Protein AF-A0AAV2S262-F1 (afdb_monomer)

Organism: Meganyctiphanes norvegica (NCBI:txid48144)

Sequence (398 aa):
MKMANRIYLKCILLMVELHSCVMGREFIGNPYIEHWLRALAPPADCSGASPGDKAVDTSDCKKFFLCTGDGSMLPDPFACPEEDGFLCFDSATGECSDVEAACDVACALTAPSCTSECTVLGDNTADLTNCNRHYLCLGDSTAGKIELYCPDERPHFNGKECVNDKSQCCNCHVGTCENTGELLADPQNCHAFYACADLDGTGDIDALGPVTCPNGGSFVSGECDATTTDCENICDLGDIVTSTSPTDSSDPTSTQLISTFHTLTSTSSSASSTAETTVTTPTSTAESTTITTPHTTGSMSTAETTTITTPTMTGSTSTAETTTITKPTTTQLCTDLSEFWCYSYGHYARCPYCDPSYFSCNSASWTPIIRYCPRDLVFNPNPLYPYCIRPEHCPYNP

pLDDT: mean 71.96, std 23.12, range [27.61, 97.75]

Structure (mmCIF, N/CA/C/O backbone):
data_AF-A0AAV2S262-F1
#
_entry.id   AF-A0AAV2S262-F1
#
loop_
_atom_site.group_PDB
_atom_site.id
_atom_site.type_symbol
_atom_site.label_atom_id
_atom_site.label_alt_id
_atom_site.label_comp_id
_atom_site.label_asym_id
_atom_site.label_entity_id
_atom_site.label_seq_id
_atom_site.pdbx_PDB_ins_code
_atom_site.Cartn_x
_atom_site.Cartn_y
_atom_site.Cartn_z
_atom_site.occupancy
_atom_site.B_iso_or_equiv
_atom_site.auth_seq_id
_atom_site.auth_comp_id
_atom_site.auth_asym_id
_atom_site.auth_atom_id
_atom_site.pdbx_PDB_model_num
ATOM 1 N N . MET A 1 1 ? 41.056 58.615 8.304 1.00 53.78 1 MET A N 1
ATOM 2 C CA . MET A 1 1 ? 41.321 57.156 8.222 1.00 53.78 1 MET A CA 1
ATOM 3 C C . MET A 1 1 ? 40.098 56.234 8.383 1.00 53.78 1 MET A C 1
ATOM 5 O O . MET A 1 1 ? 40.258 55.046 8.159 1.00 53.78 1 MET A O 1
ATOM 9 N N . LYS A 1 2 ? 38.870 56.707 8.680 1.00 52.25 2 LYS A N 1
ATOM 10 C CA . LYS A 1 2 ? 37.680 55.823 8.797 1.00 52.25 2 LYS A CA 1
ATOM 11 C C . LYS A 1 2 ? 36.916 55.542 7.486 1.00 52.25 2 LYS A C 1
ATOM 13 O O . LYS A 1 2 ? 36.132 54.603 7.448 1.00 52.25 2 LYS A O 1
ATOM 18 N N . MET A 1 3 ? 37.149 56.301 6.408 1.00 54.62 3 MET A N 1
ATOM 19 C CA . MET A 1 3 ? 36.452 56.083 5.124 1.00 54.62 3 MET A CA 1
ATOM 20 C C . MET A 1 3 ? 37.087 55.004 4.231 1.00 54.62 3 MET A C 1
ATOM 22 O O . MET A 1 3 ? 36.367 54.355 3.481 1.00 54.62 3 MET A O 1
ATOM 26 N N . ALA A 1 4 ? 38.394 54.746 4.352 1.00 62.72 4 ALA A N 1
ATOM 27 C CA . ALA A 1 4 ? 39.076 53.748 3.519 1.00 62.72 4 ALA A CA 1
ATOM 28 C C . ALA A 1 4 ? 38.607 52.306 3.805 1.00 62.72 4 ALA A C 1
ATOM 30 O O . ALA A 1 4 ? 38.541 51.483 2.899 1.00 62.72 4 ALA A O 1
ATOM 31 N N . ASN A 1 5 ? 38.191 52.021 5.044 1.00 65.12 5 ASN A N 1
ATOM 32 C CA . ASN A 1 5 ? 37.823 50.665 5.455 1.00 65.12 5 ASN A CA 1
ATOM 33 C C . ASN A 1 5 ? 36.444 50.222 4.918 1.00 65.12 5 ASN A C 1
ATOM 35 O O . ASN A 1 5 ? 36.216 49.049 4.646 1.00 65.12 5 ASN A O 1
ATOM 39 N N . ARG A 1 6 ? 35.521 51.170 4.687 1.00 74.19 6 ARG A N 1
ATOM 40 C CA . ARG A 1 6 ? 34.193 50.857 4.126 1.00 74.19 6 ARG A CA 1
ATOM 41 C C . ARG A 1 6 ? 34.226 50.560 2.629 1.00 74.19 6 ARG A C 1
ATOM 43 O O . ARG A 1 6 ? 33.408 49.778 2.157 1.00 74.19 6 ARG A O 1
ATOM 50 N N . ILE A 1 7 ? 35.154 51.172 1.895 1.00 82.94 7 ILE A N 1
ATOM 51 C CA . ILE A 1 7 ? 35.324 50.911 0.460 1.00 82.94 7 ILE A CA 1
ATOM 52 C C . ILE A 1 7 ? 35.983 49.543 0.260 1.00 82.94 7 ILE A C 1
ATOM 54 O O . ILE A 1 7 ? 35.539 48.774 -0.585 1.00 82.94 7 ILE A O 1
ATOM 58 N N . TYR A 1 8 ? 36.956 49.196 1.106 1.00 80.44 8 TYR A N 1
ATOM 59 C CA . TYR A 1 8 ? 37.627 47.900 1.041 1.00 80.44 8 TYR A CA 1
ATOM 60 C C . TYR A 1 8 ? 36.667 46.730 1.311 1.00 80.44 8 TYR A C 1
ATOM 62 O O . TYR A 1 8 ? 36.642 45.766 0.551 1.00 80.44 8 TYR A O 1
ATOM 70 N N . LEU A 1 9 ? 35.794 46.853 2.318 1.00 82.19 9 LEU A N 1
ATOM 71 C CA . LEU A 1 9 ? 34.812 45.811 2.638 1.00 82.19 9 LEU A CA 1
ATOM 72 C C . LEU A 1 9 ? 33.758 45.627 1.531 1.00 82.19 9 LEU A C 1
ATOM 74 O O . LEU A 1 9 ? 33.371 44.502 1.229 1.00 82.19 9 LEU A O 1
ATOM 78 N N . LYS A 1 10 ? 33.330 46.720 0.883 1.00 84.38 10 LYS A N 1
ATOM 79 C CA . LYS A 1 10 ? 32.408 46.644 -0.261 1.00 84.38 10 LYS A CA 1
ATOM 80 C C . LYS A 1 10 ? 33.054 46.014 -1.495 1.00 84.38 10 LYS A C 1
ATOM 82 O O . LYS A 1 10 ? 32.384 45.260 -2.188 1.00 84.38 10 LYS A O 1
ATOM 87 N N . CYS A 1 11 ? 34.339 46.272 -1.744 1.00 81.62 11 CYS A N 1
ATOM 88 C CA . CYS A 1 11 ? 35.067 45.598 -2.820 1.00 81.62 11 CYS A CA 1
ATOM 89 C C . CYS A 1 11 ? 35.237 44.098 -2.552 1.00 81.62 11 CYS A C 1
ATOM 91 O O . CYS A 1 11 ? 35.118 43.315 -3.485 1.00 81.62 11 CYS A O 1
ATOM 93 N N . ILE A 1 12 ? 35.463 43.682 -1.301 1.00 85.88 12 ILE A N 1
ATOM 94 C CA . ILE A 1 12 ? 35.548 42.254 -0.956 1.00 85.88 12 ILE A CA 1
ATOM 95 C C . ILE A 1 12 ? 34.196 41.561 -1.165 1.00 85.88 12 ILE A C 1
ATOM 97 O O . ILE A 1 12 ? 34.156 40.514 -1.798 1.00 85.88 12 ILE A O 1
ATOM 101 N N . LEU A 1 13 ? 33.088 42.163 -0.720 1.00 81.75 13 LEU A N 1
ATOM 102 C CA . LEU A 1 13 ? 31.748 41.593 -0.924 1.00 81.75 13 LEU A CA 1
ATOM 103 C C . LEU A 1 13 ? 31.374 41.484 -2.409 1.00 81.75 13 LEU A C 1
ATOM 105 O O . LEU A 1 13 ? 30.894 40.439 -2.835 1.00 81.75 13 LEU A O 1
ATOM 109 N N . LEU A 1 14 ? 31.686 42.504 -3.215 1.00 81.00 14 LEU A N 1
ATOM 110 C CA . LEU A 1 14 ? 31.475 42.451 -4.666 1.00 81.00 14 LEU A CA 1
ATOM 111 C C . LEU A 1 14 ? 32.349 41.392 -5.348 1.00 81.00 14 LEU A C 1
ATOM 113 O O . LEU A 1 14 ? 31.895 40.739 -6.280 1.00 81.00 14 LEU A O 1
ATOM 117 N N . MET A 1 15 ? 33.582 41.178 -4.882 1.00 78.31 15 MET A N 1
ATOM 118 C CA . MET A 1 15 ? 34.447 40.121 -5.418 1.00 78.31 15 MET A CA 1
ATOM 119 C C . MET A 1 15 ? 33.938 38.719 -5.053 1.00 78.31 15 MET A C 1
ATOM 121 O O . MET A 1 15 ? 34.092 37.808 -5.865 1.00 78.31 15 MET A O 1
ATOM 125 N N . VAL A 1 16 ? 33.302 38.546 -3.888 1.00 76.31 16 VAL A N 1
ATOM 126 C CA . VAL A 1 16 ? 32.683 37.275 -3.462 1.00 76.31 16 VAL A CA 1
ATOM 127 C C . VAL A 1 16 ? 31.395 36.986 -4.246 1.00 76.31 16 VAL A C 1
ATOM 129 O O . VAL A 1 16 ? 31.206 35.859 -4.706 1.00 76.31 16 VAL A O 1
ATOM 132 N N . GLU A 1 17 ? 30.551 37.990 -4.499 1.00 68.88 17 GLU A N 1
ATOM 133 C CA . GLU A 1 17 ? 29.368 37.829 -5.364 1.00 68.88 17 GLU A CA 1
ATOM 134 C C . GLU A 1 17 ? 29.751 37.565 -6.828 1.00 68.88 17 GLU A C 1
ATOM 136 O O . GLU A 1 17 ? 29.176 36.679 -7.465 1.00 68.88 17 GLU A O 1
ATOM 141 N N . LEU A 1 18 ? 30.772 38.250 -7.361 1.00 63.19 18 LEU A N 1
ATOM 142 C CA . LEU A 1 18 ? 31.256 37.978 -8.719 1.00 63.19 18 LEU A CA 1
ATOM 143 C C . LEU A 1 18 ? 31.902 36.590 -8.849 1.00 63.19 18 LEU A C 1
ATOM 145 O O . LEU A 1 18 ? 31.713 35.944 -9.879 1.00 63.19 18 LEU A O 1
ATOM 149 N N . HIS A 1 19 ? 32.598 36.087 -7.823 1.00 56.75 19 HIS A N 1
ATOM 150 C CA . HIS A 1 19 ? 33.107 34.707 -7.837 1.00 56.75 19 HIS A CA 1
ATOM 151 C C . HIS A 1 19 ? 31.979 33.669 -7.763 1.00 56.75 19 HIS A C 1
ATOM 153 O O . HIS A 1 19 ? 32.073 32.626 -8.407 1.00 56.75 19 HIS A O 1
ATOM 159 N N . SER A 1 20 ? 30.884 33.976 -7.064 1.00 57.72 20 SER A N 1
ATOM 160 C CA . SER A 1 20 ? 29.717 33.089 -6.971 1.00 57.72 20 SER A CA 1
ATOM 161 C C . SER A 1 20 ? 28.951 32.980 -8.299 1.00 57.72 20 SER A C 1
ATOM 163 O O . SER A 1 20 ? 28.394 31.932 -8.607 1.00 57.72 20 SER A O 1
ATOM 165 N N . CYS A 1 21 ? 28.975 34.023 -9.137 1.00 50.12 21 CYS A N 1
ATOM 166 C CA . CYS A 1 21 ? 28.367 33.991 -10.474 1.00 50.12 21 CYS A CA 1
ATOM 167 C C . CYS A 1 21 ? 29.249 33.319 -11.542 1.00 50.12 21 CYS A C 1
ATOM 169 O O . CYS A 1 21 ? 28.723 32.678 -12.451 1.00 50.12 21 CYS A O 1
ATOM 171 N N . VAL A 1 22 ? 30.578 33.444 -11.455 1.00 48.84 22 VAL A N 1
ATOM 172 C CA . VAL A 1 22 ? 31.494 32.870 -12.462 1.00 48.84 22 VAL A CA 1
ATOM 173 C C . VAL A 1 22 ? 31.703 31.365 -12.259 1.00 48.84 22 VAL A C 1
ATOM 175 O O . VAL A 1 22 ? 31.854 30.637 -13.235 1.00 48.84 22 VAL A O 1
ATOM 178 N N . MET A 1 23 ? 31.603 30.861 -11.027 1.00 47.00 23 MET A N 1
ATOM 179 C CA . MET A 1 23 ? 31.748 29.424 -10.754 1.00 47.00 23 MET A CA 1
ATOM 180 C C . MET A 1 23 ? 30.463 28.613 -11.006 1.00 47.00 23 MET A C 1
ATOM 182 O O . MET A 1 23 ? 30.516 27.392 -10.992 1.00 47.00 23 MET A O 1
ATOM 186 N N . GLY A 1 24 ? 29.314 29.244 -11.281 1.00 47.31 24 GLY A N 1
ATOM 187 C CA . GLY A 1 24 ? 28.032 28.541 -11.456 1.00 47.31 24 GLY A CA 1
ATOM 188 C C . GLY A 1 24 ? 27.760 27.979 -12.858 1.00 47.31 24 GLY A C 1
ATOM 189 O O . GLY A 1 24 ? 26.856 27.164 -13.015 1.00 47.31 24 GLY A O 1
ATOM 190 N N . ARG A 1 25 ? 28.508 28.397 -13.892 1.00 45.53 25 ARG A N 1
ATOM 191 C CA . ARG A 1 25 ? 28.199 28.031 -15.293 1.00 45.53 25 ARG A CA 1
ATOM 192 C C . ARG A 1 25 ? 29.162 27.054 -15.963 1.00 45.53 25 ARG A C 1
ATOM 194 O O . ARG A 1 25 ? 28.786 26.482 -16.978 1.00 45.53 25 ARG A O 1
ATOM 201 N N . GLU A 1 26 ? 30.340 26.814 -15.391 1.00 45.97 26 GLU A N 1
ATOM 202 C CA . GLU A 1 26 ? 31.292 25.816 -15.913 1.00 45.97 26 GLU A CA 1
ATOM 203 C C . GLU A 1 26 ? 31.527 24.622 -14.969 1.00 45.97 26 GLU A C 1
ATOM 205 O O . GLU A 1 26 ? 32.183 23.660 -15.356 1.00 45.97 26 GLU A O 1
ATOM 210 N N . PHE A 1 27 ? 30.943 24.613 -13.764 1.00 46.22 27 PHE A N 1
ATOM 211 C CA . PHE A 1 27 ? 31.129 23.514 -12.802 1.00 46.22 27 PHE A CA 1
ATOM 212 C C . PHE A 1 27 ? 30.110 22.367 -12.901 1.00 46.22 27 PHE A C 1
ATOM 214 O O . PHE A 1 27 ? 30.348 21.313 -12.322 1.00 46.22 27 PHE A O 1
ATOM 221 N N . ILE A 1 28 ? 29.018 22.516 -13.660 1.00 43.81 28 ILE A N 1
ATOM 222 C CA . ILE A 1 28 ? 27.957 21.487 -13.772 1.00 43.81 28 ILE A CA 1
ATOM 223 C C . ILE A 1 28 ? 28.272 20.444 -14.874 1.00 43.81 28 ILE A C 1
ATOM 225 O O . ILE A 1 28 ? 27.508 19.522 -15.120 1.00 43.81 28 ILE A O 1
ATOM 229 N N . GLY A 1 29 ? 29.429 20.544 -15.538 1.00 40.34 29 GLY A N 1
ATOM 230 C CA . GLY A 1 29 ? 29.844 19.611 -16.596 1.00 40.34 29 GLY A CA 1
ATOM 231 C C . GLY A 1 29 ? 30.991 18.667 -16.232 1.00 40.34 29 GLY A C 1
ATOM 232 O O . GLY A 1 29 ? 31.475 17.962 -17.114 1.00 40.34 29 GLY A O 1
ATOM 233 N N . ASN A 1 30 ? 31.483 18.678 -14.986 1.00 42.75 30 ASN A N 1
ATOM 234 C CA . ASN A 1 30 ? 32.630 17.856 -14.602 1.00 42.75 30 ASN A CA 1
ATOM 235 C C . ASN A 1 30 ? 32.173 16.546 -13.926 1.00 42.75 30 ASN A C 1
ATOM 237 O O . ASN A 1 30 ? 31.775 16.587 -12.758 1.00 42.75 30 ASN A O 1
ATOM 241 N N . PRO A 1 31 ? 32.281 15.379 -14.597 1.00 54.09 31 PRO A N 1
ATOM 242 C CA . PRO A 1 31 ? 31.865 14.089 -14.036 1.00 54.09 31 PRO A CA 1
ATOM 243 C C . PRO A 1 31 ? 32.653 13.688 -12.778 1.00 54.09 31 PRO A C 1
ATOM 245 O O . PRO A 1 31 ? 32.226 12.803 -12.045 1.00 54.09 31 PRO A O 1
ATOM 248 N N . TYR A 1 32 ? 33.776 14.354 -12.480 1.00 45.38 32 TYR A N 1
ATOM 249 C CA . TYR A 1 32 ? 34.546 14.104 -11.263 1.00 45.38 32 TYR A CA 1
ATOM 250 C C . TYR A 1 32 ? 33.973 14.762 -10.001 1.00 45.38 32 TYR A C 1
ATOM 252 O O . TYR A 1 32 ? 34.370 14.363 -8.914 1.00 45.38 32 TYR A O 1
ATOM 260 N N . ILE A 1 33 ? 33.071 15.748 -10.095 1.00 45.34 33 ILE A N 1
ATOM 261 C CA . ILE A 1 33 ? 32.545 16.465 -8.911 1.00 45.34 33 ILE A CA 1
ATOM 262 C C . ILE A 1 33 ? 31.213 15.874 -8.428 1.00 45.34 33 ILE A C 1
ATOM 264 O O . ILE A 1 33 ? 30.994 15.802 -7.220 1.00 45.34 33 ILE A O 1
ATOM 268 N N . GLU A 1 34 ? 30.378 15.348 -9.331 1.00 43.75 34 GLU A N 1
ATOM 269 C CA . GLU A 1 34 ? 29.190 14.555 -8.955 1.00 43.75 34 GLU A CA 1
ATOM 270 C C . GLU A 1 34 ? 29.557 13.308 -8.133 1.00 43.75 34 GLU A C 1
ATOM 272 O O . GLU A 1 34 ? 28.815 12.919 -7.235 1.00 43.75 34 GLU A O 1
ATOM 277 N N . HIS A 1 35 ? 30.740 12.735 -8.373 1.00 49.75 35 HIS A N 1
ATOM 278 C CA . HIS A 1 35 ? 31.241 11.573 -7.638 1.00 49.75 35 HIS A CA 1
ATOM 279 C C . HIS A 1 35 ? 31.560 11.880 -6.160 1.00 49.75 35 HIS A C 1
ATOM 281 O O . HIS A 1 35 ? 31.409 11.013 -5.308 1.00 49.75 35 HIS A O 1
ATOM 287 N N . TRP A 1 36 ? 31.959 13.115 -5.824 1.00 45.41 36 TRP A N 1
ATOM 288 C CA . TRP A 1 36 ? 32.319 13.484 -4.444 1.00 45.41 36 TRP A CA 1
ATOM 289 C C . TRP A 1 36 ? 31.127 13.924 -3.588 1.00 45.41 36 TRP A C 1
ATOM 291 O O . TRP A 1 36 ? 31.184 13.794 -2.369 1.00 45.41 36 TRP A O 1
ATOM 301 N N . LEU A 1 37 ? 30.047 14.427 -4.196 1.00 42.66 37 LEU A N 1
ATOM 302 C CA . LEU A 1 37 ? 28.841 14.843 -3.463 1.00 42.66 37 LEU A CA 1
ATOM 303 C C . LEU A 1 37 ? 27.837 13.699 -3.238 1.00 42.66 37 LEU A C 1
ATOM 305 O O . LEU A 1 37 ? 27.020 13.803 -2.329 1.00 42.66 37 LEU A O 1
ATOM 309 N N . ARG A 1 38 ? 27.925 12.595 -3.995 1.00 47.97 38 ARG A N 1
ATOM 310 C CA . ARG A 1 38 ? 27.140 11.363 -3.759 1.00 47.97 38 ARG A CA 1
ATOM 311 C C . ARG A 1 38 ? 27.763 10.408 -2.733 1.00 47.97 38 ARG A C 1
ATOM 313 O O . ARG A 1 38 ? 27.133 9.430 -2.358 1.00 47.97 38 ARG A O 1
ATOM 320 N N . ALA A 1 39 ? 28.960 10.706 -2.228 1.00 46.78 39 ALA A N 1
ATOM 321 C CA . ALA A 1 39 ? 29.702 9.866 -1.282 1.00 46.78 39 ALA A CA 1
ATOM 322 C C . ALA A 1 39 ? 29.159 9.879 0.167 1.00 46.78 39 ALA A C 1
ATOM 324 O O . ALA A 1 39 ? 29.912 9.609 1.098 1.00 46.78 39 ALA A O 1
ATOM 325 N N . LEU A 1 40 ? 27.889 10.240 0.381 1.00 49.03 40 LEU A N 1
ATOM 326 C CA . LEU A 1 40 ? 27.304 10.359 1.723 1.00 49.03 40 LEU A CA 1
ATOM 327 C C . LEU A 1 40 ? 26.153 9.382 2.006 1.00 49.03 40 LEU A C 1
ATOM 329 O O . LEU A 1 40 ? 25.723 9.314 3.152 1.00 49.03 40 LEU A O 1
ATOM 333 N N . ALA A 1 41 ? 25.694 8.612 1.016 1.00 50.31 41 ALA A N 1
ATOM 334 C CA . ALA A 1 41 ? 24.873 7.422 1.236 1.00 50.31 41 ALA A CA 1
ATOM 335 C C . ALA A 1 41 ? 24.850 6.552 -0.036 1.00 50.31 41 ALA A C 1
ATOM 337 O O . ALA A 1 41 ? 24.491 7.064 -1.103 1.00 50.31 41 ALA A O 1
ATOM 338 N N . PRO A 1 42 ? 25.225 5.265 0.034 1.00 56.84 42 PRO A N 1
ATOM 339 C CA . PRO A 1 42 ? 24.845 4.264 -0.947 1.00 56.84 42 PRO A CA 1
ATOM 340 C C . PRO A 1 42 ? 23.373 4.374 -1.384 1.00 56.84 42 PRO A C 1
ATOM 342 O O . PRO A 1 42 ? 22.484 4.507 -0.539 1.00 56.84 42 PRO A O 1
ATOM 345 N N . PRO A 1 43 ? 23.091 4.318 -2.695 1.00 64.19 43 PRO A N 1
ATOM 346 C CA . PRO A 1 43 ? 21.724 4.315 -3.195 1.00 64.19 43 PRO A CA 1
ATOM 347 C C . PRO A 1 43 ? 20.995 3.014 -2.813 1.00 64.19 43 PRO A C 1
ATOM 349 O O . PRO A 1 43 ? 21.597 1.942 -2.717 1.00 64.19 43 PRO A O 1
ATOM 352 N N . ALA A 1 44 ? 19.678 3.113 -2.598 1.00 75.12 44 ALA A N 1
ATOM 353 C CA . ALA A 1 44 ? 18.814 1.953 -2.350 1.00 75.12 44 ALA A CA 1
ATOM 354 C C . ALA A 1 44 ? 18.728 1.016 -3.570 1.00 75.12 44 ALA A C 1
ATOM 356 O O . ALA A 1 44 ? 18.375 -0.154 -3.441 1.00 75.12 44 ALA A O 1
ATOM 357 N N . ASP A 1 45 ? 19.069 1.524 -4.755 1.00 85.00 45 ASP A N 1
ATOM 358 C CA . ASP A 1 45 ? 19.191 0.771 -5.992 1.00 85.00 45 ASP A CA 1
ATOM 359 C C . ASP A 1 45 ? 20.539 1.033 -6.688 1.00 85.00 45 ASP A C 1
ATOM 361 O O . ASP A 1 45 ? 21.328 1.866 -6.265 1.00 85.00 45 ASP A O 1
ATOM 365 N N . CYS A 1 46 ? 20.840 0.326 -7.778 1.00 91.62 46 CYS A N 1
ATOM 366 C CA . CYS A 1 46 ? 22.075 0.565 -8.538 1.00 91.62 46 CYS A CA 1
ATOM 367 C C . CYS A 1 46 ? 21.966 1.730 -9.542 1.00 91.62 46 CYS A C 1
ATOM 369 O O . CYS A 1 46 ? 22.856 1.917 -10.381 1.00 91.62 46 CYS A O 1
ATOM 371 N N . SER A 1 47 ? 20.904 2.541 -9.467 1.00 90.00 47 SER A N 1
ATOM 372 C CA . SER A 1 47 ? 20.652 3.631 -10.409 1.00 90.00 47 SER A CA 1
ATOM 373 C C . SER A 1 47 ? 21.670 4.759 -10.221 1.00 90.00 47 SER A C 1
ATOM 375 O O . SER A 1 47 ? 21.591 5.579 -9.309 1.00 90.00 47 SER A O 1
ATOM 377 N N . GLY A 1 48 ? 22.649 4.828 -11.126 1.00 85.12 48 GLY A N 1
ATOM 378 C CA . GLY A 1 48 ? 23.728 5.821 -11.065 1.00 85.12 48 GLY A CA 1
ATOM 379 C C . GLY A 1 48 ? 24.871 5.455 -10.116 1.00 85.12 48 GLY A C 1
ATOM 380 O O . GLY A 1 48 ? 25.731 6.302 -9.866 1.00 85.12 48 GLY A O 1
ATOM 381 N N . ALA A 1 49 ? 24.891 4.217 -9.620 1.00 88.62 49 ALA A N 1
ATOM 382 C CA . ALA A 1 49 ? 26.023 3.641 -8.910 1.00 88.62 49 ALA A CA 1
ATOM 383 C C . ALA A 1 49 ? 27.129 3.223 -9.899 1.00 88.62 49 ALA A C 1
ATOM 385 O O . ALA A 1 49 ? 26.868 2.878 -11.056 1.00 88.62 49 ALA A O 1
ATOM 386 N N . SER A 1 50 ? 28.382 3.263 -9.458 1.00 93.81 50 SER A N 1
ATOM 387 C CA . SER A 1 50 ? 29.518 2.743 -10.219 1.00 93.81 50 SER A CA 1
ATOM 388 C C . SER A 1 50 ? 29.580 1.212 -10.116 1.00 93.81 50 SER A C 1
ATOM 390 O O . SER A 1 50 ? 29.176 0.641 -9.103 1.00 93.81 50 SER A O 1
ATOM 392 N N . PRO A 1 51 ? 30.111 0.505 -11.131 1.00 95.25 51 PRO A N 1
ATOM 393 C CA . PRO A 1 51 ? 30.345 -0.930 -11.012 1.00 95.25 51 PRO A CA 1
ATOM 394 C C . PRO A 1 51 ? 31.232 -1.258 -9.802 1.00 95.25 51 PRO A C 1
ATOM 396 O O . PRO A 1 51 ? 32.356 -0.763 -9.704 1.00 95.25 51 PRO A O 1
ATOM 399 N N . GLY A 1 52 ? 30.739 -2.132 -8.926 1.00 93.44 52 GLY A N 1
ATOM 400 C CA . GLY A 1 52 ? 31.377 -2.516 -7.665 1.00 93.44 52 GLY A CA 1
ATOM 401 C C . GLY A 1 52 ? 30.823 -1.808 -6.427 1.00 93.44 52 GLY A C 1
ATOM 402 O O . GLY A 1 52 ? 31.109 -2.264 -5.319 1.00 93.44 52 GLY A O 1
ATOM 403 N N . ASP A 1 53 ? 30.013 -0.759 -6.595 1.00 93.75 53 ASP A N 1
ATOM 404 C CA . ASP A 1 53 ? 29.271 -0.157 -5.487 1.00 93.75 53 ASP A CA 1
ATOM 405 C C . ASP A 1 53 ? 28.288 -1.178 -4.899 1.00 93.75 53 ASP A C 1
ATOM 407 O O . ASP A 1 53 ? 27.876 -2.135 -5.562 1.00 93.75 53 ASP A O 1
ATOM 411 N N . LYS A 1 54 ? 27.926 -0.985 -3.633 1.00 94.19 54 LYS A N 1
ATOM 412 C CA . LYS A 1 54 ? 27.026 -1.880 -2.908 1.00 94.19 54 LYS A CA 1
ATOM 413 C C . LYS A 1 54 ? 25.673 -1.204 -2.720 1.00 94.19 54 LYS A C 1
ATOM 415 O O . LYS A 1 54 ? 25.629 -0.057 -2.286 1.00 94.19 54 LYS A O 1
ATOM 420 N N . ALA A 1 55 ? 24.601 -1.927 -3.009 1.00 92.19 55 ALA A N 1
ATOM 421 C CA . ALA A 1 55 ? 23.229 -1.525 -2.722 1.00 92.19 55 ALA A CA 1
ATOM 422 C C . ALA A 1 55 ? 22.676 -2.405 -1.597 1.00 92.19 55 ALA A C 1
ATOM 424 O O . ALA A 1 55 ? 22.966 -3.600 -1.548 1.00 92.19 55 ALA A O 1
ATOM 425 N N . VAL A 1 56 ? 21.903 -1.829 -0.681 1.00 89.88 56 VAL A N 1
ATOM 426 C CA . VAL A 1 56 ? 21.309 -2.579 0.437 1.00 89.88 56 VAL A CA 1
ATOM 427 C C . VAL A 1 56 ? 20.278 -3.595 -0.070 1.00 89.88 56 VAL A C 1
ATOM 429 O O . VAL A 1 56 ? 19.531 -3.310 -1.004 1.00 89.88 56 VAL A O 1
ATOM 432 N N . ASP A 1 57 ? 20.226 -4.785 0.534 1.00 89.44 57 ASP A N 1
ATOM 433 C CA . ASP A 1 57 ? 19.106 -5.703 0.327 1.00 89.44 57 ASP A CA 1
ATOM 434 C C . ASP A 1 57 ? 17.956 -5.292 1.253 1.00 89.44 57 ASP A C 1
ATOM 436 O O . ASP A 1 57 ? 17.997 -5.497 2.465 1.00 89.44 57 ASP A O 1
ATOM 440 N N . THR A 1 58 ? 16.909 -4.701 0.677 1.00 80.25 58 THR A N 1
ATOM 441 C CA . THR A 1 58 ? 15.740 -4.232 1.434 1.00 80.25 58 THR A CA 1
ATOM 442 C C . THR A 1 58 ? 14.972 -5.360 2.118 1.00 80.25 58 THR A C 1
ATOM 444 O O . THR A 1 58 ? 14.144 -5.082 2.975 1.00 80.25 58 THR A O 1
ATOM 447 N N . SER A 1 59 ? 15.183 -6.620 1.727 1.00 77.19 59 SER A N 1
ATOM 448 C CA . SER A 1 59 ? 14.518 -7.777 2.333 1.00 77.19 59 SER A CA 1
ATOM 449 C C . SER A 1 59 ? 15.316 -8.418 3.472 1.00 77.19 59 SER A C 1
ATOM 451 O O . SER A 1 59 ? 14.739 -9.135 4.288 1.00 77.19 59 SER A O 1
ATOM 453 N N . ASP A 1 60 ? 16.623 -8.157 3.541 1.00 86.69 60 ASP A N 1
ATOM 454 C CA . ASP A 1 60 ? 17.538 -8.722 4.532 1.00 86.69 60 ASP A CA 1
ATOM 455 C C . ASP A 1 60 ? 18.756 -7.801 4.707 1.00 86.69 60 ASP A C 1
ATOM 457 O O . ASP A 1 60 ? 19.723 -7.881 3.959 1.00 86.69 60 ASP A O 1
ATOM 461 N N . CYS A 1 61 ? 18.757 -6.948 5.729 1.00 86.62 61 CYS A N 1
ATOM 462 C CA . CYS A 1 61 ? 19.873 -6.035 6.039 1.00 86.62 61 CYS A CA 1
ATOM 463 C C . CYS A 1 61 ? 21.195 -6.704 6.371 1.00 86.62 61 CYS A C 1
ATOM 465 O O . CYS A 1 61 ? 22.219 -6.024 6.468 1.00 86.62 61 CYS A O 1
ATOM 467 N N . LYS A 1 62 ? 21.207 -8.017 6.581 1.00 90.62 62 LYS A N 1
ATOM 468 C CA . LYS A 1 62 ? 22.464 -8.749 6.703 1.00 90.62 62 LYS A CA 1
ATOM 469 C C . LYS A 1 62 ? 23.086 -8.996 5.338 1.00 90.62 62 LYS A C 1
ATOM 471 O O . LYS A 1 62 ? 24.150 -9.607 5.262 1.00 90.62 62 LYS A O 1
ATOM 476 N N . LYS A 1 63 ? 22.429 -8.557 4.265 1.00 92.81 63 LYS A N 1
ATOM 477 C CA . LYS A 1 63 ? 22.838 -8.743 2.888 1.00 92.81 63 LYS A CA 1
ATOM 478 C C . LYS A 1 63 ? 22.870 -7.436 2.101 1.00 92.81 63 LYS A C 1
ATOM 480 O O . LYS A 1 63 ? 22.257 -6.429 2.449 1.00 92.81 63 LYS A O 1
ATOM 485 N N . PHE A 1 64 ? 23.623 -7.467 1.012 1.00 94.31 64 PHE A N 1
ATOM 486 C CA . PHE A 1 64 ? 23.734 -6.382 0.047 1.00 94.31 64 PHE A CA 1
ATOM 487 C C . PHE A 1 64 ? 23.953 -6.943 -1.360 1.00 94.31 64 PHE A C 1
ATOM 489 O O . PHE A 1 64 ? 24.458 -8.052 -1.541 1.00 94.31 64 PHE A O 1
ATOM 496 N N . PHE A 1 65 ? 23.620 -6.162 -2.376 1.00 95.56 65 PHE A N 1
ATOM 497 C CA . PHE A 1 65 ? 23.900 -6.460 -3.775 1.00 95.56 65 PHE A CA 1
ATOM 498 C C . PHE A 1 65 ? 25.116 -5.680 -4.265 1.00 95.56 65 PHE A C 1
ATOM 500 O O . PHE A 1 65 ? 25.407 -4.588 -3.782 1.00 95.56 65 PHE A O 1
ATOM 507 N N . LEU A 1 66 ? 25.818 -6.224 -5.259 1.00 96.25 66 LEU A N 1
ATOM 508 C CA . LEU A 1 66 ? 26.861 -5.498 -5.983 1.00 96.25 66 LEU A CA 1
ATOM 509 C C . LEU A 1 66 ? 26.297 -4.927 -7.281 1.00 96.25 66 LEU A C 1
ATOM 511 O O . LEU A 1 66 ? 25.686 -5.650 -8.071 1.00 96.25 66 LEU A O 1
ATOM 515 N N . CYS A 1 67 ? 26.547 -3.646 -7.512 1.00 96.44 67 CYS A N 1
ATOM 516 C CA . CYS A 1 67 ? 26.155 -2.950 -8.722 1.00 96.44 67 CYS A CA 1
ATOM 517 C C . CYS A 1 67 ? 27.094 -3.274 -9.879 1.00 96.44 67 CYS A C 1
ATOM 519 O O . CYS A 1 67 ? 28.316 -3.367 -9.730 1.00 96.44 67 CYS A O 1
ATOM 521 N N . THR A 1 68 ? 26.517 -3.434 -11.062 1.00 95.81 68 THR A N 1
ATOM 522 C CA . THR A 1 68 ? 27.242 -3.670 -12.309 1.00 95.81 68 THR A CA 1
ATOM 523 C C . THR A 1 68 ? 27.269 -2.402 -13.164 1.00 95.81 68 THR A C 1
ATOM 525 O O . THR A 1 68 ? 26.572 -1.426 -12.896 1.00 95.81 68 THR A O 1
ATOM 528 N N . GLY A 1 69 ? 28.119 -2.379 -14.195 1.00 92.75 69 GLY A N 1
ATOM 529 C CA . GLY A 1 69 ? 28.371 -1.167 -14.985 1.00 92.75 69 GLY A CA 1
ATOM 530 C C . GLY A 1 69 ? 27.203 -0.706 -15.858 1.00 92.75 69 GLY A C 1
ATOM 531 O O . GLY A 1 69 ? 27.299 0.355 -16.468 1.00 92.75 69 GLY A O 1
ATOM 532 N N . ASP A 1 70 ? 26.130 -1.493 -15.937 1.00 92.00 70 ASP A N 1
ATOM 533 C CA . ASP A 1 70 ? 24.892 -1.139 -16.632 1.00 92.00 70 ASP A CA 1
ATOM 534 C C . ASP A 1 70 ? 23.817 -0.549 -15.695 1.00 92.00 70 ASP A C 1
ATOM 536 O O . ASP A 1 70 ? 22.735 -0.202 -16.163 1.00 92.00 70 ASP A O 1
ATOM 540 N N . GLY A 1 71 ? 24.118 -0.396 -14.398 1.00 89.38 71 GLY A N 1
ATOM 541 C CA . GLY A 1 71 ? 23.171 0.082 -13.388 1.00 89.38 71 GLY A CA 1
ATOM 542 C C . GLY A 1 71 ? 22.275 -1.009 -12.795 1.00 89.38 71 GLY A C 1
ATOM 543 O O . GLY A 1 71 ? 21.362 -0.689 -12.039 1.00 89.38 71 GLY A O 1
ATOM 544 N N . SER A 1 72 ? 22.518 -2.286 -13.101 1.00 91.69 72 SER A N 1
ATOM 545 C CA . SER A 1 72 ? 21.788 -3.426 -12.529 1.00 91.69 72 SER A CA 1
ATOM 546 C C . SER A 1 72 ? 22.525 -4.032 -11.332 1.00 91.69 72 SER A C 1
ATOM 548 O O . SER A 1 72 ? 23.757 -4.003 -11.264 1.00 91.69 72 SER A O 1
ATOM 550 N N . MET A 1 73 ? 21.773 -4.645 -10.417 1.00 94.44 73 MET A N 1
ATOM 551 C CA . MET A 1 73 ? 22.304 -5.470 -9.325 1.00 94.44 73 MET A CA 1
ATOM 552 C C . MET A 1 73 ? 22.711 -6.858 -9.832 1.00 94.44 73 MET A C 1
ATOM 554 O O . MET A 1 73 ? 22.073 -7.413 -10.730 1.00 94.44 73 MET A O 1
ATOM 558 N N . LEU A 1 74 ? 23.739 -7.458 -9.229 1.00 95.38 74 LEU A N 1
ATOM 559 C CA . LEU A 1 74 ? 23.962 -8.898 -9.363 1.00 95.38 74 LEU A CA 1
ATOM 560 C C . LEU A 1 74 ? 22.760 -9.680 -8.798 1.00 95.38 74 LEU A C 1
ATOM 562 O O . LEU A 1 74 ? 22.143 -9.229 -7.839 1.00 95.38 74 LEU A O 1
ATOM 566 N N . PRO A 1 75 ? 22.417 -10.844 -9.377 1.00 88.88 75 PRO A N 1
ATOM 567 C CA . PRO A 1 75 ? 21.207 -11.579 -9.008 1.00 88.88 75 PRO A CA 1
ATOM 568 C C . PRO A 1 75 ? 21.260 -12.187 -7.601 1.00 88.88 75 PRO A C 1
ATOM 570 O O . PRO A 1 75 ? 20.215 -12.352 -6.979 1.00 88.88 75 PRO A O 1
ATOM 573 N N . ASP A 1 76 ? 22.459 -12.512 -7.107 1.00 95.25 76 ASP A N 1
ATOM 574 C CA . ASP A 1 76 ? 22.649 -13.131 -5.798 1.00 95.25 76 ASP A CA 1
ATOM 575 C C . ASP A 1 76 ? 23.169 -12.096 -4.785 1.00 95.25 76 ASP A C 1
ATOM 577 O O . ASP A 1 76 ? 24.196 -11.454 -5.046 1.00 95.25 76 ASP A O 1
ATOM 581 N N . PRO A 1 77 ? 22.497 -11.932 -3.632 1.00 94.88 77 PRO A N 1
ATOM 582 C CA . PRO A 1 77 ? 22.954 -11.037 -2.581 1.00 94.88 77 PRO A CA 1
ATOM 583 C C . PRO A 1 77 ? 24.130 -11.638 -1.795 1.00 94.88 77 PRO A C 1
ATOM 585 O O . PRO A 1 77 ? 24.246 -12.853 -1.615 1.00 94.88 77 PRO A O 1
ATOM 588 N N . PHE A 1 78 ? 24.989 -10.770 -1.274 1.00 95.88 78 PHE A N 1
ATOM 589 C CA . PHE A 1 78 ? 26.149 -11.109 -0.455 1.00 95.88 78 PHE A CA 1
ATOM 590 C C . PHE A 1 78 ? 25.842 -10.847 1.013 1.00 95.88 78 PHE A C 1
ATOM 592 O O . PHE A 1 78 ? 25.371 -9.767 1.350 1.00 95.88 78 PHE A O 1
ATOM 599 N N . ALA A 1 79 ? 26.137 -11.811 1.884 1.00 94.50 79 ALA A N 1
ATOM 600 C CA . ALA A 1 79 ? 25.982 -11.643 3.325 1.00 94.50 79 ALA A CA 1
ATOM 601 C C . ALA A 1 79 ? 27.158 -10.868 3.938 1.00 94.50 79 ALA A C 1
ATOM 603 O O . ALA A 1 79 ? 28.310 -11.026 3.519 1.00 94.50 79 ALA A O 1
ATOM 604 N N . CYS A 1 80 ? 26.871 -10.072 4.964 1.00 93.25 80 CYS A N 1
ATOM 605 C CA . CYS A 1 80 ? 27.884 -9.516 5.843 1.00 93.25 80 CYS A CA 1
ATOM 606 C C . CYS A 1 80 ? 28.599 -10.644 6.614 1.00 93.25 80 CYS A C 1
ATOM 608 O O . CYS A 1 80 ? 27.964 -11.626 7.004 1.00 93.25 80 CYS A O 1
ATOM 610 N N . PRO A 1 81 ? 29.929 -10.555 6.794 1.00 91.06 81 PRO A N 1
ATOM 611 C CA . PRO A 1 81 ? 30.705 -11.605 7.442 1.00 91.06 81 PRO A CA 1
ATOM 612 C C . PRO A 1 81 ? 30.391 -11.689 8.942 1.00 91.06 81 PRO A C 1
ATOM 614 O O . PRO A 1 81 ? 30.720 -10.789 9.708 1.00 91.06 81 PRO A O 1
ATOM 617 N N . GLU A 1 82 ? 29.812 -12.813 9.367 1.00 84.50 82 GLU A N 1
ATOM 618 C CA . GLU A 1 82 ? 29.395 -13.029 10.761 1.00 84.50 82 GLU A CA 1
ATOM 619 C C . GLU A 1 82 ? 30.569 -13.239 11.735 1.00 84.50 82 GLU A C 1
ATOM 621 O O . GLU A 1 82 ? 30.421 -13.007 12.934 1.00 84.50 82 GLU A O 1
ATOM 626 N N . GLU A 1 83 ? 31.739 -13.676 11.249 1.00 79.94 83 GLU A N 1
ATOM 627 C CA . GLU A 1 83 ? 32.843 -14.112 12.124 1.00 79.94 83 GLU A CA 1
ATOM 628 C C . GLU A 1 83 ? 33.481 -12.979 12.942 1.00 79.94 83 GLU A C 1
ATOM 630 O O . GLU A 1 83 ? 34.038 -13.236 14.009 1.00 79.94 83 GLU A O 1
ATOM 635 N N . ASP A 1 84 ? 33.341 -11.734 12.490 1.00 73.00 84 ASP A N 1
ATOM 636 C CA . ASP A 1 84 ? 33.934 -10.557 13.133 1.00 73.00 84 ASP A CA 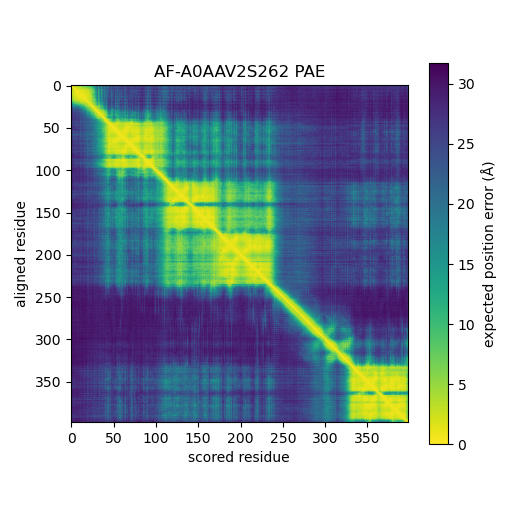1
ATOM 637 C C . ASP A 1 84 ? 32.892 -9.686 13.866 1.00 73.00 84 ASP A C 1
ATOM 639 O O . ASP A 1 84 ? 33.200 -8.578 14.301 1.00 73.00 84 ASP A O 1
ATOM 643 N N . GLY A 1 85 ? 31.654 -10.173 14.022 1.00 72.50 85 GLY A N 1
ATOM 644 C CA . GLY A 1 85 ? 30.573 -9.433 14.683 1.00 72.50 85 GLY A CA 1
ATOM 645 C C . GLY A 1 85 ? 29.878 -8.385 13.805 1.00 72.50 85 GLY A C 1
ATOM 646 O O . GLY A 1 85 ? 29.014 -7.671 14.304 1.00 72.50 85 GLY A O 1
ATOM 647 N N . PHE A 1 86 ? 30.198 -8.311 12.507 1.00 75.88 86 PHE A N 1
ATOM 648 C CA . PHE A 1 86 ? 29.503 -7.449 11.546 1.00 75.88 86 PHE A CA 1
ATOM 649 C C . PHE A 1 86 ? 28.192 -8.095 11.098 1.00 75.88 86 PHE A C 1
ATOM 651 O O . PHE A 1 86 ? 28.168 -8.964 10.227 1.00 75.88 86 PHE A O 1
ATOM 658 N N . LEU A 1 87 ? 27.085 -7.672 11.699 1.00 82.00 87 LEU A N 1
ATOM 659 C CA . LEU A 1 87 ? 25.787 -8.306 11.478 1.00 82.00 87 LEU A CA 1
ATOM 660 C C . LEU A 1 87 ? 24.946 -7.603 10.410 1.00 82.00 87 LEU A C 1
ATOM 662 O O . LEU A 1 87 ? 23.985 -8.202 9.937 1.00 82.00 87 LEU A O 1
ATOM 666 N N . CYS A 1 88 ? 25.284 -6.366 10.036 1.00 88.44 88 CYS A N 1
ATOM 667 C CA . CYS A 1 88 ? 24.379 -5.476 9.305 1.00 88.44 88 CYS A CA 1
ATOM 668 C C . CYS A 1 88 ? 25.117 -4.674 8.237 1.00 88.44 88 CYS A C 1
ATOM 670 O O . CYS A 1 88 ? 26.220 -4.193 8.485 1.00 88.44 88 CYS A O 1
ATOM 672 N N . PHE A 1 89 ? 24.509 -4.482 7.072 1.00 89.88 89 PHE A N 1
ATOM 673 C CA . 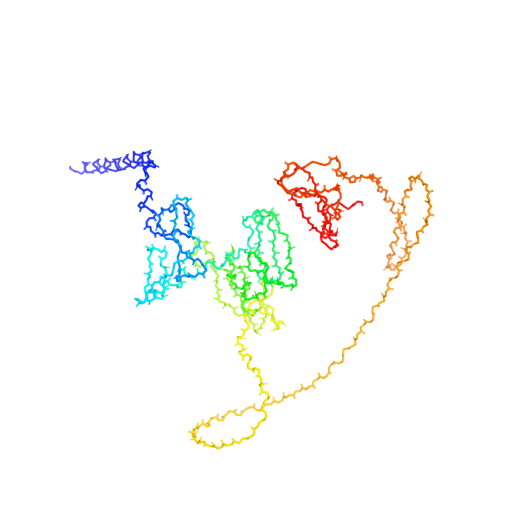PHE A 1 89 ? 25.014 -3.578 6.047 1.00 89.88 89 PHE A CA 1
ATOM 674 C C . PHE A 1 89 ? 24.574 -2.138 6.342 1.00 89.88 89 PHE A C 1
ATOM 676 O O . PHE A 1 89 ? 23.382 -1.844 6.376 1.00 89.88 89 PHE A O 1
ATOM 683 N N . ASP A 1 90 ? 25.531 -1.237 6.552 1.00 87.00 90 ASP A N 1
ATOM 684 C CA . ASP A 1 90 ? 25.277 0.186 6.758 1.00 87.00 90 ASP A CA 1
ATOM 685 C C . ASP A 1 90 ? 25.252 0.908 5.403 1.00 87.00 90 ASP A C 1
ATOM 687 O O . ASP A 1 90 ? 26.281 1.137 4.757 1.00 87.00 90 ASP A O 1
ATOM 691 N N . SER A 1 91 ? 24.049 1.287 4.973 1.00 83.62 91 SER A N 1
ATOM 692 C CA . SER A 1 91 ? 23.820 1.988 3.712 1.00 83.62 91 SER A CA 1
ATOM 693 C C . SER A 1 91 ? 24.273 3.447 3.721 1.00 83.62 91 SER A C 1
ATOM 695 O O . SER A 1 91 ? 24.122 4.098 2.697 1.00 83.62 91 SER A O 1
ATOM 697 N N . ALA A 1 92 ? 24.780 4.002 4.824 1.00 82.38 92 ALA A N 1
ATOM 698 C CA . ALA A 1 92 ? 25.413 5.321 4.832 1.00 82.38 92 ALA A CA 1
ATOM 699 C C . ALA A 1 92 ? 26.907 5.221 4.493 1.00 82.38 92 ALA A C 1
ATOM 701 O O . ALA A 1 92 ? 27.452 6.082 3.800 1.00 82.38 92 ALA A O 1
ATOM 702 N N . THR A 1 93 ? 27.567 4.153 4.943 1.00 87.19 93 THR A N 1
ATOM 703 C CA . THR A 1 93 ? 29.008 3.937 4.738 1.00 87.19 93 THR A CA 1
ATOM 704 C C . THR A 1 93 ? 29.323 3.001 3.574 1.00 87.19 93 THR A C 1
ATOM 706 O O . THR A 1 93 ? 30.422 3.058 3.024 1.00 87.19 93 THR A O 1
ATOM 709 N N . GLY A 1 94 ? 28.372 2.162 3.157 1.00 89.38 94 GLY A N 1
ATOM 710 C CA . GLY A 1 94 ? 28.598 1.124 2.149 1.00 89.38 94 GLY A CA 1
ATOM 711 C C . GLY A 1 94 ? 29.429 -0.048 2.682 1.00 89.38 94 GLY A C 1
ATOM 712 O O . GLY A 1 94 ? 30.058 -0.784 1.911 1.00 89.38 94 GLY A O 1
ATOM 713 N N . GLU A 1 95 ? 29.470 -0.233 3.999 1.00 91.50 95 GLU A N 1
ATOM 714 C CA . GLU A 1 95 ? 30.234 -1.281 4.670 1.00 91.50 95 GLU A CA 1
ATOM 715 C C . GLU A 1 95 ? 29.366 -2.047 5.670 1.00 91.50 95 GLU A C 1
ATOM 717 O O . GLU A 1 95 ? 28.311 -1.587 6.092 1.00 91.50 95 GLU A O 1
ATOM 722 N N . CYS A 1 96 ? 29.789 -3.262 6.018 1.00 91.81 96 CYS A N 1
ATOM 723 C CA . CYS A 1 96 ? 29.132 -4.002 7.086 1.00 91.81 96 CYS A CA 1
ATOM 724 C C . CYS A 1 96 ? 29.595 -3.437 8.436 1.00 91.81 96 CYS A C 1
ATOM 726 O O . CYS A 1 96 ? 30.791 -3.221 8.628 1.00 91.81 96 CYS A O 1
ATOM 728 N N . SER A 1 97 ? 28.660 -3.206 9.355 1.00 88.81 97 SER A N 1
ATOM 729 C CA . SER A 1 97 ? 28.887 -2.644 10.686 1.00 88.81 97 SER A CA 1
ATOM 730 C C . SER A 1 97 ? 28.525 -3.651 11.785 1.00 88.81 97 SER A C 1
ATOM 732 O O . SER A 1 97 ? 27.670 -4.522 11.608 1.00 88.81 97 SER A O 1
ATOM 734 N N . ASP A 1 98 ? 29.231 -3.552 12.911 1.00 84.19 98 ASP A N 1
ATOM 735 C CA . ASP A 1 98 ? 29.053 -4.341 14.135 1.00 84.19 98 ASP A CA 1
ATOM 736 C C . ASP A 1 98 ? 28.011 -3.730 15.085 1.00 84.19 98 ASP A C 1
ATOM 738 O O . ASP A 1 98 ? 27.682 -4.296 16.128 1.00 84.19 98 ASP A O 1
ATOM 742 N N . VAL A 1 99 ? 27.469 -2.564 14.731 1.00 70.38 99 VAL A N 1
ATOM 743 C CA . VAL A 1 99 ? 26.515 -1.841 15.563 1.00 70.38 99 VAL A CA 1
ATOM 744 C C . VAL A 1 99 ? 25.107 -2.398 15.337 1.00 70.38 99 VAL A C 1
ATOM 746 O O . VAL A 1 99 ? 24.489 -2.125 14.312 1.00 70.38 99 VAL A O 1
ATOM 749 N N . GLU A 1 100 ? 24.555 -3.117 16.321 1.00 63.91 100 GLU A N 1
ATOM 750 C CA . GLU A 1 100 ? 23.159 -3.608 16.293 1.00 63.91 100 GLU A CA 1
ATOM 751 C C . GLU A 1 100 ? 22.142 -2.488 15.998 1.00 63.91 100 GLU A C 1
ATOM 753 O O . GLU A 1 100 ? 21.200 -2.695 15.241 1.00 63.91 100 GLU A O 1
ATOM 758 N N . ALA A 1 101 ? 22.376 -1.268 16.501 1.00 59.28 101 ALA A N 1
ATOM 759 C CA . ALA A 1 101 ? 21.509 -0.113 16.239 1.00 59.28 101 ALA A CA 1
ATOM 760 C C . ALA A 1 101 ? 21.516 0.362 14.768 1.00 59.28 101 ALA A C 1
ATOM 762 O O . ALA A 1 101 ? 20.605 1.077 14.358 1.00 59.28 101 ALA A O 1
ATOM 763 N N . ALA A 1 102 ? 22.520 -0.017 13.965 1.00 58.22 102 ALA A N 1
ATOM 764 C CA . ALA A 1 102 ? 22.559 0.291 12.534 1.00 58.22 102 ALA A CA 1
ATOM 765 C C . ALA A 1 102 ? 21.675 -0.666 11.715 1.00 58.22 102 ALA A C 1
ATOM 767 O O . ALA A 1 102 ? 21.161 -0.260 10.673 1.00 58.22 102 ALA A O 1
ATOM 768 N N . CYS A 1 103 ? 21.427 -1.891 12.204 1.00 62.59 103 CYS A N 1
ATOM 769 C CA . CYS A 1 103 ? 20.441 -2.786 11.594 1.00 62.59 103 CYS A CA 1
ATOM 770 C C . CYS A 1 103 ? 19.044 -2.178 11.667 1.00 62.59 103 CYS A C 1
ATOM 772 O O . CYS A 1 103 ? 18.366 -2.134 10.656 1.00 62.59 103 CYS A O 1
ATOM 774 N N . ASP A 1 104 ? 18.621 -1.651 12.814 1.00 56.50 104 ASP A N 1
ATOM 775 C CA . ASP A 1 104 ? 17.253 -1.136 12.953 1.00 56.50 104 ASP A CA 1
ATOM 776 C C . ASP A 1 104 ? 16.963 0.062 12.038 1.00 56.50 104 ASP A C 1
ATOM 778 O O . ASP A 1 104 ? 15.824 0.261 11.636 1.00 56.50 104 ASP A O 1
ATOM 782 N N . VAL A 1 105 ? 17.981 0.845 11.665 1.00 58.09 105 VAL A N 1
ATOM 783 C CA . VAL A 1 105 ? 17.810 2.020 10.795 1.00 58.09 105 VAL A CA 1
ATOM 784 C C . VAL A 1 105 ? 17.967 1.667 9.312 1.00 58.09 105 VAL A C 1
ATOM 786 O O . VAL A 1 105 ? 17.208 2.171 8.490 1.00 58.09 105 VAL A O 1
ATOM 789 N N . ALA A 1 106 ? 18.911 0.787 8.955 1.00 53.19 106 ALA A N 1
ATOM 790 C CA . ALA A 1 106 ? 19.121 0.344 7.569 1.00 53.19 106 ALA A CA 1
ATOM 791 C C . ALA A 1 106 ? 18.130 -0.753 7.124 1.00 53.19 106 ALA A C 1
ATOM 793 O O . ALA A 1 106 ? 17.885 -0.930 5.933 1.00 53.19 106 ALA A O 1
ATOM 794 N N . CYS A 1 107 ? 17.574 -1.483 8.094 1.00 55.78 107 CYS A N 1
ATOM 795 C CA . CYS A 1 107 ? 16.635 -2.602 7.971 1.00 55.78 107 CYS A CA 1
ATOM 796 C C . CYS A 1 107 ? 15.294 -2.323 8.624 1.00 55.78 107 CYS A C 1
ATOM 798 O O . CYS A 1 107 ? 14.463 -3.233 8.708 1.00 55.78 107 CYS A O 1
ATOM 800 N N . ALA A 1 108 ? 15.051 -1.089 9.073 1.00 53.25 108 ALA A N 1
ATOM 801 C CA . ALA A 1 108 ? 13.705 -0.577 8.969 1.00 53.25 108 ALA A CA 1
ATOM 802 C C . ALA A 1 108 ? 13.372 -0.745 7.490 1.00 53.25 108 ALA A C 1
ATOM 804 O O . ALA A 1 108 ? 13.698 0.116 6.671 1.00 53.25 108 ALA A O 1
ATOM 805 N N . LEU A 1 109 ? 12.806 -1.916 7.148 1.00 46.44 109 LEU A N 1
ATOM 806 C CA . LEU A 1 109 ? 11.996 -2.126 5.971 1.00 46.44 109 LEU A CA 1
ATOM 807 C C . LEU A 1 109 ? 11.321 -0.784 5.827 1.00 46.44 109 LEU A C 1
ATOM 809 O O . LEU A 1 109 ? 10.666 -0.338 6.775 1.00 46.44 109 LEU A O 1
ATOM 813 N N . THR A 1 110 ? 11.586 -0.079 4.731 1.00 47.75 110 THR A N 1
ATOM 814 C CA . THR A 1 110 ? 10.721 1.030 4.368 1.00 47.75 110 THR A CA 1
ATOM 815 C C . THR A 1 110 ? 9.398 0.323 4.180 1.00 47.75 110 THR A C 1
ATOM 817 O O . THR A 1 110 ? 9.204 -0.308 3.142 1.00 47.75 110 THR A O 1
ATOM 820 N N . ALA A 1 111 ? 8.643 0.199 5.278 1.00 49.06 111 ALA A N 1
ATOM 821 C CA . ALA A 1 111 ? 7.662 -0.856 5.445 1.00 49.06 111 ALA A CA 1
ATOM 822 C C . ALA A 1 111 ? 6.745 -0.653 4.261 1.00 49.06 111 ALA A C 1
ATOM 824 O O . ALA A 1 111 ? 6.324 0.498 4.108 1.00 49.06 111 ALA A O 1
ATOM 825 N N . PRO A 1 112 ? 6.674 -1.646 3.342 1.00 50.66 112 PRO A N 1
ATOM 826 C CA . PRO A 1 112 ? 6.403 -1.446 1.919 1.00 50.66 112 PRO A CA 1
ATOM 827 C C . PRO A 1 112 ? 5.379 -0.350 1.814 1.00 50.66 112 PRO A C 1
ATOM 829 O O . PRO A 1 112 ? 4.277 -0.582 2.290 1.00 50.66 112 PRO A O 1
ATOM 832 N N . SER A 1 113 ? 5.816 0.847 1.395 1.00 54.75 113 SER A N 1
ATOM 833 C CA . SER A 1 113 ? 5.140 2.102 1.729 1.00 54.75 113 SER A CA 1
ATOM 834 C C . SER A 1 113 ? 3.679 1.968 1.360 1.00 54.75 113 SER A C 1
ATOM 836 O O . SER A 1 113 ? 3.321 2.110 0.191 1.00 54.75 113 SER A O 1
ATOM 838 N N . CYS A 1 114 ? 2.850 1.608 2.335 1.00 60.78 114 CYS A N 1
ATOM 839 C CA . CYS A 1 114 ? 1.440 1.426 2.105 1.00 60.78 114 CYS A CA 1
ATOM 840 C C . CYS A 1 114 ? 0.882 2.828 2.082 1.00 60.78 114 CYS A C 1
ATOM 842 O O . CYS A 1 114 ? 0.386 3.349 3.076 1.00 60.78 114 CYS A O 1
ATOM 844 N N . THR A 1 115 ? 1.048 3.480 0.946 1.00 68.25 115 THR A N 1
ATOM 845 C CA . THR A 1 115 ? 0.374 4.724 0.666 1.00 68.25 115 THR A CA 1
ATOM 846 C C . THR A 1 115 ? -1.110 4.395 0.689 1.00 68.25 115 THR A C 1
ATOM 848 O O . THR A 1 115 ? -1.584 3.630 -0.146 1.00 68.25 115 THR A O 1
ATOM 851 N N . SER A 1 116 ? -1.831 4.905 1.687 1.00 71.81 116 SER A N 1
ATOM 852 C CA . SER A 1 116 ? -3.301 4.994 1.693 1.00 71.81 116 SER A CA 1
ATOM 853 C C . SER A 1 116 ? -3.796 6.002 0.645 1.00 71.81 116 SER A C 1
ATOM 855 O O . SER A 1 116 ? -4.940 5.963 0.179 1.00 71.81 116 SER A O 1
ATOM 857 N N . GLU A 1 117 ? -2.893 6.898 0.270 1.00 79.81 117 GLU A N 1
ATOM 858 C CA . GLU A 1 117 ? -3.020 7.956 -0.713 1.00 79.81 117 GLU A CA 1
ATOM 859 C C . GLU A 1 117 ? -2.768 7.450 -2.134 1.00 79.81 117 GLU A C 1
ATOM 861 O O . GLU A 1 117 ? -1.853 6.666 -2.389 1.00 79.81 117 GLU A O 1
ATOM 866 N N . CYS A 1 118 ? -3.557 7.951 -3.084 1.00 82.94 118 CYS A N 1
ATOM 867 C CA . CYS A 1 118 ? -3.280 7.729 -4.497 1.00 82.94 118 CYS A CA 1
ATOM 868 C C . CYS A 1 118 ? -2.258 8.747 -4.985 1.00 82.94 118 CYS A C 1
ATOM 870 O O . CYS A 1 118 ? -2.600 9.893 -5.273 1.00 82.94 118 CYS A O 1
ATOM 872 N N . THR A 1 119 ? -1.004 8.322 -5.089 1.00 81.00 119 THR A N 1
ATOM 873 C CA . THR A 1 119 ? 0.091 9.165 -5.585 1.00 81.00 119 THR A CA 1
ATOM 874 C C . THR A 1 119 ? 0.317 8.993 -7.085 1.00 81.00 119 THR A C 1
ATOM 876 O O . THR A 1 119 ? 0.674 9.953 -7.768 1.00 81.00 119 THR A O 1
ATOM 879 N N . VAL A 1 120 ? 0.074 7.791 -7.618 1.00 82.19 120 VAL A N 1
ATOM 880 C CA . VAL A 1 120 ? 0.342 7.444 -9.018 1.00 82.19 120 VAL A CA 1
ATOM 881 C C . VAL A 1 120 ? -0.881 6.784 -9.654 1.00 82.19 120 VAL A C 1
ATOM 883 O O . VAL A 1 120 ? -1.517 5.896 -9.090 1.00 82.19 120 VAL A O 1
ATOM 886 N N . LEU A 1 121 ? -1.203 7.214 -10.877 1.00 88.81 121 LEU A N 1
ATOM 887 C CA . LEU A 1 121 ? -2.237 6.594 -11.701 1.00 88.81 121 LEU A CA 1
ATOM 888 C C . LEU A 1 121 ? -1.913 5.111 -11.943 1.00 88.81 121 LEU A C 1
ATOM 890 O O . LEU A 1 121 ? -0.886 4.793 -12.538 1.00 88.81 121 LEU A O 1
ATOM 894 N N . GLY A 1 122 ? -2.840 4.229 -11.577 1.00 86.12 122 GLY A N 1
ATOM 895 C CA . GLY A 1 122 ? -2.722 2.784 -11.767 1.00 86.12 122 GLY A CA 1
ATOM 896 C C . GLY A 1 122 ? -2.096 2.026 -10.597 1.00 86.12 122 GLY A C 1
ATOM 897 O O . GLY A 1 122 ? -2.092 0.796 -10.643 1.00 86.12 122 GLY A O 1
ATOM 898 N N . ASP A 1 123 ? -1.624 2.716 -9.557 1.00 89.12 123 ASP A N 1
ATOM 899 C CA . ASP A 1 123 ? -1.161 2.058 -8.334 1.00 89.12 123 ASP A CA 1
ATOM 900 C C . ASP A 1 123 ? -2.336 1.570 -7.480 1.00 89.12 123 ASP A C 1
ATOM 902 O O . ASP A 1 123 ? -3.471 2.041 -7.611 1.00 89.12 123 ASP A O 1
ATOM 906 N N . ASN A 1 124 ? -2.056 0.594 -6.614 1.00 89.06 124 ASN A N 1
ATOM 907 C CA . ASN A 1 124 ? -3.016 0.088 -5.642 1.00 89.06 124 ASN A CA 1
ATOM 908 C C . ASN A 1 124 ? -2.682 0.628 -4.248 1.00 89.06 124 ASN A C 1
ATOM 910 O O . ASN A 1 124 ? -1.542 0.525 -3.807 1.00 89.06 124 ASN A O 1
ATOM 914 N N . THR A 1 125 ? -3.679 1.146 -3.539 1.00 89.12 125 THR A N 1
ATOM 915 C CA . THR A 1 125 ? -3.561 1.602 -2.146 1.00 89.12 125 THR A CA 1
ATOM 916 C C . THR A 1 125 ? -4.230 0.587 -1.234 1.00 89.12 125 THR A C 1
ATOM 918 O O . THR A 1 125 ? -5.300 0.069 -1.557 1.00 89.12 125 THR A O 1
ATOM 921 N N . ALA A 1 126 ? -3.642 0.309 -0.075 1.00 87.94 126 ALA A N 1
ATOM 922 C CA . ALA A 1 126 ? -4.306 -0.515 0.930 1.00 87.94 126 ALA A CA 1
ATOM 923 C C . ALA A 1 126 ? -5.481 0.244 1.564 1.00 87.94 126 ALA A C 1
ATOM 925 O O . ALA A 1 126 ? -5.427 1.469 1.715 1.00 87.94 126 ALA A O 1
ATOM 926 N N . ASP A 1 127 ? -6.535 -0.474 1.956 1.00 85.56 127 ASP A N 1
ATOM 927 C CA . ASP A 1 127 ? -7.515 0.059 2.895 1.00 85.56 127 ASP A CA 1
ATOM 928 C C . ASP A 1 127 ? -7.056 -0.219 4.330 1.00 85.56 127 ASP A C 1
ATOM 930 O O . ASP A 1 127 ? -7.004 -1.368 4.768 1.00 85.56 127 ASP A O 1
ATOM 934 N N . LEU A 1 128 ? -6.761 0.845 5.078 1.00 78.50 128 LEU A N 1
ATOM 935 C CA . LEU A 1 128 ? -6.269 0.738 6.455 1.00 78.50 128 LEU A CA 1
ATOM 936 C C . LEU A 1 128 ? -7.315 0.202 7.444 1.00 78.50 128 LEU A C 1
ATOM 938 O O . LEU A 1 128 ? -6.960 -0.160 8.555 1.00 78.50 128 LEU A O 1
ATOM 942 N N . THR A 1 129 ? -8.592 0.141 7.068 1.00 77.56 129 THR A N 1
ATOM 943 C CA . THR A 1 129 ? -9.685 -0.384 7.903 1.00 77.56 129 THR A CA 1
ATOM 944 C C . THR A 1 129 ? -10.076 -1.816 7.548 1.00 77.56 129 THR A C 1
ATOM 946 O O . THR A 1 129 ? -10.791 -2.462 8.313 1.00 77.56 129 THR A O 1
ATOM 949 N N . ASN A 1 130 ? -9.643 -2.332 6.393 1.00 85.50 130 ASN A N 1
ATOM 950 C CA . ASN A 1 130 ? -10.006 -3.668 5.935 1.00 85.50 130 ASN A CA 1
ATOM 951 C C . ASN A 1 130 ? -8.913 -4.276 5.050 1.00 85.50 130 ASN A C 1
ATOM 953 O O . ASN A 1 130 ? -8.817 -3.964 3.867 1.00 85.50 130 ASN A O 1
ATOM 957 N N . CYS A 1 131 ? -8.179 -5.249 5.592 1.00 88.44 131 CYS A N 1
ATOM 958 C CA . CYS A 1 131 ? -7.117 -5.952 4.871 1.00 88.44 131 CYS A CA 1
ATOM 959 C C . CYS A 1 131 ? -7.565 -6.674 3.594 1.00 88.44 131 CYS A C 1
ATOM 961 O O . CYS A 1 131 ? -6.729 -6.950 2.741 1.00 88.44 131 CYS A O 1
ATOM 963 N N . ASN A 1 132 ? -8.847 -7.002 3.436 1.00 93.19 132 ASN A N 1
ATOM 964 C CA . ASN A 1 132 ? -9.359 -7.625 2.213 1.00 93.19 132 ASN A CA 1
ATOM 965 C C . ASN A 1 132 ? -9.699 -6.601 1.120 1.00 93.19 132 ASN A C 1
ATOM 967 O O . ASN A 1 132 ? -10.075 -6.970 0.008 1.00 93.19 132 ASN A O 1
ATOM 971 N N . ARG A 1 133 ? -9.586 -5.306 1.415 1.00 92.56 133 ARG A N 1
ATOM 972 C CA . ARG A 1 133 ? -9.962 -4.223 0.516 1.00 92.56 133 ARG A CA 1
ATOM 973 C C . ARG A 1 133 ? -8.743 -3.385 0.146 1.00 92.56 133 ARG A C 1
ATOM 975 O O . ARG A 1 133 ? -7.867 -3.113 0.959 1.00 92.56 133 ARG A O 1
ATOM 982 N N . HIS A 1 134 ? -8.689 -2.988 -1.114 1.00 93.38 134 HIS A N 1
ATOM 983 C CA . HIS A 1 134 ? -7.676 -2.090 -1.654 1.00 93.38 134 HIS A CA 1
ATOM 984 C C . HIS A 1 134 ? -8.311 -1.204 -2.723 1.00 93.38 134 HIS A C 1
ATOM 986 O O . HIS A 1 134 ? -9.448 -1.435 -3.139 1.00 93.38 134 HIS A O 1
ATOM 992 N N . TYR A 1 135 ? -7.595 -0.179 -3.165 1.00 92.88 135 TYR A N 1
ATOM 993 C CA . TYR A 1 135 ? -8.103 0.776 -4.137 1.00 92.88 135 TYR A CA 1
ATOM 994 C C . TYR A 1 135 ? -7.167 0.910 -5.323 1.00 92.88 135 TYR A C 1
ATOM 996 O O . TYR A 1 135 ? -5.984 1.147 -5.129 1.00 92.88 135 TYR A O 1
ATOM 1004 N N . LEU A 1 136 ? -7.696 0.845 -6.544 1.00 93.12 136 LEU A N 1
ATOM 1005 C CA . LEU A 1 136 ? -6.948 1.218 -7.742 1.00 93.12 136 LEU A CA 1
ATOM 1006 C C . LEU A 1 136 ? -7.073 2.724 -7.982 1.00 93.12 136 LEU A C 1
ATOM 1008 O O . LEU A 1 136 ? -8.183 3.258 -8.102 1.00 93.12 136 LEU A O 1
ATOM 1012 N N . CYS A 1 137 ? -5.937 3.397 -8.095 1.00 92.25 137 CYS A N 1
ATOM 1013 C CA . CYS A 1 137 ? -5.855 4.831 -8.322 1.00 92.25 137 CYS A CA 1
ATOM 1014 C C . CYS A 1 137 ? -6.170 5.194 -9.771 1.00 92.25 137 CYS A C 1
ATOM 1016 O O . CYS A 1 137 ? -5.504 4.725 -10.695 1.00 92.25 137 CYS A O 1
ATOM 1018 N N . LEU A 1 138 ? -7.152 6.076 -9.984 1.00 90.19 138 LEU A N 1
ATOM 1019 C CA . LEU A 1 138 ? -7.518 6.571 -11.318 1.00 90.19 138 LEU A CA 1
ATOM 1020 C C . LEU A 1 138 ? -6.885 7.922 -11.686 1.00 90.19 138 LEU A C 1
ATOM 1022 O O . LEU A 1 138 ? -7.228 8.493 -12.722 1.00 90.19 138 LEU A O 1
ATOM 1026 N N . GLY A 1 139 ? -5.932 8.407 -10.891 1.00 82.38 139 GLY A N 1
ATOM 1027 C CA . GLY A 1 139 ? -5.126 9.598 -11.162 1.00 82.38 139 GLY A CA 1
ATOM 1028 C C . GLY A 1 139 ? -4.442 10.094 -9.893 1.00 82.38 139 GLY A C 1
ATOM 1029 O O . GLY A 1 139 ? -4.243 9.307 -8.968 1.00 82.38 139 GLY A O 1
ATOM 1030 N N . ASP A 1 140 ? -4.090 11.382 -9.861 1.00 73.06 140 ASP A N 1
ATOM 1031 C CA . ASP A 1 140 ? -3.692 12.038 -8.611 1.00 73.06 140 ASP A CA 1
ATOM 1032 C C . ASP A 1 140 ? -4.834 11.974 -7.579 1.00 73.06 140 ASP A C 1
ATOM 1034 O O . ASP A 1 140 ? -5.960 11.603 -7.919 1.00 73.06 140 ASP A O 1
ATOM 1038 N N . SER A 1 141 ? -4.549 12.292 -6.315 1.00 60.09 141 SER A N 1
ATOM 1039 C CA . SER A 1 141 ? -5.437 12.109 -5.152 1.00 60.09 141 SER A CA 1
ATOM 1040 C C . SER A 1 141 ? -6.884 12.613 -5.321 1.00 60.09 141 SER A C 1
ATOM 1042 O O . SER A 1 141 ? -7.772 12.197 -4.577 1.00 60.09 141 SER A O 1
ATOM 1044 N N . THR A 1 142 ? -7.172 13.433 -6.339 1.00 59.03 142 THR A N 1
ATOM 1045 C CA . THR A 1 142 ? -8.519 13.916 -6.677 1.00 59.03 142 THR A CA 1
ATOM 1046 C C . THR A 1 142 ? -9.295 13.080 -7.706 1.00 59.03 142 THR A C 1
ATOM 1048 O O . THR A 1 142 ? -10.519 13.202 -7.788 1.00 59.03 142 THR A O 1
ATOM 1051 N N . ALA A 1 143 ? -8.640 12.214 -8.482 1.00 65.62 143 ALA A N 1
ATOM 1052 C CA . ALA A 1 143 ? -9.210 11.561 -9.669 1.00 65.62 143 ALA A CA 1
ATOM 1053 C C . ALA A 1 143 ? -10.105 10.334 -9.390 1.00 65.62 143 ALA A C 1
ATOM 1055 O O . ALA A 1 143 ? -10.582 9.681 -10.320 1.00 65.62 143 ALA A O 1
ATOM 1056 N N . GLY A 1 144 ? -10.399 10.047 -8.123 1.00 78.88 144 GLY A N 1
ATOM 1057 C CA . GLY A 1 144 ? -11.244 8.929 -7.717 1.00 78.88 144 GLY A CA 1
ATOM 1058 C C . GLY A 1 144 ? -10.474 7.617 -7.547 1.00 78.88 144 GLY A C 1
ATOM 1059 O O . GLY A 1 144 ? -9.433 7.370 -8.158 1.00 78.88 144 GLY A O 1
ATOM 1060 N N . LYS A 1 145 ? -11.015 6.773 -6.671 1.00 91.00 145 LYS A N 1
ATOM 1061 C CA . LYS A 1 145 ? -10.483 5.460 -6.299 1.00 91.00 145 LYS A CA 1
ATOM 1062 C C . LYS A 1 145 ? -11.493 4.391 -6.717 1.00 91.00 145 LYS A C 1
ATOM 1064 O O . LYS A 1 145 ? -12.695 4.595 -6.544 1.00 91.00 145 LYS A O 1
ATOM 1069 N N . ILE A 1 146 ? -11.031 3.265 -7.260 1.00 92.38 146 ILE A N 1
ATOM 1070 C CA . ILE A 1 146 ? -11.890 2.091 -7.483 1.00 92.38 146 ILE A CA 1
ATOM 1071 C C . ILE A 1 146 ? -11.655 1.110 -6.361 1.00 92.38 146 ILE A C 1
ATOM 1073 O O . ILE A 1 146 ? -10.551 0.603 -6.215 1.00 92.38 146 ILE A O 1
ATOM 1077 N N . GLU A 1 147 ? -12.708 0.817 -5.615 1.00 94.69 147 GLU A N 1
ATOM 1078 C CA . GLU A 1 147 ? -12.695 -0.218 -4.595 1.00 94.69 147 GLU A CA 1
ATOM 1079 C C . GLU A 1 147 ? -12.544 -1.607 -5.228 1.00 94.69 147 GLU A C 1
ATOM 1081 O O . GLU A 1 147 ? -13.319 -2.010 -6.102 1.00 94.69 147 GLU A O 1
ATOM 1086 N N . LEU A 1 148 ? -11.537 -2.339 -4.768 1.00 95.31 148 LEU A N 1
ATOM 1087 C CA . LEU A 1 148 ? -11.221 -3.703 -5.158 1.00 95.31 148 LEU A CA 1
ATOM 1088 C C . LEU A 1 148 ? -11.120 -4.584 -3.911 1.00 95.31 148 LEU A C 1
ATOM 1090 O O . LEU A 1 148 ? -10.798 -4.128 -2.815 1.00 95.31 148 LEU A O 1
ATOM 1094 N N . TYR A 1 149 ? -11.384 -5.874 -4.100 1.00 96.12 149 TYR A N 1
ATOM 1095 C CA . TYR A 1 149 ? -11.313 -6.875 -3.043 1.00 96.12 149 TYR A CA 1
ATOM 1096 C C . TYR A 1 149 ? -10.309 -7.954 -3.409 1.00 96.12 149 TYR A C 1
ATOM 1098 O O . TYR A 1 149 ? -10.214 -8.360 -4.574 1.00 96.12 149 TYR A O 1
ATOM 1106 N N . CYS A 1 150 ? -9.569 -8.424 -2.413 1.00 96.12 150 CYS A N 1
ATOM 1107 C CA . CYS A 1 150 ? -8.735 -9.593 -2.581 1.00 96.12 150 CYS A CA 1
ATOM 1108 C C . CYS A 1 150 ? -9.602 -10.860 -2.712 1.00 96.12 150 CYS A C 1
ATOM 1110 O O . CYS A 1 150 ? -10.708 -10.934 -2.175 1.00 96.12 150 CYS A O 1
ATOM 1112 N N . PRO A 1 151 ? -9.161 -11.852 -3.504 1.00 95.75 151 PRO A N 1
ATOM 1113 C CA . PRO A 1 151 ? -9.896 -13.101 -3.648 1.00 95.75 151 PRO A CA 1
ATOM 1114 C C . PRO A 1 151 ? -9.720 -13.981 -2.403 1.00 95.75 151 PRO A C 1
ATOM 1116 O O . PRO A 1 151 ? -8.717 -13.877 -1.698 1.00 95.75 151 PRO A O 1
ATOM 1119 N N . ASP A 1 152 ? -10.675 -14.884 -2.174 1.00 94.38 152 ASP A N 1
ATOM 1120 C CA . ASP A 1 152 ? -10.765 -15.700 -0.954 1.00 94.38 152 ASP A CA 1
ATOM 1121 C C . ASP A 1 152 ? -9.518 -16.558 -0.686 1.00 94.38 152 ASP A C 1
ATOM 1123 O O . ASP A 1 152 ? -9.212 -16.859 0.465 1.00 94.38 152 ASP A O 1
ATOM 1127 N N . GLU A 1 153 ? -8.773 -16.954 -1.726 1.00 95.00 153 GLU A N 1
ATOM 1128 C CA . GLU A 1 153 ? -7.553 -17.746 -1.545 1.00 95.00 153 GLU A CA 1
ATOM 1129 C C . GLU A 1 153 ? -6.395 -16.941 -0.948 1.00 95.00 153 GLU A C 1
ATOM 1131 O O . GLU A 1 153 ? -5.492 -17.547 -0.379 1.00 95.00 153 GLU A O 1
ATOM 1136 N N . ARG A 1 154 ? -6.422 -15.610 -1.095 1.00 95.12 154 ARG A N 1
ATOM 1137 C CA . ARG A 1 154 ? -5.378 -14.661 -0.681 1.00 95.12 154 ARG A CA 1
ATOM 1138 C C . ARG A 1 154 ? -6.013 -13.362 -0.163 1.00 95.12 154 ARG A C 1
ATOM 1140 O O . ARG A 1 154 ? -5.880 -12.330 -0.811 1.00 95.12 154 ARG A O 1
ATOM 1147 N N . PRO A 1 155 ? -6.742 -13.394 0.963 1.00 95.44 155 PRO A N 1
ATOM 1148 C CA . PRO A 1 155 ? -7.704 -12.355 1.340 1.00 95.44 155 PRO A CA 1
ATOM 1149 C C . PRO A 1 155 ? -7.079 -11.110 1.994 1.00 95.44 155 PRO A C 1
ATOM 1151 O O . PRO A 1 155 ? -7.792 -10.331 2.623 1.00 95.44 155 PRO A O 1
ATOM 1154 N N . HIS A 1 156 ? -5.760 -10.919 1.905 1.00 92.19 156 HIS A N 1
ATOM 1155 C CA . HIS A 1 156 ? -5.060 -9.829 2.586 1.00 92.19 156 HIS A CA 1
ATOM 1156 C C . HIS A 1 156 ? -4.192 -9.041 1.610 1.00 92.19 156 HIS A C 1
ATOM 1158 O O . HIS A 1 156 ? -3.319 -9.609 0.972 1.00 92.19 156 HIS A O 1
ATOM 1164 N N . PHE A 1 157 ? -4.402 -7.737 1.477 1.00 91.56 157 PHE A N 1
ATOM 1165 C CA . PHE A 1 157 ? -3.594 -6.871 0.628 1.00 91.56 157 PHE A CA 1
ATOM 1166 C C . PHE A 1 157 ? -2.393 -6.333 1.411 1.00 91.56 157 PHE A C 1
ATOM 1168 O O . PHE A 1 157 ? -2.569 -5.659 2.420 1.00 91.56 157 PHE A O 1
ATOM 1175 N N . ASN A 1 158 ? -1.173 -6.605 0.949 1.00 86.00 158 ASN A N 1
ATOM 1176 C CA . ASN A 1 158 ? 0.067 -6.205 1.633 1.00 86.00 158 ASN A CA 1
ATOM 1177 C C . ASN A 1 158 ? 0.638 -4.851 1.170 1.00 86.00 158 ASN A C 1
ATOM 1179 O O . ASN A 1 158 ? 1.839 -4.614 1.274 1.00 86.00 158 ASN A O 1
ATOM 1183 N N . GLY A 1 159 ? -0.193 -4.004 0.560 1.00 85.25 159 GLY A N 1
ATOM 1184 C CA . GLY A 1 159 ? 0.242 -2.757 -0.076 1.00 85.25 159 GLY A CA 1
ATOM 1185 C C . GLY A 1 159 ? 0.636 -2.905 -1.550 1.00 85.25 159 GLY A C 1
ATOM 1186 O O . GLY A 1 159 ? 0.666 -1.912 -2.268 1.00 85.25 159 GLY A O 1
ATOM 1187 N N . LYS A 1 160 ? 0.878 -4.127 -2.042 1.00 87.44 160 LYS A N 1
ATOM 1188 C CA . LYS A 1 160 ? 1.248 -4.378 -3.446 1.00 87.44 160 LYS A CA 1
ATOM 1189 C C . LYS A 1 160 ? 0.364 -5.414 -4.118 1.00 87.44 160 LYS A C 1
ATOM 1191 O O . LYS A 1 160 ? -0.071 -5.227 -5.254 1.00 87.44 160 LYS A O 1
ATOM 1196 N N . GLU A 1 161 ? 0.113 -6.518 -3.434 1.00 92.44 161 GLU A N 1
ATOM 1197 C CA . GLU A 1 161 ? -0.701 -7.609 -3.938 1.00 92.44 161 GLU A CA 1
ATOM 1198 C C . GLU A 1 161 ? -1.490 -8.288 -2.823 1.00 92.44 161 GLU A C 1
ATOM 1200 O O . GLU A 1 161 ? -1.264 -8.094 -1.631 1.00 92.44 161 GLU A O 1
ATOM 1205 N N . CYS A 1 162 ? -2.443 -9.107 -3.245 1.00 94.44 162 CYS A N 1
ATOM 1206 C CA . CYS A 1 162 ? -3.181 -9.975 -2.353 1.00 94.44 162 CYS A CA 1
ATOM 1207 C C . CYS A 1 162 ? -2.315 -11.183 -1.966 1.00 94.44 162 CYS A C 1
ATOM 1209 O O . CYS A 1 162 ? -1.765 -11.858 -2.841 1.00 94.44 162 CYS A O 1
ATOM 1211 N N . VAL A 1 163 ? -2.231 -11.475 -0.673 1.00 94.00 163 VAL A N 1
ATOM 1212 C CA . VAL A 1 163 ? -1.455 -12.547 -0.047 1.00 94.00 163 VAL A CA 1
ATOM 1213 C C . VAL A 1 163 ? -2.305 -13.318 0.968 1.00 94.00 163 VAL A C 1
ATOM 1215 O O . VAL A 1 163 ? -3.389 -12.891 1.365 1.00 94.00 163 VAL A O 1
ATOM 1218 N N . ASN A 1 164 ? -1.816 -14.490 1.373 1.00 92.81 164 ASN A N 1
ATOM 1219 C CA . ASN A 1 164 ? -2.515 -15.369 2.321 1.00 92.81 164 ASN A CA 1
ATOM 1220 C C . ASN A 1 164 ? -2.243 -14.994 3.779 1.00 92.81 164 ASN A C 1
ATOM 1222 O O . ASN A 1 164 ? -2.985 -15.392 4.669 1.00 92.81 164 ASN A O 1
ATOM 1226 N N . ASP A 1 165 ? -1.144 -14.288 4.023 1.00 88.00 165 ASP A N 1
ATOM 1227 C CA . ASP A 1 165 ? -0.665 -13.977 5.358 1.00 88.00 165 ASP A CA 1
ATOM 1228 C C . ASP A 1 165 ? -1.236 -12.635 5.830 1.00 88.00 165 ASP A C 1
ATOM 1230 O O . ASP A 1 165 ? -0.897 -11.581 5.288 1.00 88.00 165 ASP A O 1
ATOM 1234 N N . LYS A 1 166 ? -2.099 -12.683 6.852 1.00 84.81 166 LYS A N 1
ATOM 1235 C CA . LYS A 1 166 ? -2.733 -11.499 7.451 1.00 84.81 166 LYS A CA 1
ATOM 1236 C C . LYS A 1 166 ? -1.701 -10.508 7.988 1.00 84.81 166 LYS A C 1
ATOM 1238 O O . LYS A 1 166 ? -1.922 -9.305 7.893 1.00 84.81 166 LYS A O 1
ATOM 1243 N N . SER A 1 167 ? -0.558 -10.986 8.485 1.00 81.31 167 SER A N 1
ATOM 1244 C CA . SER A 1 167 ? 0.484 -10.120 9.050 1.00 81.31 167 SER A CA 1
ATOM 1245 C C . SER A 1 167 ? 1.118 -9.188 8.015 1.00 81.31 167 SER A C 1
ATOM 1247 O O . SER A 1 167 ? 1.568 -8.098 8.354 1.00 81.31 167 SER A O 1
ATOM 1249 N N . GLN A 1 168 ? 1.094 -9.554 6.731 1.00 82.88 168 GLN A N 1
ATOM 1250 C CA . GLN A 1 168 ? 1.673 -8.726 5.674 1.00 82.88 168 GLN A CA 1
ATOM 1251 C C . GLN A 1 168 ? 0.805 -7.524 5.301 1.00 82.88 168 GLN A C 1
ATOM 1253 O O . GLN A 1 168 ? 1.333 -6.542 4.789 1.00 82.88 168 GLN A O 1
ATOM 1258 N N . CYS A 1 169 ? -0.495 -7.560 5.600 1.00 83.12 169 CYS A N 1
ATOM 1259 C CA . CYS A 1 169 ? -1.343 -6.366 5.552 1.00 83.12 169 CYS A CA 1
ATOM 1260 C C . CYS A 1 169 ? -0.896 -5.309 6.580 1.00 83.12 169 CYS A C 1
ATOM 1262 O O . CYS A 1 169 ? -1.146 -4.119 6.424 1.00 83.12 169 CYS A O 1
ATOM 1264 N N . CYS A 1 170 ? -0.197 -5.742 7.629 1.00 73.81 170 CYS A N 1
ATOM 1265 C CA . CYS A 1 170 ? 0.067 -4.955 8.828 1.00 73.81 170 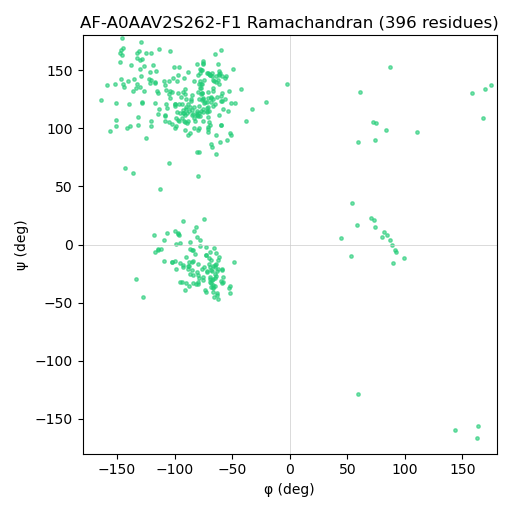CYS A CA 1
ATOM 1266 C C . CYS A 1 170 ? 1.430 -4.286 8.870 1.00 73.81 170 CYS A C 1
ATOM 1268 O O . CYS A 1 170 ? 1.732 -3.567 9.818 1.00 73.81 170 CYS A O 1
ATOM 1270 N N . ASN A 1 171 ? 2.224 -4.472 7.818 1.00 65.75 171 ASN A N 1
ATOM 1271 C CA . ASN A 1 171 ? 3.432 -3.686 7.596 1.00 65.75 171 ASN A CA 1
ATOM 1272 C C . ASN A 1 171 ? 3.124 -2.293 7.026 1.00 65.75 171 ASN A C 1
ATOM 1274 O O . ASN A 1 171 ? 4.037 -1.531 6.727 1.00 65.75 171 ASN A O 1
ATOM 1278 N N . CYS A 1 17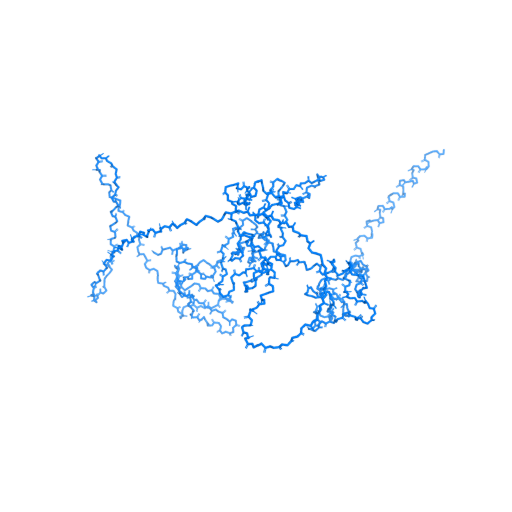2 ? 1.849 -1.940 6.881 1.00 64.81 172 CYS A N 1
ATOM 1279 C CA . CYS A 1 172 ? 1.443 -0.586 6.570 1.00 64.81 172 CYS A CA 1
ATOM 1280 C C . CYS A 1 172 ? 1.585 0.279 7.828 1.00 64.81 172 CYS A C 1
ATOM 1282 O O . CYS A 1 172 ? 0.794 0.155 8.764 1.00 64.81 172 CYS A O 1
ATOM 1284 N N . HIS A 1 173 ? 2.603 1.146 7.868 1.00 66.12 173 HIS A N 1
ATOM 1285 C CA . HIS A 1 173 ? 2.678 2.174 8.903 1.00 66.12 173 HIS A CA 1
ATOM 1286 C C . HIS A 1 173 ? 1.393 3.008 8.902 1.00 66.12 173 HIS A C 1
ATOM 1288 O O . HIS A 1 173 ? 0.801 3.252 7.849 1.00 66.12 173 HIS A O 1
ATOM 1294 N N . VAL A 1 174 ? 0.976 3.433 10.099 1.00 63.97 174 VAL A N 1
ATOM 1295 C CA . VAL A 1 174 ? -0.092 4.420 10.282 1.00 63.97 174 VAL A CA 1
ATOM 1296 C C . VAL A 1 174 ? 0.210 5.573 9.328 1.00 63.97 174 VAL A C 1
ATOM 1298 O O . VAL A 1 174 ? 1.331 6.085 9.345 1.00 63.97 174 VAL A O 1
ATOM 1301 N N . GLY A 1 175 ? -0.732 5.881 8.431 1.00 64.44 175 GLY A N 1
ATOM 1302 C CA . GLY A 1 175 ? -0.517 6.854 7.363 1.00 64.44 175 GLY A CA 1
ATOM 1303 C C . GLY A 1 175 ? 0.071 8.161 7.897 1.00 64.44 175 GLY A C 1
ATOM 1304 O O . GLY A 1 175 ? -0.153 8.533 9.050 1.00 64.44 175 GLY A O 1
ATOM 1305 N N . THR A 1 176 ? 0.845 8.858 7.068 1.00 71.62 176 THR A N 1
ATOM 1306 C CA . THR A 1 176 ? 1.289 10.211 7.408 1.00 71.62 176 THR A CA 1
ATOM 1307 C C . THR A 1 176 ? 0.063 11.083 7.624 1.00 71.62 176 THR A C 1
ATOM 1309 O O . THR A 1 176 ? -0.843 11.092 6.793 1.00 71.62 176 THR A O 1
ATOM 1312 N N . CYS A 1 177 ? 0.036 11.800 8.738 1.00 82.50 177 CYS A N 1
ATOM 1313 C CA . CYS A 1 177 ? -1.019 12.749 9.025 1.00 82.50 177 CYS A CA 1
ATOM 1314 C C . CYS A 1 177 ? -1.077 13.832 7.947 1.00 82.50 177 CYS A C 1
ATOM 1316 O O . CYS A 1 177 ? -0.089 14.527 7.716 1.00 82.50 177 CYS A O 1
ATOM 1318 N N . GLU A 1 178 ? -2.232 14.003 7.308 1.00 80.69 178 GLU A N 1
ATOM 1319 C CA . GLU A 1 178 ? -2.395 15.043 6.290 1.00 80.69 178 GLU A CA 1
ATOM 1320 C C . GLU A 1 178 ? -2.876 16.357 6.884 1.00 80.69 178 GLU A C 1
ATOM 1322 O O . GLU A 1 178 ? -2.542 17.434 6.389 1.00 80.69 178 GLU A O 1
ATOM 1327 N N . ASN A 1 179 ? -3.697 16.274 7.933 1.00 86.25 179 ASN A N 1
ATOM 1328 C CA . ASN A 1 179 ? -4.347 17.433 8.517 1.00 86.25 179 ASN A CA 1
ATOM 1329 C C . ASN A 1 179 ? -4.238 17.426 10.043 1.00 86.25 179 ASN A C 1
ATOM 1331 O O . ASN A 1 179 ? -4.512 16.434 10.717 1.00 86.25 179 ASN A O 1
ATOM 1335 N N . THR A 1 180 ? -3.903 18.583 10.614 1.00 90.56 180 THR A N 1
ATOM 1336 C CA . THR A 1 180 ? -3.957 18.787 12.063 1.00 90.56 180 THR A CA 1
ATOM 1337 C C . THR A 1 180 ? -5.384 18.567 12.566 1.00 90.56 180 THR A C 1
ATOM 1339 O O . THR A 1 180 ? -6.331 19.187 12.081 1.00 90.56 180 THR A O 1
ATOM 1342 N N . GLY A 1 181 ? -5.528 17.715 13.577 1.00 90.44 181 GLY A N 1
ATOM 1343 C CA . GLY A 1 181 ? -6.800 17.320 14.178 1.00 90.44 181 GLY A CA 1
ATOM 1344 C C . GLY A 1 181 ? -7.423 16.058 13.581 1.00 90.44 181 GLY A C 1
ATOM 1345 O O . GLY A 1 181 ? -8.424 15.589 14.120 1.00 90.44 181 GLY A O 1
ATOM 1346 N N . GLU A 1 182 ? -6.855 15.498 12.512 1.00 90.94 182 GLU A N 1
ATOM 1347 C CA . GLU A 1 182 ? -7.255 14.187 11.999 1.00 90.94 182 GLU A CA 1
ATOM 1348 C C . GLU A 1 182 ? -6.953 13.083 13.023 1.00 90.94 182 GLU A C 1
ATOM 1350 O O . GLU A 1 182 ? -5.976 13.157 13.768 1.00 90.94 182 GLU A O 1
ATOM 1355 N N . LEU A 1 183 ? -7.817 12.069 13.087 1.00 91.56 183 LEU A N 1
ATOM 1356 C CA . LEU A 1 183 ? -7.655 10.924 13.976 1.00 91.56 183 LEU A CA 1
ATOM 1357 C C . LEU A 1 183 ? -7.501 9.653 13.136 1.00 91.56 183 LEU A C 1
ATOM 1359 O O . LEU A 1 183 ? -8.390 9.308 12.357 1.00 91.56 183 LEU A O 1
ATOM 1363 N N . LEU A 1 184 ? -6.387 8.950 13.314 1.00 89.06 184 LEU A N 1
ATOM 1364 C CA . LEU A 1 184 ? -6.037 7.744 12.567 1.00 89.06 184 LEU A CA 1
ATOM 1365 C C . LEU A 1 184 ? -6.248 6.513 13.443 1.00 89.06 184 LEU A C 1
ATOM 1367 O O . LEU A 1 184 ? -5.744 6.464 14.559 1.00 89.06 184 LEU A O 1
ATOM 1371 N N . ALA A 1 185 ? -6.968 5.507 12.950 1.00 88.06 185 ALA A N 1
ATOM 1372 C CA . ALA A 1 185 ? -7.147 4.255 13.684 1.00 88.06 185 ALA A CA 1
ATOM 1373 C C . ALA A 1 185 ? -5.793 3.562 13.916 1.00 88.06 185 ALA A C 1
ATOM 1375 O O . ALA A 1 185 ? -4.970 3.507 13.000 1.00 88.06 185 ALA A O 1
ATOM 1376 N N . ASP A 1 186 ? -5.564 3.015 15.114 1.00 87.31 186 ASP A N 1
ATOM 1377 C CA . ASP A 1 186 ? -4.411 2.148 15.353 1.00 87.31 186 ASP A CA 1
ATOM 1378 C C . ASP A 1 186 ? -4.689 0.772 14.716 1.00 87.31 186 ASP A C 1
ATOM 1380 O O . ASP A 1 186 ? -5.633 0.082 15.115 1.00 87.31 186 ASP A O 1
ATOM 1384 N N . PRO A 1 187 ? -3.897 0.347 13.715 1.00 82.12 187 PRO A N 1
ATOM 1385 C CA . PRO A 1 187 ? -4.140 -0.909 13.023 1.00 82.12 187 PRO A CA 1
ATOM 1386 C C . PRO A 1 187 ? -3.973 -2.120 13.950 1.00 82.12 187 PRO A C 1
ATOM 1388 O O . PRO A 1 187 ? -4.632 -3.139 13.746 1.00 82.12 187 PRO A O 1
ATOM 1391 N N . GLN A 1 188 ? -3.127 -2.033 14.978 1.00 85.69 188 GLN A N 1
ATOM 1392 C CA . GLN A 1 188 ? -2.859 -3.130 15.913 1.00 85.69 188 GLN A CA 1
ATOM 1393 C C . GLN A 1 188 ? -3.829 -3.151 17.092 1.00 85.69 188 GLN A C 1
ATOM 1395 O O . GLN A 1 188 ? -3.956 -4.179 17.755 1.00 85.69 188 GLN A O 1
ATOM 1400 N N . ASN A 1 189 ? -4.515 -2.041 17.356 1.00 89.31 189 ASN A N 1
ATOM 1401 C CA . ASN A 1 189 ? -5.433 -1.918 18.475 1.00 89.31 189 ASN A CA 1
ATOM 1402 C C . ASN A 1 189 ? -6.666 -1.101 18.083 1.00 89.31 189 ASN A C 1
ATOM 1404 O O . ASN A 1 189 ? -6.662 0.124 18.139 1.00 89.31 189 ASN A O 1
ATOM 1408 N N . CYS A 1 190 ? -7.768 -1.779 17.783 1.00 91.94 190 CYS A N 1
ATOM 1409 C CA . CYS A 1 190 ? -9.038 -1.158 17.421 1.00 91.94 190 CYS A CA 1
ATOM 1410 C C . CYS A 1 190 ? -9.659 -0.323 18.556 1.00 91.94 190 CYS A C 1
ATOM 1412 O O . CYS A 1 190 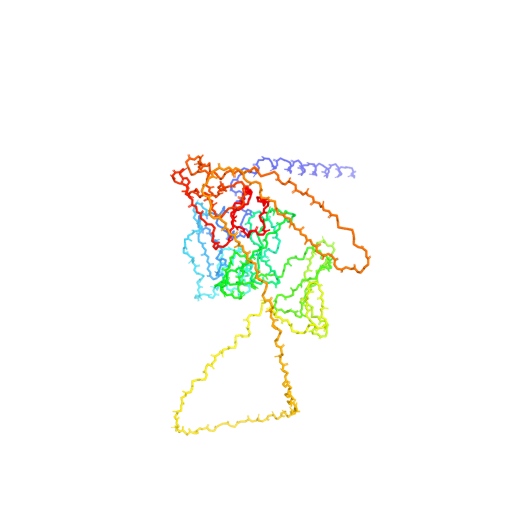? -10.631 0.392 18.326 1.00 91.94 190 CYS A O 1
ATOM 1414 N N . HIS A 1 191 ? -9.100 -0.363 19.768 1.00 94.06 191 HIS A N 1
ATOM 1415 C CA . HIS A 1 191 ? -9.447 0.521 20.882 1.00 94.06 191 HIS A CA 1
ATOM 1416 C C . HIS A 1 191 ? -8.522 1.731 21.005 1.00 94.06 191 HIS A C 1
ATOM 1418 O O . HIS A 1 191 ? -8.582 2.438 22.013 1.00 94.06 191 HIS A O 1
ATOM 1424 N N . ALA A 1 192 ? -7.640 1.971 20.042 1.00 93.50 192 ALA A N 1
ATOM 1425 C CA . ALA A 1 192 ? -6.718 3.089 20.050 1.00 93.50 192 ALA A CA 1
ATOM 1426 C C . ALA A 1 192 ? -6.691 3.823 18.707 1.00 93.50 192 ALA A C 1
ATOM 1428 O O . ALA A 1 192 ? -7.117 3.323 17.666 1.00 93.50 192 ALA A O 1
ATOM 1429 N N . PHE A 1 193 ? -6.210 5.058 18.759 1.00 93.31 193 PHE A N 1
ATOM 1430 C CA . PHE A 1 193 ? -6.038 5.922 17.601 1.00 93.31 193 PHE A CA 1
ATOM 1431 C C . PHE A 1 193 ? -4.826 6.835 17.791 1.00 93.31 193 PHE A C 1
ATOM 1433 O O . PHE A 1 193 ? -4.333 7.016 18.903 1.00 93.31 193 PHE A O 1
ATOM 1440 N N . TYR A 1 194 ? -4.358 7.448 16.716 1.00 92.75 194 TYR A N 1
ATOM 1441 C CA . TYR A 1 194 ? -3.344 8.492 16.721 1.00 92.75 194 TYR A CA 1
ATOM 1442 C C . TYR A 1 194 ? -4.005 9.824 16.379 1.00 92.75 194 TYR A C 1
ATOM 1444 O O . TYR A 1 194 ? -4.847 9.890 15.489 1.00 92.75 194 TYR A O 1
ATOM 1452 N N . ALA A 1 195 ? -3.648 10.884 17.093 1.00 93.31 195 ALA A N 1
ATOM 1453 C CA . ALA A 1 195 ? -4.121 12.234 16.827 1.00 93.31 195 ALA A CA 1
ATOM 1454 C C . ALA A 1 195 ? -3.064 13.010 16.045 1.00 93.31 195 ALA A C 1
ATOM 1456 O O . ALA A 1 195 ? -1.950 13.205 16.521 1.00 93.31 195 ALA A O 1
ATOM 1457 N N . CYS A 1 196 ? -3.418 13.486 14.866 1.00 93.62 196 CYS A N 1
ATOM 1458 C CA . CYS A 1 196 ? -2.537 14.276 14.027 1.00 93.62 196 CYS A CA 1
ATOM 1459 C C . CYS A 1 196 ? -2.399 15.697 14.571 1.00 93.62 196 CYS A C 1
ATOM 1461 O O . CYS A 1 196 ? -3.399 16.393 14.768 1.00 93.62 196 CYS A O 1
ATOM 1463 N N . ALA A 1 197 ? -1.174 16.153 14.819 1.00 92.69 197 ALA A N 1
ATOM 1464 C CA . ALA A 1 197 ? -0.921 17.498 15.317 1.00 92.69 197 ALA A CA 1
ATOM 1465 C C . ALA A 1 197 ? 0.372 18.096 14.758 1.00 92.69 197 ALA A C 1
ATOM 1467 O O . ALA A 1 197 ? 1.408 17.445 14.729 1.00 92.69 197 ALA A O 1
ATOM 1468 N N . ASP A 1 198 ? 0.304 19.376 14.397 1.00 93.94 198 ASP A N 1
ATOM 1469 C CA . ASP A 1 198 ? 1.475 20.218 14.149 1.00 93.94 198 ASP A CA 1
ATOM 1470 C C . ASP A 1 198 ? 2.053 20.671 15.501 1.00 93.94 198 ASP A C 1
ATOM 1472 O O . ASP A 1 198 ? 1.489 21.534 16.187 1.00 93.94 198 ASP A O 1
ATOM 1476 N N . LEU A 1 199 ? 3.122 20.006 15.939 1.00 88.69 199 LEU A N 1
ATOM 1477 C CA . LEU A 1 199 ? 3.706 20.202 17.268 1.00 88.69 199 LEU A CA 1
ATOM 1478 C C . LEU A 1 199 ? 4.596 21.437 17.366 1.00 88.69 199 LEU A C 1
ATOM 1480 O O . LEU A 1 199 ? 4.702 22.039 18.441 1.00 88.69 199 LEU A O 1
ATOM 1484 N N . ASP A 1 200 ? 5.271 21.789 16.280 1.00 91.12 200 ASP A N 1
ATOM 1485 C CA . ASP A 1 200 ? 6.299 22.825 16.254 1.00 91.12 200 ASP A CA 1
ATOM 1486 C C . ASP A 1 200 ? 5.878 24.073 15.461 1.00 91.12 200 ASP A C 1
ATOM 1488 O O . ASP A 1 200 ? 6.578 25.092 15.486 1.00 91.12 200 ASP A O 1
ATOM 1492 N N . GLY A 1 201 ? 4.697 24.043 14.840 1.00 89.81 201 GLY A N 1
ATOM 1493 C CA . GLY A 1 201 ? 4.158 25.127 14.030 1.00 89.81 201 GLY A CA 1
ATOM 1494 C C . GLY A 1 201 ? 4.853 25.257 12.677 1.00 89.81 201 GLY A C 1
ATOM 1495 O O . GLY A 1 201 ? 4.761 26.325 12.058 1.00 89.81 201 GLY A O 1
ATOM 1496 N N . THR A 1 202 ? 5.608 24.243 12.247 1.00 88.19 202 THR A N 1
ATOM 1497 C CA . THR A 1 202 ? 6.298 24.239 10.949 1.00 88.19 202 THR A CA 1
ATOM 1498 C C . THR A 1 202 ? 5.389 23.792 9.811 1.00 88.19 202 THR A C 1
ATOM 1500 O O . THR A 1 202 ? 5.702 24.060 8.649 1.00 88.19 202 THR A O 1
ATOM 1503 N N . GLY A 1 203 ? 4.239 23.200 10.140 1.00 85.88 203 GLY A N 1
ATOM 1504 C CA . GLY A 1 203 ? 3.354 22.543 9.187 1.00 85.88 203 GLY A CA 1
ATOM 1505 C C . GLY A 1 203 ? 3.686 21.068 8.967 1.00 85.88 203 GLY A C 1
ATOM 1506 O O . GLY A 1 203 ? 2.963 20.424 8.209 1.00 85.88 203 GLY A O 1
ATOM 1507 N N . ASP A 1 204 ? 4.717 20.534 9.628 1.00 83.00 204 ASP A N 1
ATOM 1508 C CA . ASP A 1 204 ? 4.955 19.095 9.702 1.00 83.00 204 ASP A CA 1
ATOM 1509 C C . ASP A 1 204 ? 3.973 18.497 10.722 1.00 83.00 204 ASP A C 1
ATOM 1511 O O . ASP A 1 204 ? 3.962 18.849 11.903 1.00 83.00 204 ASP A O 1
ATOM 1515 N N . ILE A 1 205 ? 3.068 17.646 10.237 1.00 84.62 205 ILE A N 1
ATOM 1516 C CA . ILE A 1 205 ? 1.994 17.082 11.055 1.00 84.62 205 ILE A CA 1
ATOM 1517 C C . ILE A 1 205 ? 2.421 15.690 11.507 1.00 84.62 205 ILE A C 1
ATOM 1519 O O . ILE A 1 205 ? 2.532 14.764 10.704 1.00 84.62 205 ILE A O 1
ATOM 1523 N N . ASP A 1 206 ? 2.610 15.543 12.813 1.00 85.69 206 ASP A N 1
ATOM 1524 C CA . ASP A 1 206 ? 3.010 14.289 13.436 1.00 85.69 206 ASP A CA 1
ATOM 1525 C C . ASP A 1 206 ? 1.799 13.535 13.995 1.00 85.69 206 ASP A C 1
ATOM 1527 O O . ASP A 1 206 ? 0.849 14.119 14.526 1.00 85.69 206 ASP A O 1
ATOM 1531 N N . ALA A 1 207 ? 1.856 12.205 13.932 1.00 87.94 207 ALA A N 1
ATOM 1532 C CA . ALA A 1 207 ? 0.889 11.329 14.582 1.00 87.94 207 ALA A CA 1
ATOM 1533 C C . ALA A 1 207 ? 1.218 11.187 16.080 1.00 87.94 207 ALA A C 1
ATOM 1535 O O . ALA A 1 207 ? 2.197 10.547 16.465 1.00 87.94 207 ALA A O 1
ATOM 1536 N N . LEU A 1 208 ? 0.380 11.750 16.952 1.00 90.31 208 LEU A N 1
ATOM 1537 C CA . LEU A 1 208 ? 0.490 11.621 18.406 1.00 90.31 208 LEU A CA 1
ATOM 1538 C C . LEU A 1 208 ? -0.294 10.413 18.911 1.00 90.31 208 LEU A C 1
ATOM 1540 O O . LEU A 1 208 ? -1.521 10.393 18.841 1.00 90.31 208 LEU A O 1
ATOM 1544 N N . GLY A 1 209 ? 0.378 9.423 19.491 1.00 88.06 209 GLY A N 1
ATOM 1545 C CA . GLY A 1 209 ? -0.313 8.263 20.049 1.00 88.06 209 GLY A CA 1
ATOM 1546 C C . GLY A 1 209 ? 0.590 7.054 20.300 1.00 88.06 209 GLY A C 1
ATOM 1547 O O . GLY A 1 209 ? 1.815 7.201 20.289 1.00 88.06 209 GLY A O 1
ATOM 1548 N N . PRO A 1 210 ? -0.008 5.870 20.539 1.00 90.06 210 PRO A N 1
ATOM 1549 C CA . PRO A 1 210 ? -1.452 5.599 20.497 1.00 90.06 210 PRO A CA 1
ATOM 1550 C C . PRO A 1 210 ? -2.220 6.172 21.707 1.00 90.06 210 PRO A C 1
ATOM 1552 O O . PRO A 1 210 ? -1.747 6.145 22.844 1.00 90.06 210 PRO A O 1
ATOM 1555 N N . VAL A 1 211 ? -3.427 6.683 21.465 1.00 94.69 211 VAL A N 1
ATOM 1556 C CA . VAL A 1 211 ? -4.397 7.166 22.459 1.00 94.69 211 VAL A CA 1
ATOM 1557 C C . VAL A 1 211 ? -5.538 6.161 22.552 1.00 94.69 211 VAL A C 1
ATOM 1559 O O . VAL A 1 211 ? -6.215 5.888 21.568 1.00 94.69 211 VAL A O 1
ATOM 1562 N N . THR A 1 212 ? -5.774 5.607 23.740 1.00 96.56 212 THR A N 1
ATOM 1563 C CA . THR A 1 212 ? -6.856 4.637 23.952 1.00 96.56 212 THR A CA 1
ATOM 1564 C C . THR A 1 212 ? -8.217 5.330 24.023 1.00 96.56 212 THR A C 1
ATOM 1566 O O . THR A 1 212 ? -8.374 6.360 24.687 1.00 96.56 212 THR A O 1
ATOM 1569 N N . CYS A 1 213 ? -9.225 4.736 23.393 1.00 96.69 213 CYS A N 1
ATOM 1570 C CA . CYS A 1 213 ? -10.598 5.193 23.461 1.00 96.69 213 CYS A CA 1
ATOM 1571 C C . CYS A 1 213 ? -11.155 5.127 24.897 1.00 96.69 213 CYS A C 1
ATOM 1573 O O . CYS A 1 213 ? -10.884 4.178 25.646 1.00 96.69 213 CYS A O 1
ATOM 1575 N N . PRO A 1 214 ? -11.967 6.117 25.314 1.00 95.56 214 PRO A N 1
ATOM 1576 C CA . PRO A 1 214 ? -12.574 6.123 26.639 1.00 95.56 214 PRO A CA 1
ATOM 1577 C C . PRO A 1 214 ? -13.441 4.883 26.876 1.00 95.56 214 PRO A C 1
ATOM 1579 O O . PRO A 1 214 ? -14.129 4.411 25.973 1.00 95.56 214 PRO A O 1
ATOM 1582 N N . ASN A 1 215 ? -13.455 4.391 28.119 1.00 93.88 215 ASN A N 1
ATOM 1583 C CA . ASN A 1 215 ? -14.248 3.232 28.554 1.00 93.88 215 ASN A CA 1
ATOM 1584 C C . ASN A 1 215 ? -13.963 1.919 27.797 1.00 93.88 215 ASN A C 1
ATOM 1586 O O . ASN A 1 215 ? -14.769 0.998 27.887 1.00 93.88 215 ASN A O 1
ATOM 1590 N N . GLY A 1 216 ? -12.842 1.821 27.074 1.00 92.94 216 GLY A N 1
ATOM 1591 C CA . GLY A 1 216 ? -12.543 0.650 26.245 1.00 92.94 216 GLY A CA 1
ATOM 1592 C C . GLY A 1 216 ? -13.435 0.540 25.006 1.00 92.94 216 GLY A C 1
ATOM 1593 O O . GLY A 1 216 ? -13.621 -0.557 24.495 1.00 92.94 216 GLY A O 1
ATOM 1594 N N . GLY A 1 217 ? -14.014 1.653 24.540 1.00 94.88 217 GLY A N 1
ATOM 1595 C CA . GLY A 1 217 ? -14.733 1.692 23.266 1.00 94.88 217 GLY A CA 1
ATOM 1596 C C . GLY A 1 217 ? -13.818 1.429 22.068 1.00 94.88 217 GLY A C 1
ATOM 1597 O O . GLY A 1 217 ? -12.595 1.500 22.190 1.00 94.88 217 GLY A O 1
ATOM 1598 N N . SER A 1 218 ? -14.395 1.122 20.914 1.00 93.88 218 SER A N 1
ATOM 1599 C CA . SER A 1 218 ? -13.676 0.927 19.652 1.00 93.88 218 SER A CA 1
ATOM 1600 C C . SER A 1 218 ? -13.583 2.231 18.864 1.00 93.88 218 SER A C 1
ATOM 1602 O O . SER A 1 218 ? -14.542 3.003 18.828 1.00 93.88 218 SER A O 1
ATOM 1604 N N . PHE A 1 219 ? -12.467 2.464 18.185 1.00 92.81 219 PHE A N 1
ATOM 1605 C CA . PHE A 1 219 ? -12.306 3.576 17.261 1.00 92.81 219 PHE A CA 1
ATOM 1606 C C . PHE A 1 219 ? -12.858 3.201 15.879 1.00 92.81 219 PHE A C 1
ATOM 1608 O O . PHE A 1 219 ? -12.320 2.331 15.197 1.00 92.81 219 PHE A O 1
ATOM 1615 N N . VAL A 1 220 ? -13.948 3.845 15.458 1.00 86.00 220 VAL A N 1
ATOM 1616 C CA . VAL A 1 220 ? -14.659 3.536 14.210 1.00 86.00 220 VAL A CA 1
ATOM 1617 C C . VAL A 1 220 ? -15.016 4.836 13.497 1.00 86.00 220 VAL A C 1
ATOM 1619 O O . VAL A 1 220 ? -15.572 5.751 14.092 1.00 86.00 220 VAL A O 1
ATOM 1622 N N . SER A 1 221 ? -14.733 4.914 12.193 1.00 85.88 221 SER A N 1
ATOM 1623 C CA . SER A 1 221 ? -15.087 6.070 11.345 1.00 85.88 221 SER A CA 1
ATOM 1624 C C . SER A 1 221 ? -14.584 7.429 11.865 1.00 85.88 221 SER A C 1
ATOM 1626 O O . SER A 1 221 ? -15.266 8.439 11.712 1.00 85.88 221 SER A O 1
ATOM 1628 N N . GLY A 1 222 ? -13.393 7.458 12.468 1.00 88.19 222 GLY A N 1
ATOM 1629 C CA . GLY A 1 222 ? -12.778 8.694 12.959 1.00 88.19 222 GLY A CA 1
ATOM 1630 C C . GLY A 1 222 ? -13.180 9.094 14.382 1.00 88.19 222 GLY A C 1
ATOM 1631 O O . GLY A 1 222 ? -12.748 10.144 14.847 1.00 88.19 222 GLY A O 1
ATOM 1632 N N . GLU A 1 223 ? -13.978 8.288 15.092 1.00 94.31 223 GLU A N 1
ATOM 1633 C CA . GLU A 1 223 ? -14.430 8.593 16.453 1.00 94.31 223 GLU A CA 1
ATOM 1634 C C . GLU A 1 223 ? -14.393 7.360 17.372 1.00 94.31 223 GLU A C 1
ATOM 1636 O O . GLU A 1 223 ? -14.501 6.217 16.931 1.00 94.31 223 GLU A O 1
ATOM 1641 N N . CYS A 1 224 ? -14.257 7.589 18.683 1.00 95.81 224 CYS A N 1
ATOM 1642 C CA . CYS A 1 224 ? -14.384 6.528 19.682 1.00 95.81 224 CYS A CA 1
ATOM 1643 C C . CYS A 1 224 ? -15.858 6.238 19.985 1.00 95.81 224 CYS A C 1
ATOM 1645 O O . CYS A 1 224 ? -16.545 7.061 20.596 1.00 95.81 224 CYS A O 1
ATOM 1647 N N . ASP A 1 225 ? -16.315 5.036 19.651 1.00 95.38 225 ASP A N 1
ATOM 1648 C CA . ASP A 1 225 ? -17.630 4.528 20.021 1.00 95.38 225 ASP A CA 1
ATOM 1649 C C . ASP A 1 225 ? -17.557 3.761 21.348 1.00 95.38 225 ASP A C 1
ATOM 1651 O O . ASP A 1 225 ? -17.083 2.629 21.422 1.00 95.38 225 ASP A O 1
ATOM 1655 N N . ALA A 1 226 ? -18.066 4.375 22.418 1.00 94.56 226 ALA A N 1
ATOM 1656 C CA . ALA A 1 226 ? -18.109 3.764 23.747 1.00 94.56 226 ALA A CA 1
ATOM 1657 C C . ALA A 1 226 ? -19.117 2.604 23.872 1.00 94.56 226 ALA A C 1
ATOM 1659 O O . ALA A 1 226 ? -19.123 1.920 24.896 1.00 94.56 226 ALA A O 1
ATOM 1660 N N . THR A 1 227 ? -20.008 2.416 22.894 1.00 93.81 227 THR A N 1
ATOM 1661 C CA . THR A 1 227 ? -21.010 1.338 22.911 1.00 93.81 227 THR A CA 1
ATOM 1662 C C . THR A 1 227 ? -20.495 0.042 22.304 1.00 93.81 227 THR A C 1
ATOM 1664 O O . THR A 1 227 ? -21.010 -1.027 22.630 1.00 93.81 227 THR A O 1
ATOM 1667 N N . THR A 1 228 ? -19.452 0.134 21.484 1.00 88.94 228 THR A N 1
ATOM 1668 C CA . THR A 1 228 ? -18.849 -1.000 20.797 1.00 88.94 228 THR A CA 1
ATOM 1669 C C . THR A 1 228 ? -17.536 -1.345 21.489 1.00 88.94 228 THR A C 1
ATOM 1671 O O . THR A 1 228 ? -16.553 -0.620 21.388 1.00 88.94 228 THR A O 1
ATOM 1674 N N . THR A 1 229 ? -17.533 -2.434 22.256 1.00 87.50 229 THR A N 1
ATOM 1675 C CA . THR A 1 229 ? -16.323 -2.974 22.905 1.00 87.50 229 THR A CA 1
ATOM 1676 C C . THR A 1 229 ? -15.755 -4.180 22.171 1.00 87.50 229 THR A C 1
ATOM 1678 O O . THR A 1 229 ? -14.628 -4.572 22.434 1.00 87.50 229 THR A O 1
ATOM 1681 N N . ASP A 1 230 ? -16.533 -4.773 21.268 1.00 87.69 230 ASP A N 1
ATOM 1682 C CA . ASP A 1 230 ? -16.094 -5.898 20.456 1.00 87.69 230 ASP A CA 1
ATOM 1683 C C . ASP A 1 230 ? -15.694 -5.349 19.088 1.00 87.69 230 ASP A C 1
ATOM 1685 O O . ASP A 1 230 ? -16.542 -5.041 18.249 1.00 87.69 230 ASP A O 1
ATOM 1689 N N . CYS A 1 231 ? -14.393 -5.186 18.883 1.00 88.12 231 CYS A N 1
ATOM 1690 C CA . CYS A 1 231 ? -13.814 -4.881 17.586 1.00 88.12 231 CYS A CA 1
ATOM 1691 C C . CYS A 1 231 ? -12.667 -5.848 17.299 1.00 88.12 231 CYS A C 1
ATOM 1693 O O . CYS A 1 231 ? -12.025 -6.373 18.208 1.00 88.12 231 CYS A O 1
ATOM 1695 N N . GLU A 1 232 ? -12.434 -6.117 16.020 1.00 85.19 232 GLU A N 1
ATOM 1696 C CA . GLU A 1 232 ? -11.279 -6.896 15.596 1.00 85.19 232 GLU A CA 1
ATOM 1697 C C . GLU A 1 232 ? -10.140 -5.938 15.265 1.00 85.19 232 GLU A C 1
ATOM 1699 O O . GLU A 1 232 ? -10.323 -4.975 14.515 1.00 85.19 232 GLU A O 1
ATOM 1704 N N . ASN A 1 233 ? -8.949 -6.215 15.798 1.00 84.75 233 ASN A N 1
ATOM 1705 C CA . ASN A 1 233 ? -7.755 -5.519 15.346 1.00 84.75 233 ASN A CA 1
ATOM 1706 C C . ASN A 1 233 ? -7.539 -5.874 13.873 1.00 84.75 233 ASN A C 1
ATOM 1708 O O . ASN A 1 233 ? -7.469 -7.055 13.497 1.00 84.75 233 ASN A O 1
ATOM 1712 N N . ILE A 1 234 ? -7.400 -4.839 13.044 1.00 76.94 234 ILE A N 1
ATOM 1713 C CA . ILE A 1 234 ? -7.043 -4.981 11.627 1.00 76.94 234 ILE A CA 1
ATOM 1714 C C . ILE A 1 234 ? -5.778 -5.844 11.532 1.00 76.94 234 ILE A C 1
ATOM 1716 O O . ILE A 1 234 ? -5.714 -6.802 10.759 1.00 76.94 234 ILE A O 1
ATOM 1720 N N . CYS A 1 235 ? -4.851 -5.576 12.448 1.00 78.19 235 CYS A N 1
ATOM 1721 C CA . CYS A 1 235 ? -3.573 -6.230 12.626 1.00 78.19 235 CYS A CA 1
ATOM 1722 C C . CYS A 1 235 ? -3.478 -7.026 13.907 1.00 78.19 235 CYS A C 1
ATOM 1724 O O . CYS A 1 235 ? -2.486 -6.952 14.630 1.00 78.19 235 CYS A O 1
ATOM 1726 N N . ASP A 1 236 ? -4.501 -7.839 14.157 1.00 75.50 236 ASP A N 1
ATOM 1727 C CA . ASP A 1 236 ? -4.345 -8.937 15.093 1.00 75.50 236 ASP A CA 1
ATOM 1728 C C . ASP A 1 236 ? -3.314 -9.920 14.524 1.00 75.50 236 ASP A C 1
ATOM 1730 O O . ASP A 1 236 ? -3.642 -10.779 13.698 1.00 75.50 236 ASP A O 1
ATOM 1734 N N . LEU A 1 237 ? -2.050 -9.760 14.925 1.00 61.09 237 LEU A N 1
ATOM 1735 C CA . LEU A 1 237 ? -0.979 -10.700 14.599 1.00 61.09 237 LEU A CA 1
ATOM 1736 C C . LEU A 1 237 ? -1.200 -12.064 15.258 1.00 61.09 237 LEU A C 1
ATOM 1738 O O . LEU A 1 237 ? -0.412 -12.974 15.007 1.00 61.09 237 LEU A O 1
ATOM 1742 N N . GLY A 1 238 ? -2.261 -12.212 16.061 1.00 55.03 238 GLY A N 1
ATOM 1743 C CA . GLY A 1 238 ? -2.418 -13.305 16.988 1.00 55.03 238 GLY A CA 1
ATOM 1744 C C . GLY A 1 238 ? -1.273 -13.251 17.987 1.00 55.03 238 GLY A C 1
ATOM 1745 O O . GLY A 1 238 ? -0.092 -13.217 17.635 1.00 55.03 238 GLY A O 1
ATOM 1746 N N . ASP A 1 239 ? -1.579 -13.336 19.273 1.00 47.50 239 ASP A N 1
ATOM 1747 C CA . ASP A 1 239 ? -0.581 -13.944 20.138 1.00 47.50 239 ASP A CA 1
ATOM 1748 C C . ASP A 1 239 ? -0.208 -15.270 19.465 1.00 47.50 239 ASP A C 1
ATOM 1750 O O . ASP A 1 239 ? -1.094 -16.080 19.171 1.00 47.50 239 ASP A O 1
ATOM 1754 N N . ILE A 1 240 ? 1.072 -15.471 19.135 1.00 43.06 240 ILE A N 1
ATOM 1755 C CA . ILE A 1 240 ? 1.588 -16.769 18.703 1.00 43.06 240 ILE A CA 1
ATOM 1756 C C . ILE A 1 240 ? 1.412 -17.683 19.915 1.00 43.06 240 ILE A C 1
ATOM 1758 O O . ILE A 1 240 ? 2.333 -17.944 20.686 1.00 43.06 240 ILE A O 1
ATOM 1762 N N . VAL A 1 241 ? 0.186 -18.139 20.140 1.00 40.28 241 VAL A N 1
ATOM 1763 C CA . VAL A 1 241 ? -0.112 -19.215 21.050 1.00 40.28 241 VAL A CA 1
ATOM 1764 C C . VAL A 1 241 ? 0.442 -20.412 20.319 1.00 40.28 241 VAL A C 1
ATOM 1766 O O . VAL A 1 241 ? -0.154 -20.925 19.373 1.00 40.28 241 VAL A O 1
ATOM 1769 N N . THR A 1 242 ? 1.643 -20.808 20.725 1.00 37.28 242 THR A N 1
ATOM 1770 C CA . THR A 1 242 ? 2.266 -22.070 20.367 1.00 37.28 242 THR A CA 1
ATOM 1771 C C . THR A 1 242 ? 1.243 -23.160 20.660 1.00 37.28 242 THR A C 1
ATOM 1773 O O . THR A 1 242 ? 1.091 -23.607 21.798 1.00 37.28 242 THR A O 1
ATOM 1776 N N . SER A 1 243 ? 0.480 -23.537 19.635 1.00 32.91 243 SER A N 1
ATOM 1777 C CA . SER A 1 243 ? -0.530 -24.582 19.698 1.00 32.91 243 SER A CA 1
ATOM 1778 C C . SER A 1 243 ? 0.198 -25.903 19.896 1.00 32.91 243 SER A C 1
ATOM 1780 O O . SER A 1 243 ? 0.505 -26.631 18.954 1.00 32.91 243 SER A O 1
ATOM 1782 N N . THR A 1 244 ? 0.518 -26.205 21.149 1.00 34.12 244 THR A N 1
ATOM 1783 C CA . THR A 1 244 ? 0.891 -27.545 21.573 1.00 34.12 244 THR A CA 1
ATOM 1784 C C . THR A 1 244 ? -0.381 -28.380 21.529 1.00 34.12 244 THR A C 1
ATOM 1786 O O . THR A 1 244 ? -1.206 -28.348 22.438 1.00 34.12 244 THR A O 1
ATOM 1789 N N . SER A 1 245 ? -0.576 -29.106 20.424 1.00 29.77 245 SER A N 1
ATOM 1790 C CA . SER A 1 245 ? -1.581 -30.167 20.366 1.00 29.77 245 SER A CA 1
ATOM 1791 C C . SER A 1 245 ? -1.364 -31.130 21.539 1.00 29.77 245 SER A C 1
ATOM 1793 O O . SER A 1 245 ? -0.234 -31.584 21.742 1.00 29.77 245 SER A O 1
ATOM 1795 N N . PRO A 1 246 ? -2.415 -31.493 22.293 1.00 34.47 246 PRO A N 1
ATOM 1796 C CA . PRO A 1 246 ? -2.316 -32.563 23.265 1.00 34.47 246 PRO A CA 1
ATOM 1797 C C . PRO A 1 246 ? -2.191 -33.883 22.503 1.00 34.47 246 PRO A C 1
ATOM 1799 O O . PRO A 1 246 ? -3.153 -34.383 21.922 1.00 34.47 246 PRO A O 1
ATOM 1802 N N . THR A 1 247 ? -0.985 -34.446 22.477 1.00 35.09 247 THR A N 1
ATOM 1803 C CA . THR A 1 247 ? -0.791 -35.840 22.087 1.00 35.09 247 THR A CA 1
ATOM 1804 C C . THR A 1 247 ? -1.352 -36.712 23.204 1.00 35.09 247 THR A C 1
ATOM 1806 O O . THR A 1 247 ? -0.715 -36.904 24.240 1.00 35.09 247 THR A O 1
ATOM 1809 N N . ASP A 1 248 ? -2.557 -37.231 22.986 1.00 38.38 248 ASP A N 1
ATOM 1810 C CA . ASP A 1 248 ? -3.099 -38.366 23.722 1.00 38.38 248 ASP A CA 1
ATOM 1811 C C . ASP A 1 248 ? -2.171 -39.573 23.507 1.00 38.38 248 ASP A C 1
ATOM 1813 O O . ASP A 1 248 ? -2.169 -40.207 22.451 1.00 38.38 248 ASP A O 1
ATOM 1817 N N . SER A 1 249 ? -1.349 -39.888 24.506 1.00 38.78 249 SER A N 1
ATOM 1818 C CA . SER A 1 249 ? -0.661 -41.174 24.594 1.00 38.78 249 SER A CA 1
ATOM 1819 C C . SER A 1 249 ? -0.695 -41.650 26.035 1.00 38.78 249 SER A C 1
ATOM 1821 O O . SER A 1 249 ? 0.052 -41.198 26.901 1.00 38.78 249 SER A O 1
ATOM 1823 N N . SER A 1 250 ? -1.607 -42.580 26.273 1.00 43.72 250 SER A N 1
ATOM 1824 C CA . SER A 1 250 ? -1.718 -43.362 27.491 1.00 43.72 250 SER A CA 1
ATOM 1825 C C . SER A 1 250 ? -0.622 -44.427 27.501 1.00 43.72 250 SER A C 1
ATOM 1827 O O . SER A 1 250 ? -0.663 -45.347 26.694 1.00 43.72 250 SER A O 1
ATOM 1829 N N . ASP A 1 251 ? 0.322 -44.335 28.437 1.00 37.12 251 ASP A N 1
ATOM 1830 C CA . ASP A 1 251 ? 0.862 -45.521 29.112 1.00 37.12 251 ASP A CA 1
ATOM 1831 C C . ASP A 1 251 ? 1.508 -45.116 30.453 1.00 37.12 251 ASP A C 1
ATOM 1833 O O . ASP A 1 251 ? 2.194 -44.090 30.522 1.00 37.12 251 ASP A O 1
ATOM 1837 N N . PRO A 1 252 ? 1.289 -45.866 31.550 1.00 51.97 252 PRO A N 1
ATOM 1838 C CA . PRO A 1 252 ? 1.890 -45.572 32.835 1.00 51.97 252 PRO A CA 1
ATOM 1839 C C . PRO A 1 252 ? 3.252 -46.268 32.932 1.00 51.97 252 PRO A C 1
ATOM 1841 O O . PRO A 1 252 ? 3.430 -47.368 32.418 1.00 51.97 252 PRO A O 1
ATOM 1844 N N . THR A 1 253 ? 4.200 -45.666 33.651 1.00 35.22 253 THR A N 1
ATOM 1845 C CA . THR A 1 253 ? 4.980 -46.273 34.756 1.00 35.22 253 THR A CA 1
ATOM 1846 C C . THR A 1 253 ? 6.291 -45.502 34.971 1.00 35.22 253 THR A C 1
ATOM 1848 O O . THR A 1 253 ? 7.099 -45.352 34.064 1.00 35.22 253 THR A O 1
ATOM 1851 N N . SER A 1 254 ? 6.533 -45.162 36.242 1.00 33.25 254 SER A N 1
ATOM 1852 C CA . SER A 1 254 ? 7.843 -45.059 36.910 1.00 33.25 254 SER A CA 1
ATOM 1853 C C . SER A 1 254 ? 8.367 -43.669 37.314 1.00 33.25 254 SER A C 1
ATOM 1855 O O . SER A 1 254 ? 9.061 -42.982 36.580 1.00 33.25 254 SER A O 1
ATOM 1857 N N . THR A 1 255 ? 8.115 -43.395 38.598 1.00 34.44 255 THR A N 1
ATOM 1858 C CA . THR A 1 255 ? 9.092 -43.029 39.644 1.00 34.44 255 THR 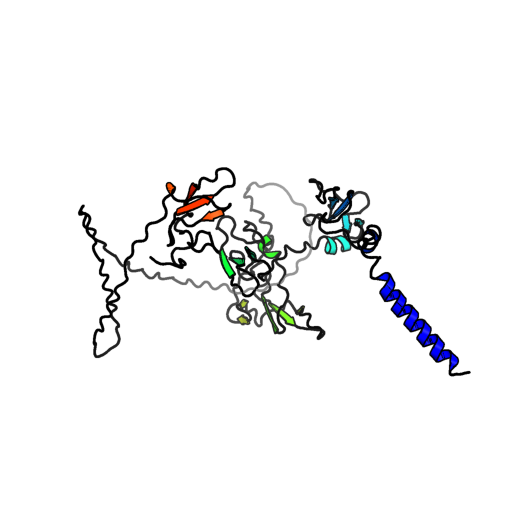A CA 1
ATOM 1859 C C . THR A 1 255 ? 9.712 -41.625 39.672 1.00 34.44 255 THR A C 1
ATOM 1861 O O . THR A 1 255 ? 10.659 -41.298 38.971 1.00 34.44 255 THR A O 1
ATOM 1864 N N . GLN A 1 256 ? 9.178 -40.875 40.645 1.00 37.59 256 GLN A N 1
ATOM 1865 C CA . GLN A 1 256 ? 9.724 -39.789 41.468 1.00 37.59 256 GLN A CA 1
ATOM 1866 C C . GLN A 1 256 ? 11.198 -39.383 41.301 1.00 37.59 256 GLN A C 1
ATOM 1868 O O . GLN A 1 256 ? 12.093 -40.206 41.465 1.00 37.59 256 GLN A O 1
ATOM 1873 N N . LEU A 1 257 ? 11.422 -38.063 41.303 1.00 33.91 257 LEU A N 1
ATOM 1874 C CA . LEU A 1 257 ? 12.229 -37.412 42.340 1.00 33.91 257 LEU A CA 1
ATOM 1875 C C . LEU A 1 257 ? 11.711 -35.993 42.630 1.00 33.91 257 LEU A C 1
ATOM 1877 O O . LEU A 1 257 ? 11.218 -35.280 41.763 1.00 33.91 257 LEU A O 1
ATOM 1881 N N . ILE A 1 258 ? 11.782 -35.665 43.913 1.00 38.47 258 ILE A N 1
ATOM 1882 C CA . ILE A 1 258 ? 11.209 -34.528 44.630 1.00 38.47 258 ILE A CA 1
ATOM 1883 C C . ILE A 1 258 ? 12.027 -33.256 44.367 1.00 38.47 258 ILE A C 1
ATOM 1885 O O . ILE A 1 258 ? 13.249 -33.298 44.477 1.00 38.47 258 ILE A O 1
ATOM 1889 N N . SER A 1 259 ? 11.371 -32.109 44.158 1.00 33.31 259 SER A N 1
ATOM 1890 C CA . SER A 1 259 ? 11.913 -30.830 44.632 1.00 33.31 259 SER A CA 1
ATOM 1891 C C . SER A 1 259 ? 10.803 -29.825 44.937 1.00 33.31 259 SER A C 1
ATOM 1893 O O . SER A 1 259 ? 9.958 -29.496 44.109 1.00 33.31 259 SER A O 1
ATOM 1895 N N . THR A 1 260 ? 10.819 -29.399 46.189 1.00 34.06 260 THR A N 1
ATOM 1896 C CA . THR A 1 260 ? 9.929 -28.480 46.892 1.00 34.06 260 THR A CA 1
ATOM 1897 C C . THR A 1 260 ? 10.278 -27.030 46.539 1.00 34.06 260 THR A C 1
ATOM 1899 O O . THR A 1 260 ? 11.462 -26.716 46.560 1.00 34.06 260 THR A O 1
ATOM 1902 N N . PHE A 1 261 ? 9.301 -26.138 46.300 1.00 35.81 261 PHE A N 1
ATOM 1903 C CA . PHE A 1 261 ? 9.101 -24.910 47.101 1.00 35.81 261 PHE A CA 1
ATOM 1904 C C . PHE A 1 261 ? 8.000 -23.943 46.596 1.00 35.81 261 PHE A C 1
ATOM 1906 O O . PHE A 1 261 ? 7.897 -23.626 45.420 1.00 35.81 261 PHE A O 1
ATOM 1913 N N . HIS A 1 262 ? 7.250 -23.463 47.598 1.00 36.06 262 HIS A N 1
ATOM 1914 C CA . HIS A 1 262 ? 6.468 -22.229 47.779 1.00 36.06 262 HIS A CA 1
ATOM 1915 C C . HIS A 1 262 ? 5.306 -21.821 46.852 1.00 36.06 262 HIS A C 1
ATOM 1917 O O . HIS A 1 262 ? 5.400 -20.972 45.976 1.00 36.06 262 HIS A O 1
ATOM 1923 N N . THR A 1 263 ? 4.146 -22.328 47.269 1.00 31.55 263 THR A N 1
ATOM 1924 C CA . THR A 1 263 ? 2.846 -21.670 47.469 1.00 31.55 263 THR A CA 1
ATOM 1925 C C . THR A 1 263 ? 2.868 -20.139 47.633 1.00 31.55 263 THR A C 1
ATOM 1927 O O . THR A 1 263 ? 3.388 -19.631 48.627 1.00 31.55 263 THR A O 1
ATOM 1930 N N . LEU A 1 264 ? 2.136 -19.434 46.765 1.00 39.34 264 LEU A N 1
ATOM 1931 C CA . LEU A 1 264 ? 1.354 -18.248 47.128 1.00 39.34 264 LEU A CA 1
ATOM 1932 C C . LEU A 1 264 ? -0.054 -18.385 46.534 1.00 39.34 264 LEU A C 1
ATOM 1934 O O . LEU A 1 264 ? -0.269 -18.365 45.328 1.00 39.34 264 LEU A O 1
ATOM 1938 N N . THR A 1 265 ? -0.995 -18.597 47.444 1.00 32.59 265 THR A N 1
ATOM 1939 C CA . THR A 1 265 ? -2.448 -18.604 47.276 1.00 32.59 265 THR A CA 1
ATOM 1940 C C . THR A 1 265 ? -2.973 -17.209 46.957 1.00 32.59 265 THR A C 1
ATOM 1942 O O . THR A 1 265 ? -2.796 -16.306 47.771 1.00 32.59 265 THR A O 1
ATOM 1945 N N . SER A 1 266 ? -3.732 -17.086 45.868 1.00 34.66 266 SER A N 1
ATOM 1946 C CA . SER A 1 266 ? -4.708 -16.011 45.676 1.00 34.66 266 SER A CA 1
ATOM 1947 C C . SER A 1 266 ? -6.027 -16.617 45.207 1.00 34.66 266 SER A C 1
ATOM 1949 O O . SER A 1 266 ? -6.189 -17.043 44.070 1.00 34.66 266 SER A O 1
ATOM 1951 N N . THR A 1 267 ? -6.951 -16.708 46.155 1.00 34.66 267 THR A N 1
ATOM 1952 C CA . THR A 1 267 ? -8.362 -17.057 45.998 1.00 34.66 267 THR A CA 1
ATOM 1953 C C . THR A 1 267 ? -9.145 -15.854 45.482 1.00 34.66 267 THR A C 1
ATOM 1955 O O . THR A 1 267 ? -9.195 -14.835 46.167 1.00 34.66 267 THR A O 1
ATOM 1958 N N . SER A 1 268 ? -9.862 -16.008 44.371 1.00 39.00 268 SER A N 1
ATOM 1959 C CA . SER A 1 268 ? -11.107 -15.270 44.131 1.00 39.00 268 SER A CA 1
ATOM 1960 C C . SER A 1 268 ? -12.040 -16.078 43.236 1.00 39.00 268 SER A C 1
ATOM 1962 O O . SER A 1 268 ? -11.880 -16.160 42.023 1.00 39.00 268 SER A O 1
ATOM 1964 N N . SER A 1 269 ? -13.021 -16.689 43.888 1.00 37.03 269 SER A N 1
ATOM 1965 C CA . SER A 1 269 ? -14.246 -17.211 43.299 1.00 37.03 269 SER A CA 1
ATOM 1966 C C . SER A 1 269 ? -15.107 -16.052 42.793 1.00 37.03 269 SER A C 1
ATOM 1968 O O . SER A 1 269 ? -15.202 -15.044 43.495 1.00 37.03 269 SER A O 1
ATOM 1970 N N . SER A 1 270 ? -15.828 -16.225 41.679 1.00 33.72 270 SER A N 1
ATOM 1971 C CA . SER A 1 270 ? -17.307 -16.247 41.666 1.00 33.72 270 SER A CA 1
ATOM 1972 C C . SER A 1 270 ? -17.910 -16.200 40.256 1.00 33.72 270 SER A C 1
ATOM 1974 O O . SER A 1 270 ? -17.601 -15.322 39.466 1.00 33.72 270 SER A O 1
ATOM 1976 N N . ALA A 1 271 ? -18.886 -17.097 40.078 1.00 33.19 271 ALA A N 1
ATOM 1977 C CA . ALA A 1 271 ? -20.131 -16.952 39.320 1.00 33.19 271 ALA A CA 1
ATOM 1978 C C . ALA A 1 271 ? -20.096 -16.970 37.779 1.00 33.19 271 ALA A C 1
ATOM 1980 O O . ALA A 1 271 ? -20.107 -15.951 37.100 1.00 33.19 271 ALA A O 1
ATOM 1981 N N . SER A 1 272 ? -20.227 -18.196 37.268 1.00 32.97 272 SER A N 1
ATOM 1982 C CA . SER A 1 272 ? -20.834 -18.530 35.980 1.00 32.97 272 SER A CA 1
ATOM 1983 C C . SER A 1 272 ? -22.357 -18.322 36.046 1.00 32.97 272 SER A C 1
ATOM 1985 O O . SER A 1 272 ? -23.003 -18.813 36.975 1.00 32.97 272 SER A O 1
ATOM 1987 N N . SER A 1 273 ? -22.933 -17.627 35.062 1.00 37.59 273 SER A N 1
ATOM 1988 C CA . SER A 1 273 ? -24.358 -17.708 34.736 1.00 37.59 273 SER A CA 1
ATOM 1989 C C . SER A 1 273 ? -24.518 -17.994 33.243 1.00 37.59 273 SER A C 1
ATOM 1991 O O . SER A 1 273 ? -23.996 -17.298 32.377 1.00 37.59 273 SER A O 1
ATOM 1993 N N . THR A 1 274 ? -25.200 -19.095 32.954 1.00 35.59 274 THR A N 1
ATOM 1994 C CA . THR A 1 274 ? -25.517 -19.584 31.614 1.00 35.59 274 THR A CA 1
ATOM 1995 C C . THR A 1 274 ? -26.923 -19.096 31.276 1.00 35.59 274 THR A C 1
ATOM 1997 O O . THR A 1 274 ? -27.865 -19.407 32.005 1.00 35.59 274 THR A O 1
ATOM 2000 N N . ALA A 1 275 ? -27.075 -18.328 30.198 1.00 36.97 275 ALA A N 1
ATOM 2001 C CA . ALA A 1 275 ? -28.375 -17.954 29.649 1.00 36.97 275 ALA A CA 1
ATOM 2002 C C . ALA A 1 275 ? -28.468 -18.454 28.202 1.00 36.97 275 ALA A C 1
ATOM 2004 O O . ALA A 1 275 ? -27.823 -17.932 27.297 1.00 36.97 275 ALA A O 1
ATOM 2005 N N . GLU A 1 276 ? -29.264 -19.504 28.014 1.00 37.75 276 GLU A N 1
ATOM 2006 C CA . GLU A 1 276 ? -29.721 -20.009 26.720 1.00 37.75 276 GLU A CA 1
ATOM 2007 C C . GLU A 1 276 ? -30.619 -18.957 26.053 1.00 37.75 276 GLU A C 1
ATOM 2009 O O . GLU A 1 276 ? -31.652 -18.580 26.607 1.00 37.75 276 GLU A O 1
ATOM 2014 N N . THR A 1 277 ? -30.244 -18.497 24.858 1.00 35.59 277 THR A N 1
ATOM 2015 C CA . THR A 1 277 ? -31.095 -17.639 24.021 1.00 35.59 277 THR A CA 1
ATOM 2016 C C . THR A 1 277 ? -31.484 -18.404 22.763 1.00 35.59 277 THR A C 1
ATOM 2018 O O . THR A 1 277 ? -30.644 -18.800 21.959 1.00 35.59 277 THR A O 1
ATOM 2021 N N . THR A 1 278 ? -32.784 -18.644 22.619 1.00 34.88 278 THR A N 1
ATOM 2022 C CA . THR A 1 278 ? -33.414 -19.318 21.483 1.00 34.88 278 THR A CA 1
ATOM 2023 C C . THR A 1 278 ? -33.535 -18.339 20.310 1.00 34.88 278 THR A C 1
ATOM 2025 O O . THR A 1 278 ? -34.213 -17.321 20.428 1.00 34.88 278 THR A O 1
ATOM 2028 N N . VAL A 1 279 ? -32.899 -18.639 19.174 1.00 38.91 279 VAL A N 1
ATOM 2029 C CA . VAL A 1 279 ? -33.007 -17.845 17.938 1.00 38.91 279 VAL A CA 1
ATOM 2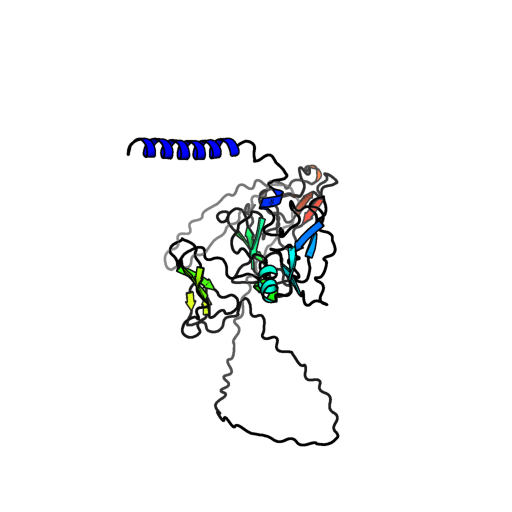030 C C . VAL A 1 279 ? -34.086 -18.448 17.037 1.00 38.91 279 VAL A C 1
ATOM 2032 O O . VAL A 1 279 ? -33.936 -19.552 16.518 1.00 38.91 279 VAL A O 1
ATOM 2035 N N . THR A 1 280 ? -35.182 -17.716 16.840 1.00 34.78 280 THR A N 1
ATOM 2036 C CA . THR A 1 280 ? -36.198 -17.987 15.811 1.00 34.78 280 THR A CA 1
ATOM 2037 C C . THR A 1 280 ? -35.806 -17.348 14.481 1.00 34.78 280 THR A C 1
ATOM 2039 O O . THR A 1 280 ? -35.622 -16.137 14.390 1.00 34.78 280 THR A O 1
ATOM 2042 N N . THR A 1 281 ? -35.723 -18.176 13.445 1.00 35.25 281 THR A N 1
ATOM 2043 C CA . THR A 1 281 ? -35.475 -17.824 12.040 1.00 35.25 281 THR A CA 1
ATOM 2044 C C . THR A 1 281 ? -36.746 -17.263 11.380 1.00 35.25 281 THR A C 1
ATOM 2046 O O . THR A 1 281 ? -37.803 -17.882 11.525 1.00 35.25 281 THR A O 1
ATOM 2049 N N . PRO A 1 282 ? -36.693 -16.158 10.610 1.00 38.41 282 PRO A N 1
ATOM 2050 C CA . PRO A 1 282 ? -37.786 -15.782 9.721 1.00 38.41 282 PRO A CA 1
ATOM 2051 C C . PRO A 1 282 ? -37.610 -16.378 8.315 1.00 38.41 282 PRO A C 1
ATOM 2053 O O . PRO A 1 282 ? -36.567 -16.263 7.674 1.00 38.41 282 PRO A O 1
ATOM 2056 N N . THR A 1 283 ? -38.681 -17.013 7.850 1.00 35.28 283 THR A N 1
ATOM 2057 C CA . THR A 1 283 ? -38.874 -17.593 6.518 1.00 35.28 283 THR A CA 1
ATOM 2058 C C . THR A 1 283 ? -38.956 -16.502 5.444 1.00 35.28 283 THR A C 1
ATOM 2060 O O . THR A 1 283 ? -39.788 -15.602 5.544 1.00 35.28 283 THR A O 1
ATOM 2063 N N . SER A 1 284 ? -38.127 -16.607 4.402 1.00 33.53 284 SER A N 1
ATOM 2064 C CA . SER A 1 284 ? -38.180 -15.760 3.202 1.00 33.53 284 SER A CA 1
ATOM 2065 C C . SER A 1 284 ? -39.183 -16.315 2.184 1.00 33.53 284 SER A C 1
ATOM 2067 O O . SER A 1 284 ? -39.155 -17.500 1.843 1.00 33.53 284 SER A O 1
ATOM 2069 N N . THR A 1 285 ? -40.082 -15.447 1.721 1.00 33.72 285 THR A N 1
ATOM 2070 C CA . THR A 1 285 ? -41.106 -15.716 0.705 1.00 33.72 285 THR A CA 1
ATOM 2071 C C . THR A 1 285 ? -40.505 -15.485 -0.681 1.00 33.72 285 THR A C 1
ATOM 2073 O O . THR A 1 285 ? -40.094 -14.372 -0.995 1.00 33.72 285 THR A O 1
ATOM 2076 N N . ALA A 1 286 ? -40.457 -16.524 -1.515 1.00 32.38 286 ALA A N 1
ATOM 2077 C CA . ALA A 1 286 ? -39.973 -16.432 -2.889 1.00 32.38 286 ALA A CA 1
ATOM 2078 C C . ALA A 1 286 ? -40.992 -15.719 -3.800 1.00 32.38 286 ALA A C 1
ATOM 2080 O O . ALA A 1 286 ? -42.126 -16.181 -3.944 1.00 32.38 286 ALA A O 1
ATOM 2081 N N . GLU A 1 287 ? -40.577 -14.631 -4.451 1.00 34.31 287 GLU A N 1
ATOM 2082 C CA . GLU A 1 287 ? -41.249 -14.099 -5.639 1.00 34.31 287 GLU A CA 1
ATOM 2083 C C . GLU A 1 287 ? -40.909 -14.975 -6.853 1.00 34.31 287 GLU A C 1
ATOM 2085 O O . GLU A 1 287 ? -39.751 -15.305 -7.110 1.00 34.31 287 GLU A O 1
ATOM 2090 N N . SER A 1 288 ? -41.942 -15.381 -7.592 1.00 27.95 288 SER A N 1
ATOM 2091 C CA . SER A 1 288 ? -41.825 -16.195 -8.801 1.00 27.95 288 SER A CA 1
ATOM 2092 C C . SER A 1 288 ? -42.134 -15.336 -10.023 1.00 27.95 288 SER A C 1
ATOM 2094 O O . SER A 1 288 ? -43.280 -14.950 -10.252 1.00 27.95 288 SER A O 1
ATOM 2096 N N . THR A 1 289 ? -41.112 -15.056 -10.827 1.00 31.45 289 THR A N 1
ATOM 2097 C CA . THR A 1 289 ? -41.252 -14.389 -12.124 1.00 31.45 289 THR A CA 1
ATOM 2098 C C . THR A 1 289 ? -41.429 -15.454 -13.201 1.00 31.45 289 THR A C 1
ATOM 2100 O O . THR A 1 289 ? -40.512 -16.221 -13.486 1.00 31.45 289 THR A O 1
ATOM 2103 N N . THR A 1 290 ? -42.617 -15.532 -13.806 1.00 27.61 290 THR A N 1
ATOM 2104 C CA . THR A 1 290 ? -42.877 -16.446 -14.929 1.00 27.61 290 THR A CA 1
ATOM 2105 C C . THR A 1 290 ? -42.707 -15.689 -16.243 1.00 27.61 290 THR A C 1
ATOM 2107 O O . THR A 1 290 ? -43.555 -14.877 -16.607 1.00 27.61 290 THR A O 1
ATOM 2110 N N . ILE A 1 291 ? -41.617 -15.951 -16.966 1.00 34.72 291 ILE A N 1
ATOM 2111 C CA . ILE A 1 291 ? -41.397 -15.450 -18.329 1.00 34.72 291 ILE A CA 1
ATOM 2112 C C . ILE A 1 291 ? -41.891 -16.523 -19.300 1.00 34.72 291 ILE A C 1
ATOM 2114 O O . ILE A 1 291 ? -41.405 -17.651 -19.282 1.00 34.72 291 ILE A O 1
ATOM 2118 N N . THR A 1 292 ? -42.862 -16.178 -20.146 1.00 28.55 292 THR A N 1
ATOM 2119 C CA . THR A 1 292 ? -43.361 -17.074 -21.200 1.00 28.55 292 THR A CA 1
ATOM 2120 C C . THR A 1 292 ? -42.880 -16.555 -22.551 1.00 28.55 292 THR A C 1
ATOM 2122 O O . THR A 1 292 ? -43.322 -15.501 -22.996 1.00 28.55 292 THR A O 1
ATOM 2125 N N . THR A 1 293 ? -41.977 -17.280 -23.209 1.00 33.16 293 THR A N 1
ATOM 2126 C CA . THR A 1 293 ? -41.498 -16.977 -24.566 1.00 33.16 293 THR A CA 1
ATOM 2127 C C . THR A 1 293 ? -42.304 -17.752 -25.613 1.00 33.16 293 THR A C 1
ATOM 2129 O O . THR A 1 293 ? -42.372 -18.981 -25.538 1.00 33.16 293 THR A O 1
ATOM 2132 N N . PRO A 1 294 ? -42.885 -17.096 -26.636 1.00 33.75 294 PRO A N 1
ATOM 2133 C CA . PRO A 1 294 ? -43.382 -17.792 -27.812 1.00 33.75 294 PRO A CA 1
ATOM 2134 C C . PRO A 1 294 ? -42.281 -17.902 -28.875 1.00 33.75 294 PRO A C 1
ATOM 2136 O O . PRO A 1 294 ? -41.710 -16.912 -29.329 1.00 33.75 294 PRO A O 1
ATOM 2139 N N . HIS A 1 295 ? -42.012 -19.127 -29.318 1.00 35.56 295 HIS A N 1
ATOM 2140 C CA . HIS A 1 295 ? -41.142 -19.406 -30.456 1.00 35.56 295 HIS A CA 1
ATOM 2141 C C . HIS A 1 295 ? -41.919 -19.132 -31.753 1.00 35.56 295 HIS A C 1
ATOM 2143 O O . HIS A 1 295 ? -42.842 -19.876 -32.079 1.00 35.56 295 HIS A O 1
ATOM 2149 N N . THR A 1 296 ? -41.565 -18.088 -32.509 1.00 31.27 296 THR A N 1
ATOM 2150 C CA . THR A 1 296 ? -42.014 -17.944 -33.906 1.00 31.27 296 THR A CA 1
ATOM 2151 C C . THR A 1 296 ? -40.883 -17.412 -34.777 1.00 31.27 296 THR A C 1
ATOM 2153 O O . THR A 1 296 ? -40.326 -16.348 -34.530 1.00 31.27 296 THR A O 1
ATOM 2156 N N . THR A 1 297 ? -40.530 -18.185 -35.797 1.00 41.91 297 THR A N 1
ATOM 2157 C CA . THR A 1 297 ? -39.505 -17.873 -36.794 1.00 41.91 297 THR A CA 1
ATOM 2158 C C . THR A 1 297 ? -40.087 -16.902 -37.822 1.00 41.91 297 THR A C 1
ATOM 2160 O O . THR A 1 297 ? -40.982 -17.272 -38.578 1.00 41.91 297 THR A O 1
ATOM 2163 N N . GLY A 1 298 ? -39.593 -15.666 -37.868 1.00 36.09 298 GLY A N 1
ATOM 2164 C CA . GLY A 1 298 ? -40.004 -14.696 -38.884 1.00 36.09 298 GLY A CA 1
ATOM 2165 C C . GLY A 1 298 ? -39.540 -13.281 -38.567 1.00 36.09 298 GLY A C 1
ATOM 2166 O O . GLY A 1 298 ? -40.049 -12.647 -37.655 1.00 36.09 298 GLY A O 1
ATOM 2167 N N . SER A 1 299 ? -38.570 -12.800 -39.342 1.00 43.50 299 SER A N 1
ATOM 2168 C CA . SER A 1 299 ? -38.005 -11.452 -39.272 1.00 43.50 299 SER A CA 1
ATOM 2169 C C . SER A 1 299 ? -39.067 -10.372 -39.506 1.00 43.50 299 SER A C 1
ATOM 2171 O O . SER A 1 299 ? -39.400 -10.093 -40.654 1.00 43.50 299 SER A O 1
ATOM 2173 N N . MET A 1 300 ? -39.536 -9.721 -38.441 1.00 39.66 300 MET A N 1
ATOM 2174 C CA . MET A 1 300 ? -40.021 -8.338 -38.453 1.00 39.66 300 MET A CA 1
ATOM 2175 C C . MET A 1 300 ? -39.813 -7.703 -37.075 1.00 39.66 300 MET A C 1
ATOM 2177 O O . MET A 1 300 ? -40.038 -8.338 -36.052 1.00 39.66 300 MET A O 1
ATOM 2181 N N . SER A 1 301 ? -39.363 -6.446 -37.088 1.00 39.94 301 SER A N 1
ATOM 2182 C CA . SER A 1 301 ? -39.129 -5.602 -35.914 1.00 39.94 301 SER A CA 1
ATOM 2183 C C . SER A 1 301 ? -40.378 -5.520 -35.030 1.00 39.94 301 SER A C 1
ATOM 2185 O O . SER A 1 301 ? -41.409 -4.992 -35.451 1.00 39.94 301 SER A O 1
ATOM 2187 N N . THR A 1 302 ? -40.281 -6.045 -33.812 1.00 36.44 302 THR A N 1
ATOM 2188 C CA . THR A 1 302 ? -41.267 -5.882 -32.741 1.00 36.44 302 THR A CA 1
ATOM 2189 C C . THR A 1 302 ? -40.700 -4.932 -31.697 1.00 36.44 302 THR A C 1
ATOM 2191 O O . THR A 1 302 ? -39.684 -5.227 -31.075 1.00 36.44 302 THR A O 1
ATOM 2194 N N . ALA A 1 303 ? -41.358 -3.788 -31.506 1.00 44.97 303 ALA A N 1
ATOM 2195 C CA . ALA A 1 303 ? -41.105 -2.924 -30.362 1.00 44.97 303 ALA A CA 1
ATOM 2196 C C . ALA A 1 303 ? -41.665 -3.603 -29.104 1.00 44.97 303 ALA A C 1
ATOM 2198 O O . ALA A 1 303 ? -42.878 -3.793 -28.990 1.00 44.97 303 ALA A O 1
ATOM 2199 N N . GLU A 1 304 ? -40.796 -3.987 -28.171 1.00 47.50 304 GLU A N 1
ATOM 2200 C CA . GLU A 1 304 ? -41.228 -4.457 -26.856 1.00 47.50 304 GLU A CA 1
ATOM 2201 C C . GLU A 1 304 ? -41.689 -3.261 -26.018 1.00 47.50 304 GLU A C 1
ATOM 2203 O O . GLU A 1 304 ? -40.961 -2.292 -25.811 1.00 47.50 304 GLU A O 1
ATOM 2208 N N . THR A 1 305 ? -42.946 -3.308 -25.578 1.00 40.12 305 THR A N 1
ATOM 2209 C CA . THR A 1 305 ? -43.534 -2.302 -24.692 1.00 40.12 305 THR A CA 1
ATOM 2210 C C . THR A 1 305 ? -43.563 -2.877 -23.284 1.00 40.12 305 THR A C 1
ATOM 2212 O O . THR A 1 305 ? -44.411 -3.711 -22.974 1.00 40.12 305 THR A O 1
ATOM 2215 N N . THR A 1 306 ? -42.644 -2.441 -22.427 1.00 43.06 306 THR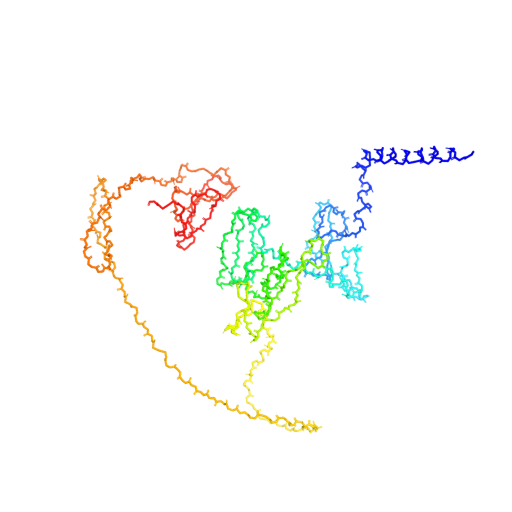 A N 1
ATOM 2216 C CA . THR A 1 306 ? -42.632 -2.836 -21.014 1.00 43.06 306 THR A CA 1
ATOM 2217 C C . THR A 1 306 ? -43.447 -1.829 -20.211 1.00 43.06 306 THR A C 1
ATOM 2219 O O . THR A 1 306 ? -43.016 -0.700 -19.985 1.00 43.06 306 THR A O 1
ATOM 2222 N N . THR A 1 307 ? -44.655 -2.210 -19.795 1.00 40.84 307 THR A N 1
ATOM 2223 C CA . THR A 1 307 ? -45.495 -1.383 -18.918 1.00 40.84 307 THR A CA 1
ATOM 2224 C C . THR A 1 307 ? -45.181 -1.709 -17.462 1.00 40.84 307 THR A C 1
ATOM 2226 O O . THR A 1 307 ? -45.592 -2.748 -16.952 1.00 40.84 307 THR A O 1
ATOM 2229 N N . ILE A 1 308 ? -44.456 -0.823 -16.781 1.00 46.62 308 ILE A N 1
ATOM 2230 C CA . ILE A 1 308 ? -44.210 -0.936 -15.340 1.00 46.62 308 ILE A CA 1
ATOM 2231 C C . ILE A 1 308 ? -45.298 -0.139 -14.624 1.00 46.62 308 ILE A C 1
ATOM 2233 O O . ILE A 1 308 ? -45.396 1.075 -14.790 1.00 46.62 308 ILE A O 1
ATOM 2237 N N . THR A 1 309 ? -46.137 -0.828 -13.852 1.00 38.81 309 THR A N 1
ATOM 2238 C CA . THR A 1 309 ? -47.177 -0.193 -13.032 1.00 38.81 309 THR A CA 1
ATOM 2239 C C . THR A 1 309 ? -46.754 -0.303 -11.575 1.00 38.81 309 THR A C 1
ATOM 2241 O O . THR A 1 309 ? -46.799 -1.392 -11.009 1.00 38.81 309 THR A O 1
ATOM 2244 N N . THR A 1 310 ? -46.321 0.801 -10.969 1.00 43.53 310 THR A N 1
ATOM 2245 C CA . THR A 1 310 ? -45.929 0.832 -9.553 1.00 43.53 310 THR A CA 1
ATOM 2246 C C . THR A 1 310 ? -47.136 1.247 -8.707 1.00 43.53 310 THR A C 1
ATOM 2248 O O . THR A 1 310 ? -47.598 2.382 -8.844 1.00 43.53 310 THR A O 1
ATOM 2251 N N . PRO A 1 311 ? -47.696 0.378 -7.846 1.00 40.81 311 PRO A N 1
ATOM 2252 C CA . PRO A 1 311 ? -48.769 0.784 -6.951 1.00 40.81 311 PRO A CA 1
ATOM 2253 C C . PRO A 1 311 ? -48.195 1.518 -5.733 1.00 40.81 311 PRO A C 1
ATOM 2255 O O . PRO A 1 311 ? -47.562 0.916 -4.869 1.00 40.81 311 PRO A O 1
ATOM 2258 N N . THR A 1 312 ? -48.457 2.820 -5.631 1.00 36.53 312 THR A N 1
ATOM 2259 C CA . THR A 1 312 ? -48.163 3.590 -4.416 1.00 36.53 312 THR A CA 1
ATOM 2260 C C . THR A 1 312 ? -49.324 3.445 -3.432 1.00 36.53 312 THR A C 1
ATOM 2262 O O . THR A 1 312 ? -50.427 3.934 -3.677 1.00 36.53 312 THR A O 1
ATOM 2265 N N . MET A 1 313 ? -49.084 2.758 -2.315 1.00 42.41 313 MET A N 1
ATOM 2266 C CA . MET A 1 313 ? -50.031 2.643 -1.204 1.00 42.41 313 MET A CA 1
ATOM 2267 C C . MET A 1 313 ? -49.836 3.800 -0.221 1.00 42.41 313 MET A C 1
ATOM 2269 O O . MET A 1 313 ? -49.055 3.703 0.722 1.00 42.41 313 MET A O 1
ATOM 2273 N N . THR A 1 314 ? -50.612 4.867 -0.401 1.00 40.88 314 THR A N 1
ATOM 2274 C CA . THR A 1 314 ? -50.920 5.805 0.686 1.00 40.88 314 THR A CA 1
ATOM 2275 C C . THR A 1 314 ? -52.351 6.303 0.528 1.00 40.88 314 THR A C 1
ATOM 2277 O O . THR A 1 314 ? -52.821 6.555 -0.578 1.00 40.88 314 THR A O 1
ATOM 2280 N N . GLY A 1 315 ? -53.076 6.339 1.645 1.00 45.28 315 GLY A N 1
ATOM 2281 C CA . GLY A 1 315 ? -54.528 6.455 1.681 1.00 45.28 315 GLY A CA 1
ATOM 2282 C C . GLY A 1 315 ? -55.120 7.662 0.946 1.00 45.28 315 GLY A C 1
ATOM 2283 O O . GLY A 1 315 ? -54.628 8.781 1.040 1.00 45.28 315 GLY A O 1
ATOM 2284 N N . SER A 1 316 ? -56.271 7.376 0.334 1.00 46.94 316 SER A N 1
ATOM 2285 C CA . SER A 1 316 ? -57.317 8.283 -0.146 1.00 46.94 316 SER A CA 1
ATOM 2286 C C . SER A 1 316 ? -57.011 9.127 -1.394 1.00 46.94 316 SER A C 1
ATOM 2288 O O . SER A 1 316 ? -56.425 10.202 -1.338 1.00 46.94 316 SER A O 1
ATOM 2290 N N . THR A 1 317 ? -57.644 8.681 -2.491 1.00 47.41 317 THR A N 1
ATOM 2291 C CA . THR A 1 317 ? -57.825 9.295 -3.828 1.00 47.41 317 THR A CA 1
ATOM 2292 C C . THR A 1 317 ? -56.666 9.099 -4.814 1.00 47.41 317 THR A C 1
ATOM 2294 O O . THR A 1 317 ? -55.668 9.805 -4.791 1.00 47.41 317 THR A O 1
ATOM 2297 N N . SER A 1 318 ? -56.837 8.114 -5.707 1.00 34.12 318 SER A N 1
ATOM 2298 C CA . SER A 1 318 ? -55.878 7.699 -6.736 1.00 34.12 318 SER A CA 1
ATOM 2299 C C . SER A 1 318 ? -56.249 8.292 -8.099 1.00 34.12 318 SER A C 1
ATOM 2301 O O . SER A 1 318 ? -57.328 8.016 -8.623 1.00 34.12 318 SER A O 1
ATOM 2303 N N . THR A 1 319 ? -55.329 9.066 -8.676 1.00 42.62 319 THR A N 1
ATOM 2304 C CA . THR A 1 319 ? -55.272 9.373 -10.110 1.00 42.62 319 THR A CA 1
ATOM 2305 C C . THR A 1 319 ? -53.986 8.737 -10.626 1.00 42.62 319 THR A C 1
ATOM 2307 O O . THR A 1 319 ? -52.900 9.131 -10.208 1.00 42.62 319 THR A O 1
ATOM 2310 N N . ALA A 1 320 ? -54.100 7.711 -11.470 1.00 47.41 320 ALA A N 1
ATOM 2311 C CA . ALA A 1 320 ? -52.949 7.030 -12.050 1.00 47.41 320 ALA A CA 1
ATOM 2312 C C . ALA A 1 320 ? -52.409 7.848 -13.231 1.00 47.41 320 ALA A C 1
ATOM 2314 O O . ALA A 1 320 ? -53.080 7.986 -14.254 1.00 47.41 320 ALA A O 1
ATOM 2315 N N . GLU A 1 321 ? -51.206 8.396 -13.089 1.00 44.97 321 GLU A N 1
ATOM 2316 C CA . GLU A 1 321 ? -50.508 9.086 -14.170 1.00 44.97 321 GLU A CA 1
ATOM 2317 C C . GLU A 1 321 ? -49.645 8.066 -14.927 1.00 44.97 321 GLU A C 1
ATOM 2319 O O . GLU A 1 321 ? -48.795 7.391 -14.349 1.00 44.97 321 GLU A O 1
ATOM 2324 N N . THR A 1 322 ? -49.935 7.880 -16.217 1.00 41.72 322 THR A N 1
ATOM 2325 C CA . THR A 1 322 ? -49.251 6.905 -17.077 1.00 41.72 322 THR A CA 1
ATOM 2326 C C . THR A 1 322 ? -48.181 7.619 -17.892 1.00 41.72 322 THR A C 1
ATOM 2328 O O . THR A 1 322 ? -48.485 8.267 -18.893 1.00 41.72 322 THR A O 1
ATOM 2331 N N . THR A 1 323 ? -46.921 7.495 -17.485 1.00 38.34 323 THR A N 1
ATOM 2332 C CA . THR A 1 323 ? -45.785 8.038 -18.239 1.00 38.34 323 THR A CA 1
ATOM 2333 C C . THR A 1 323 ? -45.297 6.993 -19.235 1.00 38.34 323 THR A C 1
ATOM 2335 O O . THR A 1 323 ? -44.785 5.945 -18.852 1.00 38.34 323 THR A O 1
ATOM 2338 N N . THR A 1 324 ? -45.465 7.265 -20.530 1.00 36.62 324 THR A N 1
ATOM 2339 C CA . THR A 1 324 ? -44.977 6.386 -21.605 1.00 36.62 324 THR A CA 1
ATOM 2340 C C . THR A 1 324 ? -43.593 6.868 -22.038 1.00 36.62 324 THR A C 1
ATOM 2342 O O . THR A 1 324 ? -43.478 7.935 -22.637 1.00 36.62 324 THR A O 1
ATOM 2345 N N . ILE A 1 325 ? -42.540 6.113 -21.715 1.00 39.41 325 ILE A N 1
ATOM 2346 C CA . ILE A 1 325 ? -41.169 6.398 -22.162 1.00 39.41 325 ILE A CA 1
ATOM 2347 C C . ILE A 1 325 ? -40.873 5.510 -23.370 1.00 39.41 325 ILE A C 1
ATOM 2349 O O . ILE A 1 325 ? -40.714 4.300 -23.239 1.00 39.41 325 ILE A O 1
ATOM 2353 N N . THR A 1 326 ? -40.785 6.112 -24.554 1.00 36.59 326 THR A N 1
ATOM 2354 C CA . THR A 1 326 ? -40.383 5.409 -25.776 1.00 36.59 326 THR A CA 1
ATOM 2355 C C . THR A 1 326 ? -38.863 5.512 -25.927 1.00 36.59 326 THR A C 1
ATOM 2357 O O . THR A 1 326 ? -38.354 6.538 -26.379 1.00 36.59 326 THR A O 1
ATOM 2360 N N . LYS A 1 327 ? -38.122 4.471 -25.518 1.00 42.53 327 LYS A N 1
ATOM 2361 C CA . LYS A 1 327 ? -36.668 4.370 -25.747 1.00 42.53 327 LYS A CA 1
ATOM 2362 C C . LYS A 1 327 ? -36.422 4.012 -27.225 1.00 42.53 327 LYS A C 1
ATOM 2364 O O . LYS A 1 327 ? -36.992 3.030 -27.696 1.00 42.53 327 LYS A O 1
ATOM 2369 N N . PRO A 1 328 ? -35.614 4.774 -27.982 1.00 40.62 328 PRO A N 1
ATOM 2370 C CA . PRO A 1 328 ? -35.255 4.399 -29.345 1.00 40.62 328 PRO A CA 1
ATOM 2371 C C . PRO A 1 328 ? -34.308 3.189 -29.325 1.00 40.62 328 PRO A C 1
ATOM 2373 O O . PRO A 1 328 ? -33.151 3.300 -28.927 1.00 40.62 328 PRO A O 1
ATOM 2376 N N . THR A 1 329 ? -34.800 2.028 -29.755 1.00 49.28 329 THR A N 1
ATOM 2377 C CA . THR A 1 329 ? -34.015 0.792 -29.891 1.00 49.28 329 THR A CA 1
ATOM 2378 C C . THR A 1 329 ? -33.219 0.822 -31.194 1.00 49.28 329 THR A C 1
ATOM 2380 O O . THR A 1 329 ? -33.613 0.238 -32.202 1.00 49.28 329 THR A O 1
ATOM 2383 N N . THR A 1 330 ? -32.091 1.526 -31.202 1.00 53.56 330 THR A N 1
ATOM 2384 C CA . THR A 1 330 ? -31.084 1.329 -32.249 1.00 53.56 330 THR A CA 1
ATOM 2385 C C . THR A 1 330 ? -30.191 0.183 -31.793 1.00 53.56 330 THR A C 1
ATOM 2387 O O . THR A 1 330 ? -29.286 0.386 -30.989 1.00 53.56 330 THR A O 1
ATOM 2390 N N . THR A 1 331 ? -30.469 -1.038 -32.253 1.00 63.44 331 THR A N 1
ATOM 2391 C CA . THR A 1 331 ? -29.647 -2.220 -31.955 1.00 63.44 331 THR A CA 1
ATOM 2392 C C . THR A 1 331 ? -28.296 -2.076 -32.652 1.00 63.44 331 THR A C 1
ATOM 2394 O O . THR A 1 331 ? -28.117 -2.499 -33.792 1.00 63.44 331 THR A O 1
ATOM 2397 N N . GLN A 1 332 ? -27.347 -1.411 -32.000 1.00 78.00 332 GLN A N 1
ATOM 2398 C CA . GLN A 1 332 ? -25.980 -1.330 -32.493 1.00 78.00 332 GLN A CA 1
ATOM 2399 C C . GLN A 1 332 ? -25.332 -2.707 -32.301 1.00 78.00 332 GLN A C 1
ATOM 2401 O O . GLN A 1 332 ? -25.260 -3.212 -31.183 1.00 78.00 332 GLN A O 1
ATOM 2406 N N . LEU A 1 333 ? -24.932 -3.361 -33.393 1.00 89.62 333 LEU A N 1
ATOM 2407 C CA . LEU A 1 333 ? -24.267 -4.661 -33.310 1.00 89.62 333 LEU A CA 1
ATOM 2408 C C . LEU A 1 333 ? -22.840 -4.504 -32.768 1.00 89.62 333 LEU A C 1
ATOM 2410 O O . LEU A 1 333 ? -22.175 -3.498 -33.019 1.00 89.62 333 LEU A O 1
ATOM 2414 N N . CYS A 1 334 ? -22.379 -5.520 -32.041 1.00 93.12 334 CYS A N 1
ATOM 2415 C CA . CYS A 1 334 ? -20.976 -5.659 -31.671 1.00 93.12 334 CYS A CA 1
ATOM 2416 C C . CYS A 1 334 ? -20.090 -5.794 -32.910 1.00 93.12 334 CYS A C 1
ATOM 2418 O O . CYS A 1 334 ? -20.496 -6.395 -33.907 1.00 93.12 334 CYS A O 1
ATOM 2420 N N . THR A 1 335 ? -18.857 -5.310 -32.806 1.00 92.81 335 THR A N 1
ATOM 2421 C CA . THR A 1 335 ? -17.844 -5.459 -33.850 1.00 92.81 335 THR A CA 1
ATOM 2422 C C . THR A 1 335 ? -17.468 -6.934 -33.995 1.00 92.81 335 THR A C 1
ATOM 2424 O O . THR A 1 335 ? -17.209 -7.626 -33.001 1.00 92.81 335 THR A O 1
ATOM 2427 N N . ASP A 1 336 ? -17.442 -7.435 -35.230 1.00 92.75 336 ASP A N 1
ATOM 2428 C CA . ASP A 1 336 ? -16.992 -8.798 -35.515 1.00 92.75 336 ASP A CA 1
ATOM 2429 C C . ASP A 1 336 ? -15.455 -8.871 -35.549 1.00 92.75 336 ASP A C 1
ATOM 2431 O O . ASP A 1 336 ? -14.760 -7.891 -35.828 1.00 92.75 336 ASP A O 1
ATOM 2435 N N . LEU A 1 337 ? -14.906 -10.054 -35.287 1.00 89.56 337 LEU A N 1
ATOM 2436 C CA . LEU A 1 337 ? -13.469 -10.312 -35.273 1.00 89.56 337 LEU A CA 1
ATOM 2437 C C . LEU A 1 337 ? -12.800 -9.966 -36.609 1.00 89.56 337 LEU A C 1
ATOM 2439 O O . LEU A 1 337 ? -11.651 -9.539 -36.620 1.00 89.56 337 LEU A O 1
ATOM 2443 N N . SER A 1 338 ? -13.512 -10.134 -37.728 1.00 90.12 338 SER A N 1
ATOM 2444 C CA . SER A 1 338 ? -13.004 -9.815 -39.068 1.00 90.12 338 SER A CA 1
ATOM 2445 C C . SER A 1 338 ? -12.837 -8.319 -39.331 1.00 90.12 338 SER A C 1
ATOM 2447 O O . SER A 1 338 ? -12.171 -7.946 -40.295 1.00 90.12 338 SER A O 1
ATOM 2449 N N . GLU A 1 339 ? -13.457 -7.464 -38.518 1.00 91.50 339 GLU A N 1
ATOM 2450 C CA . GLU A 1 339 ? -13.451 -6.010 -38.700 1.00 91.50 339 GLU A CA 1
ATOM 2451 C C . GLU A 1 339 ? -12.482 -5.299 -37.745 1.00 91.50 339 GLU A C 1
ATOM 2453 O O . GLU A 1 339 ? -12.126 -4.142 -37.976 1.00 91.50 339 GLU A O 1
ATOM 2458 N N . PHE A 1 340 ? -12.019 -5.984 -36.695 1.00 92.94 340 PHE A N 1
ATOM 2459 C CA . PHE A 1 340 ? -11.156 -5.403 -35.671 1.00 92.94 340 PHE A CA 1
ATOM 2460 C C . PHE A 1 340 ? -9.669 -5.705 -35.908 1.00 92.94 340 PHE A C 1
ATOM 2462 O O . PHE A 1 340 ? -9.283 -6.819 -36.258 1.00 92.94 340 PHE A O 1
ATOM 2469 N N . TRP A 1 341 ? -8.818 -4.708 -35.655 1.00 91.88 341 TRP A N 1
ATOM 2470 C CA . TRP A 1 341 ? -7.362 -4.797 -35.786 1.00 91.88 341 TRP A CA 1
ATOM 2471 C C . TRP A 1 341 ? -6.709 -4.221 -34.529 1.00 91.88 341 TRP A C 1
ATOM 2473 O O . TRP A 1 341 ? -7.138 -3.183 -34.024 1.00 91.88 341 TRP A O 1
ATOM 2483 N N . CYS A 1 342 ? -5.667 -4.880 -34.019 1.00 92.25 342 CYS A N 1
ATOM 2484 C CA . CYS A 1 342 ? -4.945 -4.407 -32.839 1.00 92.25 342 CYS A CA 1
ATOM 2485 C C . CYS A 1 342 ? -4.109 -3.165 -33.178 1.00 92.25 342 CYS A C 1
ATOM 2487 O O . CYS A 1 342 ? -3.158 -3.264 -33.947 1.00 92.25 342 CYS A O 1
ATOM 2489 N N . TYR A 1 343 ? -4.421 -2.007 -32.592 1.00 87.38 343 TYR A N 1
ATOM 2490 C CA . TYR A 1 343 ? -3.607 -0.792 -32.765 1.00 87.38 343 TYR A CA 1
ATOM 2491 C C . TYR A 1 343 ? -2.412 -0.742 -31.808 1.00 87.38 343 TYR A C 1
ATOM 2493 O O . TYR A 1 343 ? -1.353 -0.228 -32.159 1.00 87.38 343 TYR A O 1
ATOM 2501 N N . SER A 1 344 ? -2.572 -1.290 -30.604 1.00 90.00 344 SER A N 1
ATOM 2502 C CA . SER A 1 344 ? -1.517 -1.421 -29.604 1.00 90.00 344 SER A CA 1
ATOM 2503 C C . SER A 1 344 ? -1.697 -2.714 -28.804 1.00 90.00 344 SER A C 1
ATOM 2505 O O . SER A 1 344 ? -2.635 -3.487 -29.018 1.00 90.00 344 SER A O 1
ATOM 2507 N N . TYR A 1 345 ? -0.762 -2.978 -27.894 1.00 91.19 345 TYR A N 1
ATOM 2508 C CA . TYR A 1 345 ? -0.949 -4.011 -26.882 1.00 91.19 345 TYR A CA 1
ATOM 2509 C C . TYR A 1 345 ? -2.093 -3.612 -25.940 1.00 91.19 345 TYR A C 1
ATOM 2511 O O . TYR A 1 345 ? -2.205 -2.435 -25.589 1.00 91.19 345 TYR A O 1
ATOM 2519 N N . GLY A 1 346 ? -2.916 -4.582 -25.533 1.00 93.31 346 GLY A N 1
ATOM 2520 C CA . GLY A 1 346 ? -3.955 -4.358 -24.527 1.00 93.31 346 GLY A CA 1
ATOM 2521 C C . GLY A 1 346 ? -5.258 -5.120 -24.759 1.00 93.31 346 GLY A C 1
ATOM 2522 O O . GLY A 1 346 ? -5.306 -6.140 -25.460 1.00 93.31 346 GLY A O 1
ATOM 2523 N N . HIS A 1 347 ? -6.314 -4.606 -24.130 1.00 95.50 347 HIS A N 1
ATOM 2524 C CA . HIS A 1 347 ? -7.671 -5.138 -24.173 1.00 95.50 347 HIS A CA 1
ATOM 2525 C C . HIS A 1 347 ? -8.633 -4.079 -24.713 1.00 95.50 347 HIS A C 1
ATOM 2527 O O . HIS A 1 347 ? -8.521 -2.906 -24.367 1.00 95.50 347 HIS A O 1
ATOM 2533 N N . TYR A 1 348 ? -9.569 -4.488 -25.567 1.00 96.19 348 TYR A N 1
ATOM 2534 C CA . TYR A 1 348 ? -10.497 -3.583 -26.242 1.00 96.19 348 TYR A CA 1
ATOM 2535 C C . TYR A 1 348 ? -11.910 -4.136 -26.208 1.00 96.19 348 TYR A C 1
ATOM 2537 O O . TYR A 1 348 ? -12.126 -5.336 -26.385 1.00 96.19 348 TYR A O 1
ATOM 2545 N N . ALA A 1 349 ? -12.879 -3.248 -26.035 1.00 96.25 349 ALA A N 1
ATOM 2546 C CA . ALA A 1 349 ? -14.276 -3.630 -26.023 1.00 96.25 349 ALA A CA 1
ATOM 2547 C C . ALA A 1 349 ? -14.723 -4.120 -27.400 1.00 96.25 349 ALA A C 1
ATOM 2549 O O . ALA A 1 349 ? -14.429 -3.506 -28.428 1.00 96.25 349 ALA A O 1
ATOM 2550 N N . ARG A 1 350 ? -15.449 -5.239 -27.415 1.00 96.00 350 ARG A N 1
ATOM 2551 C CA . ARG A 1 350 ? -16.040 -5.784 -28.640 1.00 96.00 350 ARG A CA 1
ATOM 2552 C C . ARG A 1 350 ? -17.322 -5.049 -29.026 1.00 96.00 350 ARG A C 1
ATOM 2554 O O . ARG A 1 350 ? -17.626 -4.896 -30.207 1.00 96.00 350 ARG A O 1
ATOM 2561 N N . CYS A 1 351 ? -18.072 -4.610 -28.024 1.00 95.56 351 CYS A N 1
ATOM 2562 C CA . CYS A 1 351 ? -19.375 -3.981 -28.169 1.00 95.56 351 CYS A CA 1
ATOM 2563 C C . CYS A 1 351 ? -19.327 -2.544 -27.619 1.00 95.56 351 CYS A C 1
ATOM 2565 O O . CYS A 1 351 ? -18.508 -2.251 -26.747 1.00 95.56 351 CYS A O 1
ATOM 2567 N N . PRO A 1 352 ? -20.199 -1.637 -28.099 1.00 93.50 352 PRO A N 1
ATOM 2568 C CA . PRO A 1 352 ? -20.323 -0.285 -27.542 1.00 93.50 352 PRO A CA 1
ATOM 2569 C C . PRO A 1 352 ? -21.018 -0.255 -26.165 1.00 93.50 352 PRO A C 1
ATOM 2571 O O . PRO A 1 352 ? -21.048 0.781 -25.510 1.00 93.50 352 PRO A O 1
ATOM 2574 N N . TYR A 1 353 ? -21.577 -1.384 -25.734 1.00 93.75 353 TYR A N 1
ATOM 2575 C CA . TYR A 1 353 ? -22.133 -1.644 -24.406 1.00 93.75 353 TYR A CA 1
ATOM 2576 C C . TYR A 1 353 ? -21.286 -2.697 -23.691 1.00 93.75 353 TYR A C 1
ATOM 2578 O O . TYR A 1 353 ? -20.454 -3.356 -24.318 1.00 93.75 353 TYR A O 1
ATOM 2586 N N . CYS A 1 354 ? -21.502 -2.871 -22.387 1.00 95.62 354 CYS A N 1
ATOM 2587 C CA . CYS A 1 354 ? -20.781 -3.905 -21.661 1.00 95.62 354 CYS A CA 1
ATOM 2588 C C . CYS A 1 354 ? -21.230 -5.291 -22.115 1.00 95.62 354 CYS A C 1
ATOM 2590 O O . CYS A 1 354 ? -22.407 -5.640 -22.039 1.00 95.62 35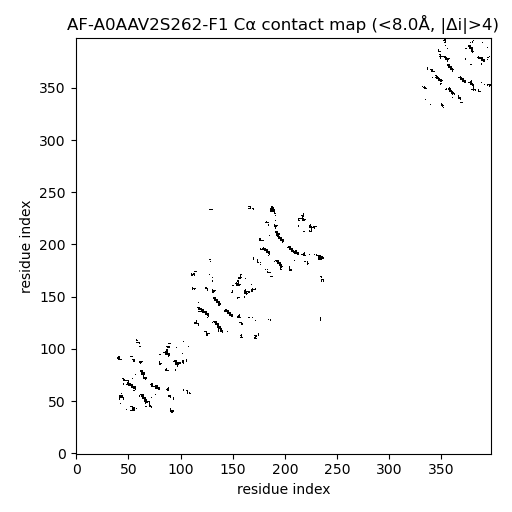4 CYS A O 1
ATOM 2592 N N . ASP A 1 355 ? -20.267 -6.074 -22.578 1.00 96.44 355 ASP A N 1
ATOM 2593 C CA . ASP A 1 355 ? -20.456 -7.437 -23.052 1.00 96.44 355 ASP A CA 1
ATOM 2594 C C . ASP A 1 355 ? -19.429 -8.334 -22.352 1.00 96.44 355 ASP A C 1
ATOM 2596 O O . ASP A 1 355 ? -18.307 -7.885 -22.099 1.00 96.44 355 ASP A O 1
ATOM 2600 N N . PRO A 1 356 ? -19.759 -9.592 -22.017 1.00 97.56 356 PRO A N 1
ATOM 2601 C CA . PRO A 1 356 ? -18.792 -10.505 -21.417 1.00 97.56 356 PRO A CA 1
ATOM 2602 C C . PRO A 1 356 ? -17.553 -10.742 -22.288 1.00 97.56 356 PRO A C 1
ATOM 2604 O O . PRO A 1 356 ? -16.529 -11.179 -21.767 1.00 97.56 356 PRO A O 1
ATOM 2607 N N . SER A 1 357 ? -17.621 -10.494 -23.600 1.00 97.62 357 SER A N 1
ATOM 2608 C CA . SER A 1 357 ? -16.524 -10.710 -24.538 1.00 97.62 357 SER A CA 1
ATOM 2609 C C . SER A 1 357 ? -15.777 -9.428 -24.923 1.00 97.62 357 SER A C 1
ATOM 2611 O O . SER A 1 357 ? -16.348 -8.353 -25.097 1.00 97.62 357 SER A O 1
ATOM 2613 N N . TYR A 1 358 ? -14.462 -9.555 -25.091 1.00 97.50 358 TYR A N 1
ATOM 2614 C CA . TYR A 1 358 ? -13.557 -8.463 -25.454 1.00 97.50 358 TYR A CA 1
ATOM 2615 C C . TYR A 1 358 ? -12.420 -8.961 -26.351 1.00 97.50 358 TYR A C 1
ATOM 2617 O O . TYR A 1 358 ? -12.155 -10.162 -26.441 1.00 97.50 358 TYR A O 1
ATOM 2625 N N . PHE A 1 359 ? -11.729 -8.046 -27.027 1.00 97.19 359 PHE A N 1
ATOM 2626 C CA . PHE A 1 359 ? -10.545 -8.355 -27.824 1.00 97.19 359 PHE A CA 1
ATOM 2627 C C . PHE A 1 359 ? -9.273 -8.216 -26.985 1.00 97.19 359 PHE A C 1
ATOM 2629 O O . PHE A 1 359 ? -9.083 -7.223 -26.289 1.00 97.19 359 PHE A O 1
ATOM 2636 N N . SER A 1 360 ? -8.370 -9.192 -27.072 1.00 95.50 360 SER A N 1
ATOM 2637 C CA . SER A 1 360 ? -7.039 -9.161 -26.460 1.00 95.50 360 SER A CA 1
ATOM 2638 C C . SER A 1 360 ? -5.954 -9.174 -27.533 1.00 95.50 360 SER A C 1
ATOM 2640 O O . SER A 1 360 ? -5.993 -9.993 -28.454 1.00 95.50 360 SER A O 1
ATOM 2642 N N . CYS A 1 361 ? -4.985 -8.271 -27.390 1.00 94.69 361 CYS A N 1
ATOM 2643 C CA . CYS A 1 361 ? -3.894 -8.044 -28.330 1.00 94.69 361 CYS A CA 1
ATOM 2644 C C . CYS A 1 361 ? -2.540 -8.276 -27.639 1.00 94.69 361 CYS A C 1
ATOM 2646 O O . CYS A 1 361 ? -2.064 -7.419 -26.897 1.00 94.69 361 CYS A O 1
ATOM 2648 N N . ASN A 1 362 ? -1.914 -9.432 -27.884 1.00 86.06 362 ASN A N 1
ATOM 2649 C CA . ASN A 1 362 ? -0.682 -9.902 -27.236 1.00 86.06 362 ASN A CA 1
ATOM 2650 C C . ASN A 1 362 ? 0.554 -9.785 -28.156 1.00 86.06 362 ASN A C 1
ATOM 2652 O O . ASN A 1 362 ? 1.052 -10.778 -28.660 1.00 86.06 362 ASN A O 1
ATOM 2656 N N . SER A 1 363 ? 1.007 -8.559 -28.423 1.00 68.69 363 SER A N 1
ATOM 2657 C CA . SER A 1 363 ? 2.362 -8.161 -28.888 1.00 68.69 363 SER A CA 1
ATOM 2658 C C . SER A 1 363 ? 3.111 -8.925 -30.012 1.00 68.69 363 SER A C 1
ATOM 2660 O O . SER A 1 363 ? 4.233 -8.533 -30.317 1.00 68.69 363 SER A O 1
ATOM 2662 N N . ALA A 1 364 ? 2.547 -9.914 -30.713 1.00 60.59 364 ALA A N 1
ATOM 2663 C CA . ALA A 1 364 ? 3.276 -10.646 -31.763 1.00 60.59 364 ALA A CA 1
ATOM 2664 C C . ALA A 1 364 ? 2.510 -10.847 -33.077 1.00 60.59 364 ALA A C 1
ATOM 2666 O O . ALA A 1 364 ? 3.141 -10.923 -34.130 1.00 60.59 364 ALA A O 1
ATOM 2667 N N . SER A 1 365 ? 1.177 -10.930 -33.062 1.00 64.56 365 SER A N 1
ATOM 2668 C CA . SER A 1 365 ? 0.435 -11.386 -34.246 1.00 64.56 365 SER A CA 1
ATOM 2669 C C . SER A 1 365 ? -0.474 -10.355 -34.912 1.00 64.56 365 SER A C 1
ATOM 2671 O O . SER A 1 365 ? -1.024 -10.683 -35.956 1.00 64.56 365 SER A O 1
ATOM 2673 N N . TRP A 1 366 ? -0.653 -9.137 -34.379 1.00 82.12 366 TRP A N 1
ATOM 2674 C CA . TRP A 1 366 ? -1.642 -8.128 -34.844 1.00 82.12 366 TRP A CA 1
ATOM 2675 C C . TRP A 1 366 ? -3.105 -8.622 -34.938 1.00 82.12 366 TRP A C 1
ATOM 2677 O O . TRP A 1 366 ? -4.019 -7.817 -35.107 1.00 82.12 366 TRP A O 1
ATOM 2687 N N . THR A 1 367 ? -3.340 -9.927 -34.800 1.00 90.69 367 THR A N 1
ATOM 2688 C CA . THR A 1 367 ? -4.634 -10.585 -34.831 1.00 90.69 367 THR A CA 1
ATOM 2689 C C . THR A 1 367 ? -5.242 -10.524 -33.435 1.00 90.69 367 THR A C 1
ATOM 2691 O O . THR A 1 367 ? -4.686 -11.140 -32.516 1.00 90.69 367 THR A O 1
ATOM 2694 N N . PRO A 1 368 ? -6.368 -9.825 -33.249 1.00 94.62 368 PRO A N 1
ATOM 2695 C CA . PRO A 1 368 ? -7.083 -9.865 -31.984 1.00 94.62 368 PRO A CA 1
ATOM 2696 C C . PRO A 1 368 ? -7.538 -11.291 -31.664 1.00 94.62 368 PRO A C 1
ATOM 2698 O O . PRO A 1 368 ? -7.872 -12.074 -32.554 1.00 94.62 368 PRO A O 1
ATOM 2701 N N . ILE A 1 369 ? -7.578 -11.628 -30.380 1.00 94.31 369 ILE A N 1
ATOM 2702 C CA . ILE A 1 369 ? -8.175 -12.870 -29.881 1.00 94.31 369 ILE A CA 1
ATOM 2703 C C . ILE A 1 369 ? -9.384 -12.490 -29.034 1.00 94.31 369 ILE A C 1
ATOM 2705 O O . ILE A 1 369 ? -9.264 -11.647 -28.145 1.00 94.31 369 ILE A O 1
ATOM 2709 N N . ILE A 1 370 ? -10.540 -13.116 -29.275 1.00 96.50 370 ILE A N 1
ATOM 2710 C CA . ILE A 1 370 ? -11.702 -12.935 -28.397 1.00 96.50 370 ILE A CA 1
ATOM 2711 C C . ILE A 1 370 ? -11.428 -13.640 -27.069 1.00 96.50 370 ILE A C 1
ATOM 2713 O O . ILE A 1 370 ? -11.111 -14.832 -27.025 1.00 96.50 370 ILE A O 1
ATOM 2717 N N . ARG A 1 371 ? -11.568 -12.895 -25.980 1.00 97.25 371 ARG A N 1
ATOM 2718 C CA . ARG A 1 371 ? -11.529 -13.380 -24.603 1.00 97.25 371 ARG A CA 1
ATOM 2719 C C . ARG A 1 371 ? -12.851 -13.061 -23.920 1.00 97.25 371 ARG A C 1
ATOM 2721 O O . ARG A 1 371 ? -13.643 -12.271 -24.426 1.00 97.25 371 ARG A O 1
ATOM 2728 N N . TYR A 1 372 ? -13.070 -13.706 -22.783 1.00 97.75 372 TYR A N 1
ATOM 2729 C CA . TYR A 1 372 ? -14.255 -13.513 -21.963 1.00 97.75 372 TYR A CA 1
ATOM 2730 C C . TYR A 1 372 ? -13.835 -13.079 -20.568 1.00 97.75 372 TYR A C 1
ATOM 2732 O O . TYR A 1 372 ? -12.813 -13.541 -20.049 1.00 97.75 372 TYR A O 1
ATOM 2740 N N . CYS A 1 373 ? -14.608 -12.173 -19.985 1.00 97.19 373 CYS A N 1
ATOM 2741 C CA . CYS A 1 373 ? -14.490 -11.816 -18.588 1.00 97.19 373 CYS A CA 1
ATOM 2742 C C . CYS A 1 373 ? -14.771 -13.039 -17.700 1.00 97.19 373 CYS A C 1
ATOM 2744 O O . CYS A 1 373 ? -15.562 -13.909 -18.075 1.00 97.19 373 CYS A O 1
ATOM 2746 N N . PRO A 1 374 ? -14.098 -13.162 -16.545 1.00 91.62 374 PRO A N 1
ATOM 2747 C CA . PRO A 1 374 ? -14.347 -14.266 -15.634 1.00 91.62 374 PRO A CA 1
ATOM 2748 C C . PRO A 1 374 ? -15.731 -14.126 -14.985 1.00 91.62 374 PRO A C 1
ATOM 2750 O O . PRO A 1 374 ? -16.161 -13.022 -14.655 1.00 91.62 374 PRO A O 1
ATOM 2753 N N . ARG A 1 375 ? -16.379 -15.272 -14.737 1.00 94.31 375 ARG A N 1
ATOM 2754 C CA . ARG A 1 375 ? -17.680 -15.374 -14.054 1.00 94.31 375 ARG A CA 1
ATOM 2755 C C . ARG A 1 375 ? -18.786 -14.593 -14.790 1.00 94.31 375 ARG A C 1
ATOM 2757 O O . ARG A 1 375 ? -19.002 -14.816 -15.976 1.00 94.31 375 ARG A O 1
ATOM 2764 N N . ASP A 1 376 ? -19.501 -13.746 -14.064 1.00 94.50 376 ASP A N 1
ATOM 2765 C CA . ASP A 1 376 ? -20.641 -12.915 -14.447 1.00 94.50 376 ASP A CA 1
ATOM 2766 C C . ASP A 1 376 ? -20.249 -11.453 -14.731 1.00 94.50 376 ASP A C 1
ATOM 2768 O O . ASP A 1 376 ? -21.111 -10.586 -14.869 1.00 94.50 376 ASP A O 1
ATOM 2772 N N . LEU A 1 377 ? -18.947 -11.171 -14.842 1.00 93.88 377 LEU A N 1
ATOM 2773 C CA . LEU A 1 377 ? -18.453 -9.841 -15.181 1.00 93.88 377 LEU A CA 1
ATOM 2774 C C . LEU A 1 377 ? -18.637 -9.527 -16.674 1.00 93.88 377 LEU A C 1
ATOM 2776 O O . LEU A 1 377 ? -18.642 -10.407 -17.537 1.00 93.88 377 LEU A O 1
ATOM 2780 N N . VAL A 1 378 ? -18.710 -8.235 -16.980 1.00 97.00 378 VAL A N 1
ATOM 2781 C CA . VAL A 1 378 ? -18.801 -7.680 -18.335 1.00 97.00 378 VAL A CA 1
ATOM 2782 C C . VAL A 1 378 ? -17.633 -6.736 -18.598 1.00 97.00 378 VAL A C 1
ATOM 2784 O O . VAL A 1 378 ? -17.120 -6.097 -17.683 1.00 97.00 378 VAL A O 1
ATOM 2787 N N . PHE A 1 379 ? -17.175 -6.643 -19.841 1.00 97.19 379 PHE A N 1
ATOM 2788 C CA . PHE A 1 379 ? -16.058 -5.776 -20.198 1.00 97.19 379 PHE A CA 1
ATOM 2789 C C . PHE A 1 379 ? -16.520 -4.323 -20.333 1.00 97.19 379 PHE A C 1
ATOM 2791 O O . PHE A 1 379 ? -17.504 -4.044 -21.019 1.00 97.19 379 PHE A O 1
ATOM 2798 N N . ASN A 1 380 ? -15.812 -3.388 -19.699 1.00 95.50 380 ASN A N 1
ATOM 2799 C CA . ASN A 1 380 ? -16.148 -1.968 -19.754 1.00 95.50 380 ASN A CA 1
ATOM 2800 C C . ASN A 1 380 ? -15.819 -1.374 -21.144 1.00 95.50 380 ASN A C 1
ATOM 2802 O O . ASN A 1 380 ? -14.663 -1.429 -21.571 1.00 95.50 380 ASN A O 1
ATOM 2806 N N . PRO A 1 381 ? -16.790 -0.772 -21.863 1.00 95.25 381 PRO A N 1
ATOM 2807 C CA . PRO A 1 381 ? -16.550 -0.173 -23.174 1.00 95.25 381 PRO A CA 1
ATOM 2808 C C . PRO A 1 381 ? -15.754 1.139 -23.127 1.00 95.25 381 PRO A C 1
ATOM 2810 O O . PRO A 1 381 ? -15.354 1.645 -24.176 1.00 95.25 381 PRO A O 1
ATOM 2813 N N . ASN A 1 382 ? -15.513 1.711 -21.942 1.00 91.69 382 ASN A N 1
ATOM 2814 C CA . ASN A 1 382 ? -14.705 2.917 -21.802 1.00 91.69 382 ASN A CA 1
ATOM 2815 C C . ASN A 1 382 ? -13.213 2.611 -22.066 1.00 91.69 382 ASN A C 1
ATOM 2817 O O . ASN A 1 382 ? -12.606 1.867 -21.294 1.00 91.69 382 ASN A O 1
ATOM 2821 N N . PRO A 1 383 ? -12.582 3.220 -23.091 1.00 90.75 383 PRO A N 1
ATOM 2822 C CA . PRO A 1 383 ? -11.185 2.947 -23.430 1.00 90.75 383 PRO A CA 1
ATOM 2823 C C . PRO A 1 383 ? -10.183 3.380 -22.350 1.00 90.75 383 PRO A C 1
ATOM 2825 O O . PRO A 1 383 ? -9.053 2.902 -22.367 1.00 90.75 383 PRO A O 1
ATOM 2828 N N . LEU A 1 384 ? -10.572 4.255 -21.414 1.00 84.75 384 LEU A N 1
ATOM 2829 C CA . LEU A 1 384 ? -9.738 4.626 -20.263 1.00 84.75 384 LEU A CA 1
ATOM 2830 C C . LEU A 1 384 ? -9.679 3.523 -19.197 1.00 84.75 384 LEU A C 1
ATOM 2832 O O . LEU A 1 384 ? -8.767 3.513 -18.377 1.00 84.75 384 LEU A O 1
ATOM 2836 N N . TYR A 1 385 ? -10.632 2.588 -19.216 1.00 90.31 385 TYR A N 1
ATOM 2837 C CA . TYR A 1 385 ? -10.817 1.571 -18.183 1.00 90.31 385 TYR A CA 1
ATOM 2838 C C . TYR A 1 385 ? -11.085 0.180 -18.789 1.00 90.31 385 TYR A C 1
ATOM 2840 O O . TYR A 1 385 ? -12.151 -0.388 -18.559 1.00 90.31 385 TYR A O 1
ATOM 2848 N N . PRO A 1 386 ? -10.152 -0.392 -19.575 1.00 93.62 386 PRO A N 1
ATOM 2849 C CA . PRO A 1 386 ? -10.374 -1.615 -20.352 1.00 93.62 386 PRO A CA 1
ATOM 2850 C C . PRO A 1 386 ? -10.257 -2.900 -19.505 1.00 93.62 386 PRO A C 1
ATOM 2852 O O . PRO A 1 386 ? -9.426 -3.769 -19.779 1.00 93.62 386 PRO A O 1
ATOM 2855 N N . TYR A 1 387 ? -11.078 -3.030 -18.462 1.00 94.44 387 TYR A N 1
ATOM 2856 C CA . TYR A 1 387 ? -11.135 -4.195 -17.573 1.00 94.44 387 TYR A CA 1
ATOM 2857 C C . TYR A 1 387 ? -12.572 -4.697 -17.367 1.00 94.44 387 TYR A C 1
ATOM 2859 O O . TYR A 1 387 ? -13.557 -4.052 -17.734 1.00 94.44 387 TYR A O 1
ATOM 2867 N N . CYS A 1 388 ? -12.683 -5.899 -16.802 1.00 95.81 388 CYS A N 1
ATOM 2868 C CA . CYS A 1 388 ? -13.958 -6.528 -16.479 1.00 95.81 388 CYS A CA 1
ATOM 2869 C C . CYS A 1 388 ? -14.553 -5.915 -15.208 1.00 95.81 388 CYS A C 1
ATOM 2871 O O . CYS A 1 388 ? -13.880 -5.830 -14.183 1.00 95.81 388 CYS A O 1
ATOM 2873 N N . ILE A 1 389 ? -15.817 -5.518 -15.275 1.00 93.25 389 ILE A N 1
ATOM 2874 C CA . ILE A 1 389 ? -16.586 -4.891 -14.200 1.00 93.25 389 ILE A CA 1
ATOM 2875 C C . ILE A 1 389 ? -17.867 -5.675 -13.940 1.00 93.25 389 ILE A C 1
ATOM 2877 O O . ILE A 1 389 ? -18.284 -6.504 -14.752 1.00 93.25 389 ILE A O 1
ATOM 2881 N N . ARG A 1 390 ? -18.513 -5.413 -12.804 1.00 92.81 390 ARG A N 1
ATOM 2882 C CA . ARG A 1 390 ? -19.836 -5.979 -12.542 1.00 92.81 390 ARG A CA 1
ATOM 2883 C C . ARG A 1 390 ? -20.885 -5.352 -13.471 1.00 92.81 390 ARG A C 1
ATOM 2885 O O . ARG A 1 390 ? -20.768 -4.158 -13.767 1.00 92.81 390 ARG A O 1
ATOM 2892 N N . PRO A 1 391 ? -21.906 -6.107 -13.912 1.00 95.38 391 PRO A N 1
ATOM 2893 C CA . PRO A 1 391 ? -22.957 -5.586 -14.786 1.00 95.38 391 PRO A CA 1
ATOM 2894 C C . PRO A 1 391 ? -23.635 -4.315 -14.256 1.00 95.38 391 PRO A C 1
ATOM 2896 O O . PRO A 1 391 ? -23.903 -3.401 -15.036 1.00 95.38 391 PRO A O 1
ATOM 2899 N N . GLU A 1 392 ? -23.847 -4.206 -12.941 1.00 91.62 392 GLU A N 1
ATOM 2900 C CA . GLU A 1 392 ? -24.446 -3.029 -12.295 1.00 91.62 392 GLU A CA 1
ATOM 2901 C C . GLU A 1 392 ? -23.629 -1.736 -12.448 1.00 91.62 392 GLU A C 1
ATOM 2903 O O . GLU A 1 392 ? -24.186 -0.647 -12.338 1.00 91.62 392 GLU A O 1
ATOM 2908 N N . HIS A 1 393 ? -22.329 -1.834 -12.737 1.00 90.69 393 HIS A N 1
ATOM 2909 C CA . HIS A 1 393 ? -21.441 -0.683 -12.926 1.00 90.69 393 HIS A CA 1
ATOM 2910 C C . HIS A 1 393 ? -21.252 -0.320 -14.403 1.00 90.69 393 HIS A C 1
ATOM 2912 O O . HIS A 1 393 ? -20.399 0.506 -14.734 1.00 90.69 393 HIS A O 1
ATOM 2918 N N . CYS A 1 394 ? -22.017 -0.932 -15.311 1.00 92.12 394 CYS A N 1
ATOM 2919 C CA . CYS A 1 394 ? -21.895 -0.655 -16.731 1.00 92.12 394 CYS A CA 1
ATOM 2920 C C . CYS A 1 394 ? -22.328 0.788 -17.065 1.00 92.12 394 CYS A C 1
ATOM 2922 O O . CYS A 1 394 ? -23.499 1.130 -16.882 1.00 92.12 394 CYS A O 1
ATOM 2924 N N . PRO A 1 395 ? -21.439 1.634 -17.624 1.00 84.31 395 PRO A N 1
ATOM 2925 C CA . PRO A 1 395 ? -21.769 3.030 -17.923 1.00 84.31 395 PRO A CA 1
ATOM 2926 C C . PRO A 1 395 ? -22.777 3.193 -19.073 1.00 84.31 395 PRO A C 1
ATOM 2928 O O . PRO A 1 395 ? -23.412 4.240 -19.190 1.00 84.31 395 PRO A O 1
ATOM 2931 N N . TYR A 1 396 ? -22.945 2.169 -19.914 1.00 77.00 396 TYR A N 1
ATOM 2932 C CA . TYR A 1 396 ? -23.872 2.173 -21.044 1.00 77.00 396 TYR A CA 1
ATOM 2933 C C . TYR A 1 396 ? -24.800 0.971 -20.932 1.00 77.00 396 TYR A C 1
ATOM 2935 O O . TYR A 1 396 ? -24.474 -0.118 -21.398 1.00 77.00 396 TYR A O 1
ATOM 2943 N N . ASN A 1 397 ? -25.948 1.168 -20.284 1.00 60.88 397 ASN A N 1
ATOM 2944 C CA . ASN A 1 397 ? -26.967 0.132 -20.191 1.00 60.88 397 ASN A CA 1
ATOM 2945 C C . ASN A 1 397 ? -27.779 0.116 -21.510 1.00 60.88 397 ASN A C 1
ATOM 2947 O O . ASN A 1 397 ? -28.451 1.120 -21.801 1.00 60.88 397 ASN A O 1
ATOM 2951 N N . PRO A 1 398 ? -27.669 -0.940 -22.344 1.00 54.41 398 PRO A N 1
ATOM 2952 C CA . PRO A 1 398 ? -28.294 -0.998 -23.668 1.00 54.41 398 PRO A CA 1
ATOM 2953 C C . PRO A 1 398 ? -29.815 -0.825 -23.643 1.00 54.41 398 PRO A C 1
ATOM 2955 O O . PRO A 1 398 ? -30.480 -1.095 -22.618 1.00 54.41 398 PRO A O 1
#

Secondary structure (DSSP, 8-state):
--SHHHHHHHHHHHHHHHHHHHTTTTSTT-HHHHHHHSTTS--SSSTTPPTT-EEE-TT-TTEEEEB-TTSPBPSSPEEP-GGGT--EEETTTTEEE--HHHHHHHSS-------SS--STT-EEE-TT-TTEEEEE-SSTTS-EEEEE--TTS-EE-SSSEES-GGGGGG-PPPPP-STT-EEE-SS-TTEEEEEEESSSSS-EEEEEEEEPGGG-EEETTEEETT------TT--------------------------------------------PPPPPPPP---------------------------SS---------------PPPPPTTT---SSSEEEESSSS-BSEEEEE-SSSS--EEEE-STT-EE---TT--SEE-GGG-SS--

Solvent-accessible surface area (backbone atoms only — not comparable to full-atom values): 24742 Å² total; per-residue (Å²): 130,78,69,64,60,59,55,53,53,51,52,52,52,50,53,52,54,52,51,58,61,62,56,66,77,70,60,86,76,46,78,75,56,62,60,64,73,54,71,67,41,44,46,79,50,24,77,87,45,54,59,72,39,50,19,56,30,78,90,41,30,39,21,28,24,43,18,33,83,86,33,43,60,49,94,66,68,44,69,40,60,64,91,81,52,18,61,15,40,32,43,54,78,60,43,61,35,63,51,71,76,47,33,61,66,57,45,46,50,73,40,58,75,29,42,68,59,38,78,44,65,71,41,59,18,35,36,82,84,37,42,38,31,31,28,41,17,63,21,52,76,82,55,52,70,44,85,43,68,41,52,87,87,19,42,13,31,40,33,83,50,60,32,73,52,61,61,48,35,51,45,41,60,79,67,81,38,87,45,71,73,42,53,43,67,34,45,65,36,29,38,18,25,25,42,15,34,50,82,82,75,79,74,62,39,42,70,47,65,81,42,70,28,66,93,57,3,24,46,54,97,72,41,65,37,66,86,41,67,85,67,73,34,72,33,62,73,57,83,84,68,79,80,74,74,83,79,89,73,93,78,90,86,84,83,86,85,88,85,89,86,82,90,82,90,82,87,78,88,84,84,90,82,89,80,91,78,88,83,84,82,83,86,83,82,83,84,81,85,85,85,84,85,83,91,74,95,72,98,70,96,74,86,83,81,84,84,84,83,83,85,81,90,69,88,83,86,88,79,90,82,86,84,84,81,84,77,84,84,74,83,75,76,57,64,51,78,92,77,55,70,48,88,59,72,50,56,44,56,34,27,90,33,55,33,43,45,28,33,38,26,79,88,78,72,64,61,55,40,85,45,66,37,70,88,83,25,18,26,34,48,50,84,94,51,58,45,66,37,54,65,92,72,45,93,44,77,128

InterPro domains:
  IPR002557 Chitin binding domain [PS50940] (174-233)
  IPR002557 Chitin binding domain [SM00494] (44-105)
  IPR002557 Chitin binding domain [SM00494] (116-171)
  IPR002557 Chitin binding domain [SM00494] (175-233)
  IPR002557 Chitin binding domain [SM00494] (332-396)

Foldseek 3Di:
DVPVVVVVVVVVVVVVVVVVVVCPPPVVPDPVVVVVVVLFFADCFLAPPDFQQWHADQVAQQWIFTAHHVSHTDPDIDGADPPVQQRGQQRRNSHGDNDPVSCCVSNPNVLLAQPCADQAQQAKHADLQAQQWIWHHRGHRPRDTDIDGHDPCQRGDLSHHGHVQLQSNVSHDFHQDPDQQFWTQDLQQQQWIWGWHDPPPPNRTDTHDRDGAPCCAGCDPRDGDNVHNDDDRSNCVDPPPVPPDPPDDDDDDDDDDDDDDDDDDDDDDDDDDDDDDDDDDDDDDDDDDDDDDDDDDDDDDDDDQDQDDDDDDDDDDDDDDGDGDDDDPPPDDFADQVRDWDPDADWAARHCWWAQWTWGDDPDDRRTDIDGAPDQWTAANPPSGGHTDHPVPIPDDD

Mean predicted aligned error: 20.65 Å

Radius of gyration: 34.46 Å; Cα contacts (8 Å, |Δi|>4): 620; chains: 1; bounding box: 99×103×87 Å